Protein AF-M2UUF5-F1 (afdb_monomer_lite)

Organism: Cochliobolus heterostrophus (strain C5 / ATCC 48332 / race O) (NCBI:txid701091)

Radius of gyration: 75.07 Å; chains: 1; bounding box: 177×89×232 Å

Secondary structure (DSSP, 8-state):
--HHHHHHHHHHHHHHHHHHHHHHHHHHTTT-SSS------HHHHHHHHHHHHHHHHHHHHHHHHHHHHHHHTS--TTHHHHHHHHHHHHHHHHHHHHHHHHHHHHHHHHHHHHHHHHHHHHHHHHHHHHHHHHHHHHHHHHHHHHHHT-----------HHHHHHHHHHHHHHHHHHHHHHHHHHHHHHHHHHHHHHHHHHHHHHHHHHHHHHHHHHHHHHHHHHHHHHHHHHHHHHHHHHHHHHHHHHHHHHHHHHHHHHHHHHHHHHHHHHHHHHHHHHHHHHHHHHHHHHHHHHHHHHHHHHHHHHHHHHHHHHHHHHHHHHHHHHHHHHHHHHHHHHHHHHTTTSSSS-SS-SSSSHHHHHHHHHHHHHHHHHHHHHHHHHHHHHHHHHHHHHHHHHHHHHHHHHHHHHHHHHHHHHHHHHHHHHHHHHHHHHHHHHHHHHHHHHHHHHHHHHHHHHHHHHHHHHHHHHHHHHHHHHHHHHHHHHHHHHHHHHHHHHHHHHHHHHHHHHHHHHHHHHHHTT--HHHHHHHH-TTGGGTS-S--------------------------------------PPP-PEEEETTTS-HHHHHHTT--EEE-SSTTEEEESS---HHHHHHHHHHHHHHHHHHS---TTSS----TT----------------------------------S--

pLDDT: mean 72.66, std 17.33, range [30.77, 96.94]

Sequence (694 aa):
MPGAFELEEEITALRADLRKEQRSRSRHEYQERRRTPEQTDYTDKIKLTIAEQRLKDLELERERERLERYHERRPSPEHDYTDKIKLTMAEQRLKDLENERERERYETERERDRLERERDRDQMERERERERDQLERERERRQFERYNQHHHRHHSPDHSAEDKVKLALSEQRLREAEEKLERERQEDEMKNREELMRRRMELEYITDRREREREEENLRRFEQNMRREWDLKREREERERERQEVEEEKKRKAIIAENRAKMSREQREAAEQRDKILADLEREKREQEEERKHILAETRLKQAREQREAEEQRDKILADMERRKKQEDEERRHILAESRLKQAQEEREAEEQREKILADLEKKKKKEEAERQRIIAENTAKMEKEARERELQEKAKEEERKRIIAENEAKLAKQAREAEEAQRRAVEDYERKKAKAEAEAQAERDRIIFEYERKKILDAEKEKKAREEMILKLKMEEEEKKRKDKEEYDAFMRKEKERQEEEKKKKEEQEKELEEAMRKRLSQFGFQDNQIQVLVNPEKQRELQQGMLPNNPIPQIALSPHHHHQHQHQQQQQQQYHQHHAIAPTPTYAKVHVSHLDVETLHYYDIPYEYDVNPEYIIVLREMSQRETDILFEHTRRLRSSHGSKLFIEAEGRDSRGKKEYAFVRRKSRSRSRSAVGVSSGRTNVTLGDMIWR

Structure (mmCIF, N/CA/C/O backbone):
data_AF-M2UUF5-F1
#
_entry.id   AF-M2UUF5-F1
#
loop_
_atom_site.group_PDB
_atom_site.id
_atom_site.type_symbol
_atom_site.label_atom_id
_atom_site.label_alt_id
_atom_site.label_comp_id
_atom_site.label_asym_id
_atom_site.label_entity_id
_atom_site.label_seq_id
_atom_site.pdbx_PDB_ins_code
_atom_site.Cartn_x
_atom_site.Cartn_y
_atom_site.Cartn_z
_atom_site.occupancy
_atom_site.B_iso_or_equiv
_atom_site.auth_seq_id
_atom_site.auth_comp_id
_atom_site.auth_asym_id
_atom_site.auth_atom_id
_atom_site.pdbx_PDB_model_num
ATOM 1 N N . MET A 1 1 ? -49.376 13.120 7.421 1.00 48.84 1 MET A N 1
ATOM 2 C CA . MET A 1 1 ? -50.152 13.053 8.677 1.00 48.84 1 MET A CA 1
ATOM 3 C C . MET A 1 1 ? -50.257 14.466 9.240 1.00 48.84 1 MET A C 1
ATOM 5 O O . MET A 1 1 ? -49.209 15.028 9.537 1.00 48.84 1 MET A O 1
ATOM 9 N N . PRO A 1 2 ? -51.458 15.067 9.289 1.00 47.88 2 PRO A N 1
ATOM 10 C CA . PRO A 1 2 ? -51.649 16.475 9.662 1.00 47.88 2 PRO A CA 1
ATOM 11 C C . PRO A 1 2 ? -51.608 16.797 11.176 1.00 47.88 2 PRO A C 1
ATOM 13 O O . PRO A 1 2 ? -51.437 17.959 11.512 1.00 47.88 2 PRO A O 1
ATOM 16 N N . GLY A 1 3 ? -51.652 15.820 12.093 1.00 53.28 3 GLY A N 1
ATOM 17 C CA . GLY A 1 3 ? -51.811 16.100 13.539 1.00 53.28 3 GLY A CA 1
ATOM 18 C C . GLY A 1 3 ? -50.579 16.612 14.312 1.00 53.28 3 GLY A C 1
ATOM 19 O O . GLY A 1 3 ? -50.715 17.154 15.400 1.00 53.28 3 GLY A O 1
ATOM 20 N N . ALA A 1 4 ? -49.361 16.486 13.777 1.00 58.19 4 ALA A N 1
ATOM 21 C CA . ALA A 1 4 ? -48.146 16.850 14.526 1.00 58.19 4 ALA A CA 1
ATOM 22 C C . ALA A 1 4 ? -47.895 18.363 14.625 1.00 58.19 4 ALA A C 1
ATOM 24 O O . ALA A 1 4 ? -47.202 18.825 15.529 1.00 58.19 4 ALA A O 1
ATOM 25 N N . PHE A 1 5 ? -48.428 19.124 13.668 1.00 64.25 5 PHE A N 1
ATOM 26 C CA . PHE A 1 5 ? -48.334 20.581 13.676 1.00 64.25 5 PHE A CA 1
ATOM 27 C C . PHE A 1 5 ? -49.343 21.204 14.650 1.00 64.25 5 PHE A C 1
ATOM 29 O O . PHE A 1 5 ? -49.043 22.230 15.253 1.00 64.25 5 PHE A O 1
ATOM 36 N N . GLU A 1 6 ? -50.478 20.542 14.888 1.00 73.38 6 GLU A N 1
ATOM 37 C CA . GLU A 1 6 ? -51.535 21.024 15.786 1.00 73.38 6 GLU A CA 1
ATOM 38 C C . GLU A 1 6 ? -51.068 21.047 17.255 1.00 73.38 6 GLU A C 1
ATOM 40 O O . GLU A 1 6 ? -51.275 22.037 17.956 1.00 73.38 6 GLU A O 1
ATOM 45 N N . LEU A 1 7 ? -50.319 20.028 17.701 1.00 73.25 7 LEU A N 1
ATOM 46 C CA . LEU A 1 7 ? -49.741 19.987 19.056 1.00 73.25 7 LEU A CA 1
ATOM 47 C C . LEU A 1 7 ? -48.669 21.067 19.286 1.00 73.25 7 LEU A C 1
ATOM 49 O O . LEU A 1 7 ? -48.521 21.586 20.395 1.00 73.25 7 LEU A O 1
ATOM 53 N N . GLU A 1 8 ? -47.902 21.432 18.253 1.00 76.38 8 GLU A N 1
ATOM 54 C CA . GLU A 1 8 ? -46.929 22.524 18.362 1.00 76.38 8 GLU A CA 1
ATOM 55 C C . GLU A 1 8 ? -47.615 23.891 18.473 1.00 76.38 8 GLU A C 1
ATOM 57 O O . GLU A 1 8 ? -47.170 24.737 19.258 1.00 76.38 8 GLU A O 1
ATOM 62 N N . GLU A 1 9 ? -48.715 24.102 17.751 1.00 83.38 9 GLU A N 1
ATOM 63 C CA . GLU A 1 9 ? -49.532 25.313 17.866 1.00 83.38 9 GLU A CA 1
ATOM 64 C C . GLU A 1 9 ? -50.194 25.428 19.249 1.00 83.38 9 GLU A C 1
ATOM 66 O O . GLU A 1 9 ? -50.170 26.497 19.860 1.00 83.38 9 GLU A O 1
ATOM 71 N N . GLU A 1 10 ? -50.680 24.324 19.817 1.00 81.81 10 GLU A N 1
ATOM 72 C CA . GLU A 1 10 ? -51.317 24.330 21.139 1.00 81.81 10 GLU A CA 1
ATOM 73 C C . GLU A 1 10 ? -50.307 24.575 22.282 1.00 81.81 10 GLU A C 1
ATOM 75 O O . GLU A 1 10 ? -50.539 25.413 23.161 1.00 81.81 10 GLU A O 1
ATOM 80 N N . ILE A 1 11 ? -49.119 23.950 22.230 1.00 82.56 11 ILE A N 1
ATOM 81 C CA . ILE A 1 11 ? -48.029 24.212 23.192 1.00 82.56 11 ILE A CA 1
ATOM 82 C C . ILE A 1 11 ? -47.549 25.666 23.088 1.00 82.56 11 ILE A C 1
ATOM 84 O O . ILE A 1 11 ? -47.249 26.310 24.101 1.00 82.56 11 ILE A O 1
ATOM 88 N N . THR A 1 12 ? -47.443 26.208 21.873 1.00 85.56 12 THR A N 1
ATOM 89 C CA . THR A 1 12 ? -46.996 27.594 21.682 1.00 85.56 12 THR A CA 1
ATOM 90 C C . THR A 1 12 ? -48.040 28.607 22.150 1.00 85.56 12 THR A C 1
ATOM 92 O O . THR A 1 12 ? -47.655 29.586 22.799 1.00 85.56 12 THR A O 1
ATOM 95 N N . ALA A 1 13 ? -49.333 28.348 21.935 1.00 86.50 13 ALA A N 1
ATOM 96 C CA . ALA A 1 13 ? -50.426 29.155 22.475 1.00 86.50 13 ALA A CA 1
ATOM 97 C C . ALA A 1 13 ? -50.428 29.159 24.016 1.00 86.50 13 ALA A C 1
ATOM 99 O O . ALA A 1 13 ? -50.409 30.231 24.628 1.00 86.50 13 ALA A O 1
ATOM 100 N N . LEU A 1 14 ? -50.314 27.988 24.655 1.00 81.38 14 LEU A N 1
ATOM 101 C CA . LEU A 1 14 ? -50.262 27.872 26.120 1.00 81.38 14 LEU A CA 1
ATOM 102 C C . LEU A 1 14 ? -49.052 28.593 26.728 1.00 81.38 14 LEU A C 1
ATOM 104 O O . LEU A 1 14 ? -49.180 29.296 27.733 1.00 81.38 14 LEU A O 1
ATOM 108 N N . ARG A 1 15 ? -47.870 28.497 26.102 1.00 85.00 15 ARG A N 1
ATOM 109 C CA . ARG A 1 15 ? -46.676 29.250 26.537 1.00 85.00 15 ARG A CA 1
ATOM 110 C C . ARG A 1 15 ? -46.856 30.758 26.386 1.00 85.00 15 ARG A C 1
ATOM 112 O O . ARG A 1 15 ? -46.313 31.520 27.192 1.00 85.00 15 ARG A O 1
ATOM 119 N N . ALA A 1 16 ? -47.568 31.205 25.354 1.00 83.75 16 ALA A N 1
ATOM 120 C CA . ALA A 1 16 ? -47.854 32.619 25.151 1.00 83.75 16 ALA A CA 1
ATOM 121 C C . ALA A 1 16 ? -48.802 33.161 26.231 1.00 83.75 16 ALA A C 1
ATOM 123 O O . ALA A 1 16 ? -48.557 34.253 26.750 1.00 83.75 16 ALA A O 1
ATOM 124 N N . ASP A 1 17 ? -49.816 32.392 26.621 1.00 80.81 17 ASP A N 1
ATOM 125 C CA . ASP A 1 17 ? -50.765 32.794 27.660 1.00 80.81 17 ASP A CA 1
ATOM 126 C C . ASP A 1 17 ? -50.144 32.766 29.064 1.00 80.81 17 ASP A C 1
ATOM 128 O O . ASP A 1 17 ? -50.263 33.755 29.790 1.00 80.81 17 ASP A O 1
ATOM 132 N N . LEU A 1 18 ? -49.330 31.754 29.392 1.00 78.94 18 LEU A N 1
ATOM 133 C CA . LEU A 1 18 ? -48.513 31.732 30.620 1.00 78.94 18 LEU A CA 1
ATOM 134 C C . LEU A 1 18 ? -47.591 32.958 30.721 1.00 78.94 18 LEU A C 1
ATOM 136 O O . LEU A 1 18 ? -47.476 33.591 31.773 1.00 78.94 18 LEU A O 1
ATOM 140 N N . ARG A 1 19 ? -46.957 33.354 29.608 1.00 81.19 19 ARG A N 1
ATOM 141 C CA . ARG A 1 19 ? -46.121 34.566 29.562 1.00 81.19 19 ARG A CA 1
ATOM 142 C C . ARG A 1 19 ? -46.932 35.848 29.723 1.00 81.19 19 ARG A C 1
ATOM 144 O O . ARG A 1 19 ? -46.424 36.792 30.331 1.00 81.19 19 ARG A O 1
ATOM 151 N N . LYS A 1 20 ? -48.151 35.925 29.179 1.00 80.25 20 LYS A N 1
ATOM 152 C CA . LYS A 1 20 ? -49.040 37.078 29.394 1.00 80.25 20 LYS A CA 1
ATOM 153 C C . LYS A 1 20 ? -49.426 37.178 30.862 1.00 80.25 20 LYS A C 1
ATOM 155 O O . LYS A 1 20 ? -49.288 38.255 31.423 1.00 80.25 20 LYS A O 1
ATOM 160 N N . GLU A 1 21 ? -49.809 36.077 31.499 1.00 73.75 21 GLU A N 1
ATOM 161 C CA . GLU A 1 21 ? -50.224 36.061 32.904 1.00 73.75 21 GLU A CA 1
ATOM 162 C C . GLU A 1 21 ? -49.074 36.448 33.854 1.00 73.75 21 GLU A C 1
ATOM 164 O O . GLU A 1 21 ? -49.243 37.283 34.748 1.00 73.75 21 GLU A O 1
ATOM 169 N N . GLN A 1 22 ? -47.858 35.954 33.590 1.00 73.19 22 GLN A N 1
ATOM 170 C CA . GLN A 1 22 ? -46.653 36.362 34.323 1.00 73.19 22 GLN A CA 1
ATOM 171 C C . GLN A 1 22 ? -46.301 37.845 34.102 1.00 73.19 22 GLN A C 1
ATOM 173 O O . GLN A 1 22 ? -45.921 38.541 35.049 1.00 73.19 22 GLN A O 1
ATOM 178 N N . ARG A 1 23 ? -46.468 38.370 32.878 1.00 71.69 23 ARG A N 1
ATOM 179 C CA . ARG A 1 23 ? -46.272 39.803 32.582 1.00 71.69 23 ARG A CA 1
ATOM 180 C C . ARG A 1 23 ? -47.337 40.686 33.233 1.00 71.69 23 ARG A C 1
ATOM 182 O O . ARG A 1 23 ? -46.993 41.770 33.697 1.00 71.69 23 ARG A O 1
ATOM 189 N N . SER A 1 24 ? -48.589 40.236 33.310 1.00 65.75 24 SER A N 1
ATOM 190 C CA . SER A 1 24 ? -49.675 40.939 34.006 1.00 65.75 24 SER A CA 1
ATOM 191 C C . SER A 1 24 ? -49.366 41.093 35.495 1.00 65.75 24 SER A C 1
ATOM 193 O O . SER A 1 24 ? -49.514 42.187 36.031 1.00 65.75 24 SER A O 1
ATOM 195 N N . ARG A 1 25 ? -48.830 40.046 36.143 1.00 61.81 25 ARG A N 1
ATOM 196 C CA . ARG A 1 25 ? -48.375 40.118 37.543 1.00 61.81 25 ARG A CA 1
ATOM 197 C C . ARG A 1 25 ? -47.197 41.074 37.727 1.00 61.81 25 ARG A C 1
ATOM 199 O O . ARG A 1 25 ? -47.250 41.941 38.592 1.00 61.81 25 ARG A O 1
ATOM 206 N N . SER A 1 26 ? -46.186 40.994 36.859 1.00 56.72 26 SER A N 1
ATOM 207 C CA . SER A 1 26 ? -45.004 41.867 36.940 1.00 56.72 26 SER A CA 1
ATOM 208 C C . SER A 1 26 ? -45.328 43.351 36.702 1.00 56.72 26 SER A C 1
ATOM 210 O O . SER A 1 26 ? -44.665 44.224 37.261 1.00 56.72 26 SER A O 1
ATOM 212 N N . ARG A 1 27 ? -46.371 43.663 35.916 1.00 53.22 27 ARG A N 1
ATOM 213 C CA . ARG A 1 27 ? -46.791 45.048 35.644 1.00 53.22 27 ARG A CA 1
ATOM 214 C C . ARG A 1 27 ? -47.712 45.632 36.722 1.00 53.22 27 ARG A C 1
ATOM 216 O O . ARG A 1 27 ? -47.766 46.853 36.847 1.00 53.22 27 ARG A O 1
ATOM 223 N N . HIS A 1 28 ? -48.398 44.799 37.508 1.00 47.94 28 HIS A N 1
ATOM 224 C CA . HIS A 1 28 ? -49.263 45.257 38.604 1.00 47.94 28 HIS A CA 1
ATOM 225 C C . HIS A 1 28 ? -48.511 45.467 39.929 1.00 47.94 28 HIS A C 1
ATOM 227 O O . HIS A 1 28 ? -48.919 46.283 40.752 1.00 47.94 28 HIS A O 1
ATOM 233 N N . GLU A 1 29 ? -47.351 44.832 40.104 1.00 48.72 29 GLU A N 1
ATOM 234 C CA . GLU A 1 29 ? -46.583 44.874 41.358 1.00 48.72 29 GLU A CA 1
ATOM 235 C C . GLU A 1 29 ? -45.892 46.228 41.645 1.00 48.72 29 GLU A C 1
ATOM 237 O O . GLU A 1 29 ? -45.428 46.472 42.758 1.00 48.72 29 GLU A O 1
ATOM 242 N N . TYR A 1 30 ? -45.871 47.158 40.679 1.00 48.59 30 TYR A N 1
ATOM 243 C CA . TYR A 1 30 ? -45.274 48.491 40.855 1.00 48.59 30 TYR A CA 1
ATOM 244 C C . TYR A 1 30 ? -46.269 49.634 41.125 1.00 48.59 30 TYR A C 1
ATOM 246 O O . TYR A 1 30 ? -45.819 50.734 41.447 1.00 48.59 30 TYR A O 1
ATOM 254 N N . GLN A 1 31 ? -47.591 49.417 41.042 1.00 50.44 31 GLN A N 1
ATOM 255 C CA . GLN A 1 31 ? -48.580 50.496 41.240 1.00 50.44 31 GLN A CA 1
ATOM 256 C C . GLN A 1 31 ? -49.486 50.368 42.474 1.00 50.44 31 GLN A C 1
ATOM 258 O O . GLN A 1 31 ? -50.057 51.374 42.888 1.00 50.44 31 GLN A O 1
ATOM 263 N N . GLU A 1 32 ? -49.532 49.226 43.160 1.00 44.88 32 GLU A N 1
ATOM 264 C CA . GLU A 1 32 ? -50.354 49.062 44.370 1.00 44.88 32 GLU A CA 1
ATOM 265 C C . GLU A 1 32 ? -49.515 48.780 45.622 1.00 44.88 32 GLU A C 1
ATOM 267 O O . GLU A 1 32 ? -49.557 47.715 46.225 1.00 44.88 32 GLU A O 1
ATOM 272 N N . ARG A 1 33 ? -48.763 49.790 46.077 1.00 45.06 33 ARG A N 1
ATOM 273 C CA . ARG A 1 33 ? -48.234 49.832 47.459 1.00 45.06 33 ARG A CA 1
ATOM 274 C C . ARG A 1 33 ? -49.082 50.666 48.419 1.00 45.06 33 ARG A C 1
ATOM 276 O O . ARG A 1 33 ? -48.623 50.995 49.511 1.00 45.06 33 ARG A O 1
ATOM 283 N N . ARG A 1 34 ? -50.319 51.017 48.050 1.00 49.09 34 ARG A N 1
ATOM 284 C CA . ARG A 1 34 ? -51.261 51.707 48.946 1.00 49.09 34 ARG A CA 1
ATOM 285 C C . ARG A 1 34 ? -52.717 51.344 48.651 1.00 49.09 34 ARG A C 1
ATOM 287 O O . ARG A 1 34 ? -53.436 52.178 48.113 1.00 49.09 34 ARG A O 1
ATOM 294 N N . ARG A 1 35 ? -53.153 50.147 49.053 1.00 46.12 35 ARG A N 1
ATOM 295 C CA . ARG A 1 35 ? -54.480 49.859 49.642 1.00 46.12 35 ARG A CA 1
ATOM 296 C C . ARG A 1 35 ? -54.572 48.363 49.982 1.00 46.12 35 ARG A C 1
ATOM 298 O O . ARG A 1 35 ? -54.107 47.539 49.218 1.00 46.12 35 ARG A O 1
ATOM 305 N N . THR A 1 36 ? -55.054 48.111 51.199 1.00 47.78 36 THR A N 1
ATOM 306 C CA . THR A 1 36 ? -55.656 46.899 51.799 1.00 47.78 36 THR A CA 1
ATOM 307 C C . THR A 1 36 ? -55.355 45.492 51.234 1.00 47.78 36 THR A C 1
ATOM 309 O O . THR A 1 36 ? -55.509 45.257 50.042 1.00 47.78 36 THR A O 1
ATOM 312 N N . PRO A 1 37 ? -55.039 44.503 52.100 1.00 51.88 37 PRO A N 1
ATOM 313 C CA . PRO A 1 37 ? -54.831 43.114 51.701 1.00 51.88 37 PRO A CA 1
ATOM 314 C C . PRO A 1 37 ? -56.185 42.419 51.499 1.00 51.88 37 PRO A C 1
ATOM 316 O O . PRO A 1 37 ? -56.724 41.819 52.426 1.00 51.88 37 PRO A O 1
ATOM 319 N N . GLU A 1 38 ? -56.744 42.513 50.298 1.00 50.47 38 GLU A N 1
ATOM 320 C CA . GLU A 1 38 ? -57.880 41.687 49.886 1.00 50.47 38 GLU A CA 1
ATOM 321 C C . GLU A 1 38 ? -57.397 40.496 49.053 1.00 50.47 38 GLU A C 1
ATOM 323 O O . GLU A 1 38 ? -56.505 40.605 48.214 1.00 50.47 38 GLU A O 1
ATOM 328 N N . GLN A 1 39 ? -57.953 39.338 49.404 1.00 55.75 39 GLN A N 1
ATOM 329 C CA . GLN A 1 39 ? -57.790 38.004 48.831 1.00 55.75 39 GLN A CA 1
ATOM 330 C C . GLN A 1 39 ? -57.177 37.969 47.424 1.00 55.75 39 GLN A C 1
ATOM 332 O O . GLN A 1 39 ? -57.832 38.254 46.428 1.00 55.75 39 GLN A O 1
ATOM 337 N N . THR A 1 40 ? -55.930 37.496 47.335 1.00 55.03 40 THR A N 1
ATOM 338 C CA . THR A 1 40 ? -55.458 36.928 46.069 1.00 55.03 40 THR A CA 1
ATOM 339 C C . THR A 1 40 ? -56.271 35.667 45.809 1.00 55.03 40 THR A C 1
ATOM 341 O O . THR A 1 40 ? -56.180 34.694 46.560 1.00 55.03 40 THR A O 1
ATOM 344 N N . ASP A 1 41 ? -57.106 35.733 44.778 1.00 60.59 41 ASP A N 1
ATOM 345 C CA . ASP A 1 41 ? -58.062 34.704 44.400 1.00 60.59 41 ASP A CA 1
ATOM 346 C C . ASP A 1 41 ? -57.327 33.372 44.175 1.00 60.59 41 ASP A C 1
ATOM 348 O O . ASP A 1 41 ? -56.552 33.192 43.228 1.00 60.59 41 ASP A O 1
ATOM 352 N N . TYR A 1 42 ? -57.519 32.424 45.099 1.00 59.72 42 TYR A N 1
ATOM 353 C CA . TYR A 1 42 ? -56.913 31.086 45.048 1.00 59.72 42 TYR A CA 1
ATOM 354 C C . TYR A 1 42 ? -57.213 30.379 43.717 1.00 59.72 42 TYR A C 1
ATOM 356 O O . TYR A 1 42 ? -56.423 29.554 43.256 1.00 59.72 42 TYR A O 1
ATOM 364 N N . THR A 1 43 ? -58.317 30.753 43.072 1.00 66.56 43 THR A N 1
ATOM 365 C CA . THR A 1 43 ? -58.748 30.274 41.761 1.00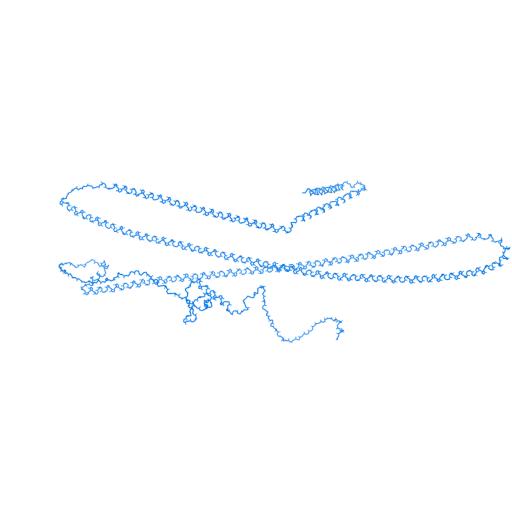 66.56 43 THR A CA 1
ATOM 366 C C . THR A 1 43 ? -57.706 30.491 40.670 1.00 66.56 43 THR A C 1
ATOM 368 O O . THR A 1 43 ? -57.524 29.605 39.841 1.00 66.56 43 THR A O 1
ATOM 371 N N . ASP A 1 44 ? -56.970 31.602 40.673 1.00 68.06 44 ASP A N 1
ATOM 372 C CA . ASP A 1 44 ? -56.006 31.890 39.603 1.00 68.06 44 ASP A CA 1
ATOM 373 C C . ASP A 1 44 ? -54.673 31.170 39.821 1.00 68.06 44 ASP A C 1
ATOM 375 O O . ASP A 1 44 ? -54.021 30.745 38.870 1.00 68.06 44 ASP A O 1
ATOM 379 N N . LYS A 1 45 ? -54.293 30.913 41.080 1.00 71.94 45 LYS A N 1
ATOM 380 C CA . LYS A 1 45 ? -53.168 30.010 41.377 1.00 71.94 45 LYS A CA 1
ATOM 381 C C . LYS A 1 45 ? -53.486 28.567 40.981 1.00 71.94 45 LYS A C 1
ATOM 383 O O . LYS A 1 45 ? -52.602 27.887 40.465 1.00 71.94 45 LYS A O 1
ATOM 388 N N . ILE A 1 46 ? -54.732 28.126 41.179 1.00 77.50 46 ILE A N 1
ATOM 389 C CA . ILE A 1 46 ? -55.205 26.796 40.764 1.00 77.50 46 ILE A CA 1
ATOM 390 C C . ILE A 1 46 ? -55.231 26.683 39.232 1.00 77.50 46 ILE A C 1
ATOM 392 O O . ILE A 1 46 ? -54.743 25.699 38.684 1.00 77.50 46 ILE A O 1
ATOM 396 N N . LYS A 1 47 ? -55.722 27.701 38.514 1.00 77.00 47 LYS A N 1
ATOM 397 C CA . LYS A 1 47 ? -55.698 27.713 37.039 1.00 77.00 47 LYS A CA 1
ATOM 398 C C . LYS A 1 47 ? -54.275 27.658 36.485 1.00 77.00 47 LYS A C 1
ATOM 400 O O . LYS A 1 47 ? -54.026 26.881 35.568 1.00 77.00 47 LYS A O 1
ATOM 405 N N . LEU A 1 48 ? -53.343 28.411 37.075 1.00 78.00 48 LEU A N 1
ATOM 406 C CA . LEU A 1 48 ? -51.937 28.401 36.669 1.00 78.00 48 LEU A CA 1
ATOM 407 C C . LEU A 1 48 ? -51.302 27.016 36.869 1.00 78.00 48 LEU A C 1
ATOM 409 O O . LEU A 1 48 ? -50.638 26.509 35.971 1.00 78.00 48 LEU A O 1
ATOM 413 N N . THR A 1 49 ? -51.554 26.367 38.010 1.00 81.69 49 THR A N 1
ATOM 414 C CA . THR A 1 49 ? -51.015 25.021 38.281 1.00 81.69 49 THR A CA 1
ATOM 415 C C . THR A 1 49 ? -51.605 23.959 37.354 1.00 81.69 49 THR A C 1
ATOM 417 O O . THR A 1 49 ? -50.869 23.099 36.872 1.00 81.69 49 THR A O 1
ATOM 420 N N . ILE A 1 50 ? -52.899 24.049 37.028 1.00 84.56 50 ILE A N 1
ATOM 421 C CA . ILE A 1 50 ? -53.542 23.157 36.050 1.00 84.56 50 ILE A CA 1
ATOM 422 C C . ILE A 1 50 ? -52.976 23.387 34.638 1.00 84.56 50 ILE A C 1
ATOM 424 O O . ILE A 1 50 ? -52.730 22.424 33.910 1.00 84.56 50 ILE A O 1
ATOM 428 N N . ALA A 1 51 ? -52.736 24.641 34.245 1.00 77.25 51 ALA A N 1
ATOM 429 C CA . ALA A 1 51 ? -52.127 24.968 32.956 1.00 77.25 51 ALA A CA 1
ATOM 430 C C . ALA A 1 51 ? -50.674 24.467 32.862 1.00 77.25 51 ALA A C 1
ATOM 432 O O . ALA A 1 51 ? -50.279 23.913 31.837 1.00 77.25 51 ALA A O 1
ATOM 433 N N . GLU A 1 52 ? -49.895 24.588 33.940 1.00 81.44 52 GLU A N 1
ATOM 434 C CA . GLU A 1 52 ? -48.529 24.056 34.022 1.00 81.44 52 GLU A CA 1
ATOM 435 C C . GLU A 1 52 ? -48.487 22.521 33.962 1.00 81.44 52 GLU A C 1
ATOM 437 O O . GLU A 1 52 ? -47.585 21.961 33.337 1.00 81.44 52 GLU A O 1
ATOM 442 N N . GLN A 1 53 ? -49.455 21.827 34.571 1.00 86.06 53 GLN A N 1
ATOM 443 C CA . GLN A 1 53 ? -49.573 20.368 34.462 1.00 86.06 53 GLN A CA 1
ATOM 444 C C . GLN A 1 53 ? -49.932 19.927 33.041 1.00 86.06 53 GLN A C 1
ATOM 446 O O . GLN A 1 53 ? -49.237 19.081 32.487 1.00 86.06 53 GLN A O 1
ATOM 451 N N . ARG A 1 54 ? -50.921 20.567 32.402 1.00 86.62 54 ARG A N 1
ATOM 452 C CA . ARG A 1 54 ? -51.276 20.274 31.001 1.00 86.62 54 ARG A CA 1
ATOM 453 C C . ARG A 1 54 ? -50.112 20.494 30.039 1.00 86.62 54 ARG A C 1
ATOM 455 O O . ARG A 1 54 ? -49.935 19.716 29.109 1.00 86.62 54 ARG A O 1
ATOM 462 N N . LEU A 1 55 ? -49.299 21.525 30.273 1.00 84.38 55 LEU A N 1
ATOM 463 C CA . LEU A 1 55 ? -48.110 21.775 29.462 1.00 84.38 55 LEU A CA 1
ATOM 464 C C . LEU A 1 55 ? -47.093 20.628 29.574 1.00 84.38 55 LEU A C 1
ATOM 466 O O . LEU A 1 55 ? -46.537 20.208 28.563 1.00 84.38 55 LEU A O 1
ATOM 470 N N . LYS A 1 56 ? -46.875 20.102 30.785 1.00 88.50 56 LYS A N 1
ATOM 471 C CA . LYS A 1 56 ? -45.969 18.965 31.009 1.00 88.50 56 LYS A CA 1
ATOM 472 C C . LYS A 1 56 ? -46.476 17.683 30.354 1.00 88.50 56 LYS A C 1
ATOM 474 O O . LYS A 1 56 ? -45.675 16.958 29.773 1.00 88.50 56 LYS A O 1
ATOM 479 N N . ASP A 1 57 ? -47.779 17.425 30.417 1.00 87.69 57 ASP A N 1
ATOM 480 C CA . ASP A 1 57 ? -48.373 16.229 29.814 1.00 87.69 57 ASP A CA 1
ATOM 481 C C . ASP A 1 57 ? -48.259 16.261 28.279 1.00 87.69 57 ASP A C 1
ATOM 483 O O . ASP A 1 57 ? -47.819 15.282 27.676 1.00 87.69 57 ASP A O 1
ATOM 487 N N . LEU A 1 58 ? -48.528 17.414 27.650 1.00 86.75 58 LEU A N 1
ATOM 488 C CA . LEU A 1 58 ? -48.369 17.603 26.200 1.00 86.75 58 LEU A CA 1
ATOM 489 C C . LEU A 1 58 ? -46.903 17.516 25.743 1.00 86.75 58 LEU A C 1
ATOM 491 O O . LEU A 1 58 ? -46.604 16.983 24.673 1.00 86.75 58 LEU A O 1
ATOM 495 N N . GLU A 1 59 ? -45.961 18.021 26.545 1.00 84.25 59 GLU A N 1
ATOM 496 C CA . GLU A 1 59 ? -44.528 17.865 26.264 1.00 84.25 59 GLU A CA 1
ATOM 497 C C . GLU A 1 59 ? -44.097 16.391 26.312 1.00 84.25 59 GLU A C 1
ATOM 499 O O . GLU A 1 59 ? -43.318 15.955 25.461 1.00 84.25 59 GLU A O 1
ATOM 504 N N . LEU A 1 60 ? -44.649 15.614 27.247 1.00 90.88 60 LEU A N 1
ATOM 505 C CA . LEU A 1 60 ? -44.362 14.190 27.401 1.00 90.88 60 LEU A CA 1
ATOM 506 C C . LEU A 1 60 ? -44.995 13.342 26.285 1.00 90.88 60 LEU A C 1
ATOM 508 O O . LEU A 1 60 ? -44.360 12.408 25.792 1.00 90.88 60 LEU A O 1
ATOM 512 N N . GLU A 1 61 ? -46.205 13.678 25.832 1.00 86.44 61 GLU A N 1
ATOM 513 C CA . GLU A 1 61 ? -46.819 13.061 24.647 1.00 86.44 61 GLU A CA 1
ATOM 514 C C . GLU A 1 61 ? -46.009 13.336 23.380 1.00 86.44 61 GLU A C 1
ATOM 516 O O . GLU A 1 61 ? -45.716 12.412 22.621 1.00 86.44 61 GLU A O 1
ATOM 521 N N . ARG A 1 62 ? -45.541 14.573 23.189 1.00 83.31 62 ARG A N 1
ATOM 522 C CA . ARG A 1 62 ? -44.659 14.917 22.066 1.00 83.31 62 ARG A CA 1
ATOM 523 C C . ARG A 1 62 ? -43.335 14.154 22.115 1.00 83.31 62 ARG A C 1
ATOM 525 O O . ARG A 1 62 ? -42.778 13.799 21.073 1.00 83.31 62 ARG A O 1
ATOM 532 N N . GLU A 1 63 ? -42.800 13.911 23.307 1.00 81.88 63 GLU A N 1
ATOM 533 C CA . GLU A 1 63 ? -41.585 13.117 23.479 1.00 81.88 63 GLU A CA 1
ATOM 534 C C . GLU A 1 63 ? -41.821 11.633 23.161 1.00 81.88 63 GLU A C 1
ATOM 536 O O . GLU A 1 63 ? -40.997 11.019 22.476 1.00 81.88 63 GLU A O 1
ATOM 541 N N . ARG A 1 64 ? -42.979 11.078 23.543 1.00 83.94 64 ARG A N 1
ATOM 542 C CA . ARG A 1 64 ? -43.407 9.733 23.126 1.00 83.94 64 ARG A CA 1
ATOM 543 C C . ARG A 1 64 ? -43.587 9.628 21.618 1.00 83.94 64 ARG A C 1
ATOM 545 O O . ARG A 1 64 ? -43.049 8.701 21.027 1.00 83.94 64 ARG A O 1
ATOM 552 N N . GLU A 1 65 ? -44.238 10.599 20.984 1.00 81.06 65 GLU A N 1
ATOM 553 C CA . GLU A 1 65 ? -44.427 10.605 19.529 1.00 81.06 65 GLU A CA 1
ATOM 554 C C . GLU A 1 65 ? -43.078 10.705 18.791 1.00 81.06 65 GLU A C 1
ATOM 556 O O . GLU A 1 65 ? -42.848 10.061 17.765 1.00 81.06 65 GLU A O 1
ATOM 561 N N . ARG A 1 66 ? -42.120 11.467 19.339 1.00 75.06 66 ARG A N 1
ATOM 562 C CA . ARG A 1 66 ? -40.738 11.484 18.835 1.00 75.06 66 ARG A CA 1
ATOM 563 C C . ARG A 1 66 ? -40.068 10.119 18.964 1.00 75.06 66 ARG A C 1
ATOM 565 O O . ARG A 1 66 ? -39.418 9.688 18.013 1.00 75.06 66 ARG A O 1
ATOM 572 N N . LEU A 1 67 ? -40.211 9.452 20.106 1.00 76.94 67 LEU A N 1
ATOM 573 C CA . LEU A 1 67 ? -39.662 8.115 20.349 1.00 76.94 67 LEU A CA 1
ATOM 574 C C . LEU A 1 67 ? -40.297 7.053 19.442 1.00 76.94 67 LEU A C 1
ATOM 576 O O . LEU A 1 67 ? -39.571 6.241 18.870 1.00 76.94 67 LEU A O 1
ATOM 580 N N . GLU A 1 68 ? -41.610 7.098 19.231 1.00 74.62 68 GLU A N 1
ATOM 581 C CA . GLU A 1 68 ? -42.310 6.222 18.287 1.00 74.62 68 GLU A CA 1
ATOM 582 C C . GLU A 1 68 ? -41.823 6.447 16.856 1.00 74.62 68 GLU A C 1
ATOM 584 O O . GLU A 1 68 ? -41.468 5.484 16.181 1.00 74.62 68 GLU A O 1
ATOM 589 N N . ARG A 1 69 ? -41.635 7.700 16.417 1.00 70.06 69 ARG A N 1
ATOM 590 C CA . ARG A 1 69 ? -41.016 7.978 15.107 1.00 70.06 69 ARG A CA 1
ATOM 591 C C . ARG A 1 69 ? -39.581 7.476 14.998 1.00 70.06 69 ARG A C 1
ATOM 593 O O . ARG A 1 69 ? -39.161 7.083 13.910 1.00 70.06 69 ARG A O 1
ATOM 600 N N . TYR A 1 70 ? -38.809 7.500 16.084 1.00 65.12 70 TYR A N 1
ATOM 601 C CA . TYR A 1 70 ? -37.466 6.912 16.109 1.00 65.12 70 TYR A CA 1
ATOM 602 C C . TYR A 1 70 ? -37.505 5.386 15.971 1.00 65.12 70 TYR A C 1
ATOM 604 O O . TYR A 1 70 ? -36.611 4.809 15.349 1.00 65.12 70 TYR A O 1
ATOM 612 N N . HIS A 1 71 ? -38.542 4.741 16.506 1.00 62.22 71 HIS A N 1
ATOM 613 C CA . HIS A 1 71 ? -38.762 3.308 16.353 1.00 62.22 71 HIS A CA 1
ATOM 614 C C . HIS A 1 71 ? -39.306 2.934 14.966 1.00 62.22 71 HIS A C 1
ATOM 616 O O . HIS A 1 71 ? -38.810 1.975 14.380 1.00 62.22 71 HIS A O 1
ATOM 622 N N . GLU A 1 72 ? -40.218 3.718 14.389 1.00 57.53 72 GLU A N 1
ATOM 623 C CA . GLU A 1 72 ? -40.752 3.501 13.035 1.00 57.53 72 GLU A CA 1
ATOM 624 C C . GLU A 1 72 ? -39.737 3.817 11.924 1.00 57.53 72 GLU A C 1
ATOM 626 O O . GLU A 1 72 ? -39.793 3.232 10.845 1.00 57.53 72 GLU A O 1
ATOM 631 N N . ARG A 1 73 ? -38.769 4.714 12.174 1.00 53.75 73 ARG A N 1
ATOM 632 C CA . ARG A 1 73 ? -37.679 5.020 11.229 1.00 53.75 73 ARG A CA 1
ATOM 633 C C . ARG A 1 73 ? -36.453 4.132 11.360 1.00 53.75 73 ARG A C 1
ATOM 635 O O . ARG A 1 73 ? -35.505 4.356 10.610 1.00 53.75 73 ARG A O 1
ATOM 642 N N . ARG A 1 74 ? -36.422 3.140 12.257 1.00 46.94 74 ARG A N 1
ATOM 643 C CA . ARG A 1 74 ? -35.389 2.101 12.167 1.00 46.94 74 ARG A CA 1
ATOM 644 C C . ARG A 1 74 ? -35.726 1.216 10.967 1.00 46.94 74 ARG A C 1
ATOM 646 O O . ARG A 1 74 ? -36.695 0.463 11.047 1.00 46.94 74 ARG A O 1
ATOM 653 N N . PRO A 1 75 ? -34.946 1.257 9.870 1.00 51.31 75 PRO A N 1
ATOM 654 C CA . PRO A 1 75 ? -35.092 0.257 8.829 1.00 51.31 75 PRO A CA 1
ATOM 655 C C . PRO A 1 75 ? -34.806 -1.090 9.489 1.00 51.31 75 PRO A C 1
ATOM 657 O O . PRO A 1 75 ? -33.828 -1.216 10.234 1.00 51.31 75 PRO A O 1
ATOM 660 N N . SER A 1 76 ? -35.673 -2.075 9.265 1.00 50.59 76 SER A N 1
ATOM 661 C CA . SER A 1 76 ? -35.414 -3.443 9.707 1.00 50.59 76 SER A CA 1
ATOM 662 C C . SER A 1 76 ? -33.988 -3.840 9.279 1.00 50.59 76 SER A C 1
ATOM 664 O O . SER A 1 76 ? -33.664 -3.673 8.097 1.00 50.59 76 SER A O 1
ATOM 666 N N . PRO A 1 77 ? -33.122 -4.338 10.187 1.00 56.75 77 PRO A N 1
ATOM 667 C CA . PRO A 1 77 ? -31.725 -4.662 9.879 1.00 56.75 77 PRO A CA 1
ATOM 668 C C . PRO A 1 77 ? -31.532 -5.650 8.718 1.00 56.75 77 PRO A C 1
ATOM 670 O O . PRO A 1 77 ? -30.429 -5.765 8.192 1.00 56.75 77 PRO A O 1
ATOM 673 N N . GLU A 1 78 ? -32.588 -6.348 8.295 1.00 50.12 78 GLU A N 1
ATOM 674 C CA . GLU A 1 78 ? -32.542 -7.299 7.182 1.00 50.12 78 GLU A CA 1
ATOM 675 C C . GLU A 1 78 ? -32.679 -6.655 5.789 1.00 50.12 78 GLU A C 1
ATOM 677 O O . GLU A 1 78 ? -32.226 -7.241 4.808 1.00 50.12 78 GLU A O 1
ATOM 682 N N . HIS A 1 79 ? -33.235 -5.441 5.662 1.00 50.03 79 HIS A N 1
ATOM 683 C CA . HIS A 1 79 ? -33.348 -4.766 4.354 1.00 50.03 79 HIS A CA 1
ATOM 684 C C . HIS A 1 79 ? -32.046 -4.085 3.899 1.00 50.03 79 HIS A C 1
ATOM 686 O O . HIS A 1 79 ? -31.787 -3.979 2.701 1.00 50.03 79 HIS A O 1
ATOM 692 N N . ASP A 1 80 ? -31.179 -3.704 4.839 1.00 56.75 80 ASP A N 1
ATOM 693 C CA . ASP A 1 80 ? -29.954 -2.938 4.571 1.00 56.75 80 ASP A CA 1
ATOM 694 C C . ASP A 1 80 ? -28.897 -3.753 3.795 1.00 56.75 80 ASP A C 1
ATOM 696 O O . ASP A 1 80 ? -28.110 -3.209 3.024 1.00 56.75 80 ASP A O 1
ATOM 700 N N . TYR A 1 81 ? -28.898 -5.085 3.919 1.00 60.12 81 TYR A N 1
ATOM 701 C CA . TYR A 1 81 ? -27.922 -5.917 3.207 1.00 60.12 81 TYR A CA 1
ATOM 702 C C . TYR A 1 81 ? -28.258 -6.073 1.719 1.00 60.12 81 TYR A C 1
ATOM 704 O O . TYR A 1 81 ? -27.375 -6.000 0.864 1.00 60.12 81 TYR A O 1
ATOM 712 N N . THR A 1 82 ? -29.540 -6.246 1.389 1.00 68.56 82 THR A N 1
ATOM 713 C CA . THR A 1 82 ? -29.965 -6.442 -0.006 1.00 68.56 82 THR A CA 1
ATOM 714 C C . THR A 1 82 ? -29.834 -5.169 -0.833 1.00 68.56 82 THR A C 1
ATOM 716 O O . THR A 1 82 ? -29.424 -5.235 -1.991 1.00 68.56 82 THR A O 1
ATOM 719 N N . ASP A 1 83 ? -30.098 -4.008 -0.238 1.00 70.94 83 ASP A N 1
ATOM 720 C CA . ASP A 1 83 ? -29.971 -2.733 -0.936 1.00 70.94 83 ASP A CA 1
ATOM 721 C C . ASP A 1 83 ? -28.512 -2.286 -1.049 1.00 70.94 83 ASP A C 1
ATOM 723 O O . ASP A 1 83 ? -28.135 -1.744 -2.084 1.00 70.94 83 ASP A O 1
ATOM 727 N N . LYS A 1 84 ? -27.646 -2.635 -0.086 1.00 74.31 84 LYS A N 1
ATOM 728 C CA . LYS A 1 84 ? -26.190 -2.495 -0.251 1.00 74.31 84 LYS A CA 1
ATOM 729 C C . LYS A 1 84 ? -25.651 -3.357 -1.387 1.00 74.31 84 LYS A C 1
ATOM 731 O O . LYS A 1 84 ? -24.832 -2.870 -2.155 1.00 74.31 84 LYS A O 1
ATOM 736 N N . ILE A 1 85 ? -26.131 -4.594 -1.541 1.00 79.69 85 ILE A N 1
ATOM 737 C CA . ILE A 1 85 ? -25.745 -5.462 -2.669 1.00 79.69 85 ILE A CA 1
ATOM 738 C C . ILE A 1 85 ? -26.240 -4.889 -4.004 1.00 79.69 85 ILE A C 1
ATOM 740 O O . ILE A 1 85 ? -25.510 -4.894 -4.992 1.00 79.69 85 ILE A O 1
ATOM 744 N N . LYS A 1 86 ? -27.469 -4.366 -4.062 1.00 82.25 86 LYS A N 1
ATOM 745 C CA . LYS A 1 86 ? -27.978 -3.719 -5.281 1.00 82.25 86 LYS A CA 1
ATOM 746 C C . LYS A 1 86 ? -27.208 -2.442 -5.610 1.00 82.25 86 LYS A C 1
ATOM 748 O O . LYS A 1 86 ? -26.953 -2.195 -6.785 1.00 82.25 86 LYS A O 1
ATOM 753 N N . LEU A 1 87 ? -26.835 -1.657 -4.599 1.00 83.38 87 LEU A N 1
ATOM 754 C CA . LEU A 1 87 ? -26.057 -0.433 -4.767 1.00 83.38 87 LEU A CA 1
ATOM 755 C C . LEU A 1 87 ? -24.651 -0.746 -5.280 1.00 83.38 87 LEU A C 1
ATOM 757 O O . LEU A 1 87 ? -24.242 -0.164 -6.276 1.00 83.38 87 LEU A O 1
ATOM 761 N N . THR A 1 88 ? -23.958 -1.729 -4.699 1.00 84.88 88 THR A N 1
ATOM 762 C CA . THR A 1 88 ? -22.635 -2.146 -5.189 1.00 84.88 88 THR A CA 1
ATOM 763 C C . THR A 1 88 ? -22.708 -2.736 -6.595 1.00 84.88 88 THR A C 1
ATOM 765 O O . THR A 1 88 ? -21.865 -2.431 -7.434 1.00 84.88 88 THR A O 1
ATOM 768 N N . MET A 1 89 ? -23.750 -3.512 -6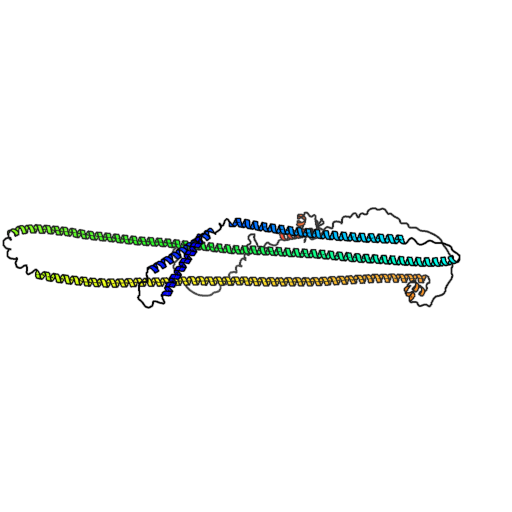.913 1.00 84.88 89 MET A N 1
ATOM 769 C CA . MET A 1 89 ? -23.985 -3.978 -8.283 1.00 84.88 89 MET A CA 1
ATOM 770 C C . MET A 1 89 ? -24.276 -2.831 -9.262 1.00 84.88 89 MET A C 1
ATOM 772 O O . MET A 1 89 ? -23.867 -2.900 -10.420 1.00 84.88 89 MET A O 1
ATOM 776 N N . ALA A 1 90 ? -24.993 -1.791 -8.835 1.00 85.94 90 ALA A N 1
ATOM 777 C CA . ALA A 1 90 ? -25.274 -0.620 -9.661 1.00 85.94 90 ALA A CA 1
ATOM 778 C C . ALA A 1 90 ? -24.015 0.230 -9.887 1.00 85.94 90 ALA A C 1
ATOM 780 O O . ALA A 1 90 ? -23.753 0.634 -11.017 1.00 85.94 90 ALA A O 1
ATOM 781 N N . GLU A 1 91 ? -23.202 0.434 -8.850 1.00 87.31 91 GLU A N 1
ATOM 782 C CA . GLU A 1 91 ? -21.896 1.096 -8.943 1.00 87.31 91 GLU A CA 1
ATOM 783 C C . GLU A 1 91 ? -20.954 0.341 -9.885 1.00 87.31 91 GLU A C 1
ATOM 785 O O . GLU A 1 91 ? -20.281 0.949 -10.714 1.00 87.31 91 GLU A O 1
ATOM 790 N N . GLN A 1 92 ? -20.955 -0.992 -9.821 1.00 88.62 92 GLN A N 1
ATOM 791 C CA . GLN A 1 92 ? -20.135 -1.815 -10.702 1.00 88.62 92 GLN A CA 1
ATOM 792 C C . GLN A 1 92 ? -20.591 -1.717 -12.165 1.00 88.62 92 GLN A C 1
ATOM 794 O O . GLN A 1 92 ? -19.758 -1.533 -13.045 1.00 88.62 92 GLN A O 1
ATOM 799 N N . ARG A 1 93 ? -21.906 -1.704 -12.425 1.00 91.12 93 ARG A N 1
ATOM 800 C CA . ARG A 1 93 ? -22.456 -1.469 -13.774 1.00 91.12 93 ARG A CA 1
ATOM 801 C C . ARG A 1 93 ? -22.131 -0.081 -14.319 1.00 91.12 93 ARG A C 1
ATOM 803 O O . ARG A 1 93 ? -21.854 0.047 -15.505 1.00 91.12 93 ARG A O 1
ATOM 810 N N . LEU A 1 94 ? -22.168 0.955 -13.479 1.00 90.44 94 LEU A N 1
ATOM 811 C CA . LEU A 1 94 ? -21.775 2.306 -13.889 1.00 90.44 94 LEU A CA 1
ATOM 812 C C . LEU A 1 94 ? -20.294 2.359 -14.258 1.00 90.44 94 LEU A C 1
ATOM 814 O O . LEU A 1 94 ? -19.946 2.931 -15.285 1.00 90.44 94 LEU A O 1
ATOM 818 N N . LYS A 1 95 ? -19.443 1.695 -13.474 1.00 91.19 95 LYS A N 1
ATOM 819 C CA . LYS A 1 95 ? -18.013 1.595 -13.761 1.00 91.19 95 LYS A CA 1
ATOM 820 C C . LYS A 1 95 ? -17.730 0.825 -15.053 1.00 91.19 95 LYS A C 1
ATOM 822 O O . LYS A 1 95 ? -16.859 1.221 -15.821 1.00 91.19 95 LYS A O 1
ATOM 827 N N . ASP A 1 96 ? -18.471 -0.247 -15.315 1.00 88.88 96 ASP A N 1
ATOM 828 C CA . ASP A 1 96 ? -18.352 -1.005 -16.562 1.00 88.88 96 ASP A CA 1
ATOM 829 C C . ASP A 1 96 ? -18.787 -0.162 -17.774 1.00 88.88 96 ASP A C 1
ATOM 831 O O . ASP A 1 96 ? -18.075 -0.130 -18.775 1.00 88.88 96 ASP A O 1
ATOM 835 N N . LEU A 1 97 ? -19.873 0.610 -17.654 1.00 92.12 97 LEU A N 1
ATOM 836 C CA . LEU A 1 97 ? -20.317 1.552 -18.691 1.00 92.12 97 LEU A CA 1
ATOM 837 C C . LEU A 1 97 ? -19.320 2.697 -18.923 1.00 92.12 97 LEU A C 1
ATOM 839 O O . LEU A 1 97 ? -19.122 3.123 -20.059 1.00 92.12 97 LEU A O 1
ATOM 843 N N . GLU A 1 98 ? -18.686 3.216 -17.872 1.00 89.50 98 GLU A N 1
ATOM 844 C CA . GLU A 1 98 ? -17.623 4.218 -18.009 1.00 89.50 98 GLU A CA 1
ATOM 845 C C . GLU A 1 98 ? -16.415 3.647 -18.757 1.00 89.50 98 GLU A C 1
ATOM 847 O O . GLU A 1 98 ? -15.928 4.278 -19.696 1.00 89.50 98 GLU A O 1
ATOM 852 N N . ASN A 1 99 ? -16.000 2.424 -18.417 1.00 89.88 99 ASN A N 1
ATOM 853 C CA . ASN A 1 99 ? -14.924 1.725 -19.117 1.00 89.88 99 ASN A CA 1
ATOM 854 C C . ASN A 1 99 ? -15.279 1.448 -20.588 1.00 89.88 99 ASN A C 1
ATOM 856 O O . ASN A 1 99 ? -14.415 1.555 -21.457 1.00 89.88 99 ASN A O 1
ATOM 860 N N . GLU A 1 100 ? -16.529 1.090 -20.895 1.00 91.88 100 GLU A N 1
ATOM 861 C CA . GLU A 1 100 ? -16.996 0.914 -22.276 1.00 91.88 100 GLU A CA 1
ATOM 862 C C . GLU A 1 100 ? -16.933 2.227 -23.061 1.00 91.88 100 GLU A C 1
ATOM 864 O O . GLU A 1 100 ? -16.353 2.260 -24.145 1.00 91.88 100 GLU A O 1
ATOM 869 N N . ARG A 1 101 ? -17.410 3.338 -22.487 1.00 90.25 101 ARG A N 1
ATOM 870 C CA . ARG A 1 101 ? -17.309 4.661 -23.130 1.00 90.25 101 ARG A CA 1
ATOM 871 C C . ARG A 1 101 ? -15.863 5.106 -23.330 1.00 90.25 101 ARG A C 1
ATOM 873 O O . ARG A 1 101 ? -15.569 5.823 -24.285 1.00 90.25 101 ARG A O 1
ATOM 880 N N . GLU A 1 102 ? -14.959 4.732 -22.432 1.00 90.50 102 GLU A N 1
ATOM 881 C CA . GLU A 1 102 ? -13.532 5.016 -22.582 1.00 90.50 102 GLU A CA 1
ATOM 882 C C . GLU A 1 102 ? -12.904 4.185 -23.710 1.00 90.50 102 GLU A C 1
ATOM 884 O O . GLU A 1 102 ? -12.149 4.724 -24.521 1.00 90.50 102 GLU A O 1
ATOM 889 N N . ARG A 1 103 ? -13.286 2.908 -23.841 1.00 88.38 103 ARG A N 1
ATOM 890 C CA . ARG A 1 103 ? -12.883 2.063 -24.977 1.00 88.38 103 ARG A CA 1
ATOM 891 C C . ARG A 1 103 ? -13.392 2.614 -26.304 1.00 88.38 103 ARG A C 1
ATOM 893 O O . ARG A 1 103 ? -12.608 2.710 -27.240 1.00 88.38 103 ARG A O 1
ATOM 900 N N . GLU A 1 104 ? -14.648 3.048 -26.371 1.00 91.94 104 GLU A N 1
ATOM 901 C CA . GLU A 1 104 ? -15.209 3.684 -27.571 1.00 91.94 104 GLU A CA 1
ATOM 902 C C . GLU A 1 104 ? -14.445 4.963 -27.948 1.00 91.94 104 GLU A C 1
ATOM 904 O O . GLU A 1 104 ? -14.120 5.183 -29.115 1.00 91.94 104 GLU A O 1
ATOM 909 N N . ARG A 1 105 ? -14.084 5.803 -26.968 1.00 88.38 105 ARG A N 1
ATOM 910 C CA . ARG A 1 105 ? -13.241 6.987 -27.218 1.00 88.38 105 ARG A CA 1
ATOM 911 C C . ARG A 1 105 ? -11.886 6.598 -27.797 1.00 88.38 105 ARG A C 1
ATOM 913 O O . ARG A 1 105 ? -11.457 7.193 -28.779 1.00 88.38 105 ARG A O 1
ATOM 920 N N . TYR A 1 106 ? -11.246 5.580 -27.234 1.00 88.00 106 TYR A N 1
ATOM 921 C CA . TYR A 1 106 ? -9.962 5.099 -27.729 1.00 88.00 106 TYR A CA 1
ATOM 922 C C . TYR A 1 106 ? -10.061 4.518 -29.148 1.00 88.00 106 TYR A C 1
ATOM 924 O O . TYR A 1 106 ? -9.192 4.758 -29.985 1.00 88.00 106 TYR A O 1
ATOM 932 N N . GLU A 1 107 ? -11.131 3.784 -29.455 1.00 88.69 107 GLU A N 1
ATOM 933 C CA . GLU A 1 107 ? -11.374 3.250 -30.797 1.00 88.69 107 GLU A CA 1
ATOM 934 C C . GLU A 1 107 ? -11.640 4.360 -31.816 1.00 88.69 107 GLU A C 1
ATOM 936 O O . GLU A 1 107 ? -11.026 4.357 -32.883 1.00 88.69 107 GLU A O 1
ATOM 941 N N . THR A 1 108 ? -12.463 5.355 -31.475 1.00 89.25 108 THR A N 1
ATOM 942 C CA . THR A 1 108 ? -12.712 6.513 -32.354 1.00 89.25 108 THR A CA 1
ATOM 943 C C . THR A 1 108 ? -11.456 7.353 -32.596 1.00 89.25 108 THR A C 1
ATOM 945 O O . THR A 1 108 ? -11.227 7.808 -33.717 1.00 89.25 108 THR A O 1
ATOM 948 N N . GLU A 1 109 ? -10.600 7.531 -31.587 1.00 89.56 109 GLU A N 1
ATOM 949 C CA . GLU A 1 109 ? -9.307 8.208 -31.737 1.00 89.56 109 GLU A CA 1
ATOM 950 C C . GLU A 1 109 ? -8.361 7.403 -32.638 1.00 89.56 109 GLU A C 1
ATOM 952 O O . GLU A 1 109 ? -7.769 7.941 -33.573 1.00 89.56 109 GLU A O 1
ATOM 957 N N . ARG A 1 110 ? -8.310 6.081 -32.450 1.00 89.12 110 ARG A N 1
ATOM 958 C CA . ARG A 1 110 ? -7.531 5.179 -33.303 1.00 89.12 110 ARG A CA 1
ATOM 959 C C . ARG A 1 110 ? -8.017 5.171 -34.756 1.00 89.12 110 ARG A C 1
ATOM 961 O O . ARG A 1 110 ? -7.196 5.078 -35.671 1.00 89.12 110 ARG A O 1
ATOM 968 N N . GLU A 1 111 ? -9.325 5.244 -34.994 1.00 91.62 111 GLU A N 1
ATOM 969 C CA . GLU A 1 111 ? -9.885 5.378 -36.344 1.00 91.62 111 GLU A CA 1
ATOM 970 C C . GLU A 1 111 ? -9.549 6.729 -36.971 1.00 91.62 111 GLU A C 1
ATOM 972 O O . GLU A 1 111 ? -9.186 6.784 -38.148 1.00 91.62 111 GLU A O 1
ATOM 977 N N . ARG A 1 112 ? -9.597 7.810 -36.188 1.00 90.19 112 ARG A N 1
ATOM 978 C CA . ARG A 1 112 ? -9.198 9.142 -36.648 1.00 90.19 112 ARG A CA 1
ATOM 979 C C . ARG A 1 112 ? -7.735 9.166 -37.091 1.00 90.19 112 ARG A C 1
ATOM 981 O O . ARG A 1 112 ? -7.464 9.622 -38.200 1.00 90.19 112 ARG A O 1
ATOM 988 N N . ASP A 1 113 ? -6.830 8.602 -36.295 1.00 87.56 113 ASP A N 1
ATOM 989 C CA . ASP A 1 113 ? -5.410 8.464 -36.643 1.00 87.56 113 ASP A CA 1
ATOM 990 C C . ASP A 1 113 ? -5.206 7.633 -37.917 1.00 87.56 113 ASP A C 1
ATOM 992 O O . ASP A 1 113 ? -4.334 7.917 -38.742 1.00 87.56 113 ASP A O 1
ATOM 996 N N . ARG A 1 114 ? -6.007 6.574 -38.094 1.00 88.38 114 ARG A N 1
ATOM 997 C CA . ARG A 1 114 ? -5.954 5.735 -39.296 1.00 88.38 114 ARG A CA 1
ATOM 998 C C . ARG A 1 114 ? -6.353 6.527 -40.540 1.00 88.38 114 ARG A C 1
ATOM 1000 O O . ARG A 1 114 ? -5.644 6.447 -41.541 1.00 88.38 114 ARG A O 1
ATOM 1007 N N . LEU A 1 115 ? -7.442 7.291 -40.459 1.00 92.25 115 LEU A N 1
ATOM 1008 C CA . LEU A 1 115 ? -7.933 8.139 -41.548 1.00 92.25 115 LEU A CA 1
ATOM 1009 C C . LEU A 1 115 ? -6.978 9.296 -41.857 1.00 92.25 115 LEU A C 1
ATOM 1011 O O . LEU A 1 115 ? -6.830 9.671 -43.016 1.00 92.25 115 LEU A O 1
ATOM 1015 N N . GLU A 1 116 ? -6.316 9.862 -40.850 1.00 92.00 116 GLU A N 1
ATOM 1016 C CA . GLU A 1 116 ? -5.310 10.908 -41.050 1.00 92.00 116 GLU A CA 1
ATOM 1017 C C . GLU A 1 116 ? -4.098 10.372 -41.821 1.00 92.00 116 GLU A C 1
ATOM 1019 O O . GLU A 1 116 ? -3.730 10.930 -42.852 1.00 92.00 116 GLU A O 1
ATOM 1024 N N . ARG A 1 117 ? -3.573 9.202 -41.435 1.00 88.62 117 ARG A N 1
ATOM 1025 C CA . ARG A 1 117 ? -2.487 8.536 -42.179 1.00 88.62 117 ARG A CA 1
ATOM 1026 C C . ARG A 1 117 ? -2.876 8.162 -43.609 1.00 88.62 117 ARG A C 1
ATOM 1028 O O . ARG A 1 117 ? -2.014 8.117 -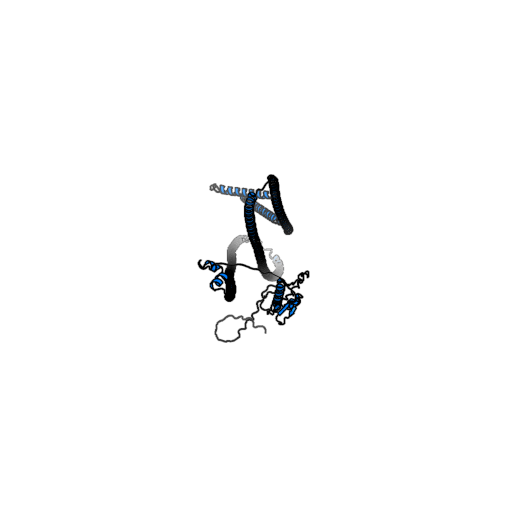44.485 1.00 88.62 117 ARG A O 1
ATOM 1035 N N . GLU A 1 118 ? -4.143 7.834 -43.840 1.00 91.44 118 GLU A N 1
ATOM 1036 C CA . GLU A 1 118 ? -4.666 7.553 -45.179 1.00 91.44 118 GLU A CA 1
ATOM 1037 C C . GLU A 1 118 ? -4.736 8.832 -46.022 1.00 91.44 118 GLU A C 1
ATOM 1039 O O . GLU A 1 118 ? -4.239 8.844 -47.144 1.00 91.44 118 GLU A O 1
ATOM 1044 N N . ARG A 1 119 ? -5.209 9.947 -45.450 1.00 90.00 119 ARG A N 1
ATOM 1045 C CA . ARG A 1 119 ? -5.180 11.261 -46.115 1.00 90.00 119 ARG A CA 1
ATOM 1046 C C . ARG A 1 119 ? -3.765 11.711 -46.463 1.00 90.00 119 ARG A C 1
ATOM 1048 O O . ARG A 1 119 ? -3.561 12.226 -47.559 1.00 90.00 119 ARG A O 1
ATOM 1055 N N . ASP A 1 120 ? -2.804 11.512 -45.567 1.00 89.62 120 ASP A N 1
ATOM 1056 C CA . ASP A 1 120 ? -1.401 11.852 -45.824 1.00 89.62 120 ASP A CA 1
ATOM 1057 C C . ASP A 1 120 ? -0.821 10.994 -46.953 1.00 89.62 120 ASP A C 1
ATOM 1059 O O . ASP A 1 120 ? -0.106 11.491 -47.825 1.00 89.62 120 ASP A O 1
ATOM 1063 N N . ARG A 1 121 ? -1.170 9.701 -46.984 1.00 88.88 121 ARG A N 1
ATOM 1064 C CA . ARG A 1 121 ? -0.780 8.798 -48.073 1.00 88.88 121 ARG A CA 1
ATOM 1065 C C . ARG A 1 121 ? -1.357 9.259 -49.412 1.00 88.88 121 ARG A C 1
ATOM 1067 O O . ARG A 1 121 ? -0.603 9.348 -50.378 1.00 88.88 121 ARG A O 1
ATOM 1074 N N . ASP A 1 122 ? -2.641 9.603 -49.449 1.00 90.69 122 ASP A N 1
ATOM 1075 C CA . ASP A 1 122 ? -3.311 10.102 -50.653 1.00 90.69 122 ASP A CA 1
ATOM 1076 C C . ASP A 1 122 ? -2.711 11.432 -51.131 1.00 90.69 122 ASP A C 1
ATOM 1078 O O . ASP A 1 122 ? -2.583 11.670 -52.333 1.00 90.69 122 ASP A O 1
ATOM 1082 N N . GLN A 1 123 ? -2.323 12.319 -50.207 1.00 91.06 123 GLN A N 1
ATOM 1083 C CA . GLN A 1 123 ? -1.638 13.567 -50.553 1.00 91.06 123 GLN A CA 1
ATOM 1084 C C . GLN A 1 123 ? -0.278 13.300 -51.197 1.00 91.06 123 GLN A C 1
ATOM 1086 O O . GLN A 1 123 ? -0.010 13.822 -52.280 1.00 91.06 123 GLN A O 1
ATOM 1091 N N . MET A 1 124 ? 0.538 12.439 -50.587 1.00 87.19 124 MET A N 1
ATOM 1092 C CA . MET A 1 124 ? 1.840 12.047 -51.133 1.00 87.19 124 MET A CA 1
ATOM 1093 C C . MET A 1 124 ? 1.712 11.383 -52.510 1.00 87.19 124 MET A C 1
ATOM 1095 O O . MET A 1 124 ? 2.564 11.570 -53.377 1.00 87.19 124 MET A O 1
ATOM 1099 N N . GLU A 1 125 ? 0.656 10.600 -52.735 1.00 91.69 125 GLU A N 1
ATOM 1100 C CA . GLU A 1 125 ? 0.400 9.969 -54.030 1.00 91.69 125 GLU A CA 1
ATOM 1101 C C . GLU A 1 125 ? 0.019 10.996 -55.105 1.00 91.69 125 GLU A C 1
ATOM 1103 O O . GLU A 1 125 ? 0.606 10.985 -56.188 1.00 91.69 125 GLU A O 1
ATOM 1108 N N . ARG A 1 126 ? -0.853 11.959 -54.780 1.00 92.19 126 ARG A N 1
ATOM 1109 C CA . ARG A 1 126 ? -1.181 13.080 -55.682 1.00 92.19 126 ARG A CA 1
ATOM 1110 C C . ARG A 1 126 ? 0.034 13.948 -56.006 1.00 92.19 126 ARG A C 1
ATOM 1112 O O . ARG A 1 126 ? 0.138 14.462 -57.117 1.00 92.19 126 ARG A O 1
ATOM 1119 N N . GLU A 1 127 ? 0.947 14.148 -55.059 1.00 91.19 127 GLU A N 1
ATOM 1120 C CA . GLU A 1 127 ? 2.195 14.879 -55.310 1.00 91.19 127 GLU A CA 1
ATOM 1121 C C . GLU A 1 127 ? 3.118 14.117 -56.263 1.00 91.19 127 GLU A C 1
ATOM 1123 O O . GLU A 1 127 ? 3.593 14.694 -57.242 1.00 91.19 127 GLU A O 1
ATOM 1128 N N . ARG A 1 128 ? 3.290 12.806 -56.056 1.00 91.38 128 ARG A N 1
ATOM 1129 C CA . ARG A 1 128 ? 4.055 11.944 -56.973 1.00 91.38 128 ARG A CA 1
ATOM 1130 C C . ARG A 1 128 ? 3.472 11.924 -58.382 1.00 91.38 128 ARG A C 1
ATOM 1132 O O . ARG A 1 128 ? 4.224 11.865 -59.352 1.00 91.38 128 ARG A O 1
ATOM 1139 N N . GLU A 1 129 ? 2.151 11.947 -58.507 1.00 92.94 129 GLU A N 1
ATOM 1140 C CA . GLU A 1 129 ? 1.474 12.012 -59.803 1.00 92.94 129 GLU A CA 1
ATOM 1141 C C . GLU A 1 129 ? 1.757 13.346 -60.510 1.00 92.94 129 GLU A C 1
ATOM 1143 O O . GLU A 1 129 ? 2.181 13.356 -61.664 1.00 92.94 129 GLU A O 1
ATOM 1148 N N . ARG A 1 130 ? 1.680 14.473 -59.788 1.00 90.94 130 ARG A N 1
ATOM 1149 C CA . ARG A 1 130 ? 2.058 15.791 -60.330 1.00 90.94 130 ARG A CA 1
ATOM 1150 C C . ARG A 1 130 ? 3.517 15.847 -60.786 1.00 90.94 130 ARG A C 1
ATOM 1152 O O . ARG A 1 130 ? 3.804 16.476 -61.802 1.00 90.94 130 ARG A O 1
ATOM 1159 N N . GLU A 1 131 ? 4.437 15.222 -60.054 1.00 90.50 131 GLU A N 1
ATOM 1160 C CA . GLU A 1 131 ? 5.848 15.138 -60.456 1.00 90.50 131 GLU A CA 1
ATOM 1161 C C . GLU A 1 131 ? 6.039 14.301 -61.728 1.00 90.50 131 GLU A C 1
ATOM 1163 O O . GLU A 1 131 ? 6.810 14.685 -62.611 1.00 90.50 131 GLU A O 1
ATOM 1168 N N . ARG A 1 132 ? 5.315 13.181 -61.857 1.00 88.81 132 ARG A N 1
ATOM 1169 C CA . ARG A 1 132 ? 5.335 12.357 -63.077 1.00 88.81 132 ARG A CA 1
ATOM 1170 C C . ARG A 1 132 ? 4.857 13.149 -64.288 1.00 88.81 132 ARG A C 1
ATOM 1172 O O . ARG A 1 132 ? 5.563 13.167 -65.295 1.00 88.81 132 ARG A O 1
ATOM 1179 N N . ASP A 1 133 ? 3.747 13.868 -64.155 1.00 90.56 133 ASP A N 1
ATOM 1180 C CA . ASP A 1 133 ? 3.214 14.721 -65.219 1.00 90.56 133 ASP A CA 1
ATOM 1181 C C . ASP A 1 133 ? 4.202 15.825 -65.626 1.00 90.56 133 ASP A C 1
ATOM 1183 O O . ASP A 1 133 ? 4.314 16.172 -66.803 1.00 90.56 133 ASP A O 1
ATOM 1187 N N . GLN A 1 134 ? 4.935 16.404 -64.667 1.00 89.25 134 GLN A N 1
ATOM 1188 C CA . GLN A 1 134 ? 5.957 17.413 -64.965 1.00 89.25 134 GLN A CA 1
ATOM 1189 C C . GLN A 1 134 ? 7.124 16.823 -65.762 1.00 89.25 134 GLN A C 1
ATOM 1191 O O . GLN A 1 134 ? 7.532 17.407 -66.769 1.00 89.25 134 GLN A O 1
ATOM 1196 N N . LEU A 1 135 ? 7.630 15.659 -65.347 1.00 89.88 135 LEU A N 1
ATOM 1197 C CA . LEU A 1 135 ? 8.712 14.962 -66.043 1.00 89.88 135 LEU A CA 1
ATOM 1198 C C . LEU A 1 135 ? 8.304 14.531 -67.455 1.00 89.88 135 LEU A C 1
ATOM 1200 O O . LEU A 1 135 ? 9.120 14.586 -68.376 1.00 89.88 135 LEU A O 1
ATOM 1204 N N . GLU A 1 136 ? 7.055 14.110 -67.641 1.00 90.81 136 GLU A N 1
ATOM 1205 C CA . GLU A 1 136 ? 6.525 13.740 -68.952 1.00 90.81 136 GLU A CA 1
ATOM 1206 C C . GLU A 1 136 ? 6.462 14.950 -69.892 1.00 90.81 136 GLU A C 1
ATOM 1208 O O . GLU A 1 136 ? 7.044 14.907 -70.979 1.00 90.81 136 GLU A O 1
ATOM 1213 N N . ARG A 1 137 ? 5.910 16.082 -69.435 1.00 88.25 137 ARG A N 1
ATOM 1214 C CA . ARG A 1 137 ? 5.911 17.337 -70.212 1.00 88.25 137 ARG A CA 1
ATOM 1215 C C . ARG A 1 137 ? 7.321 17.813 -70.561 1.00 88.25 137 ARG A C 1
ATOM 1217 O O . ARG A 1 137 ? 7.545 18.374 -71.634 1.00 88.25 137 ARG A O 1
ATOM 1224 N N . GLU A 1 138 ? 8.288 17.626 -69.665 1.00 87.81 138 GLU A N 1
ATOM 1225 C CA . GLU A 1 138 ? 9.680 17.996 -69.928 1.00 87.81 138 GLU A CA 1
ATOM 1226 C C . GLU A 1 138 ? 10.323 17.085 -70.986 1.00 87.81 138 GLU A C 1
ATOM 1228 O O . GLU A 1 138 ? 11.041 17.561 -71.871 1.00 87.81 138 GLU A O 1
ATOM 1233 N N . ARG A 1 139 ? 10.032 15.777 -70.950 1.00 85.56 139 ARG A N 1
ATOM 1234 C CA . ARG A 1 139 ? 10.466 14.830 -71.989 1.00 85.56 139 ARG A CA 1
ATOM 1235 C C . ARG A 1 139 ? 9.893 15.193 -73.355 1.00 85.56 139 ARG A C 1
ATOM 1237 O O . ARG A 1 139 ? 10.649 15.189 -74.326 1.00 85.56 139 ARG A O 1
ATOM 1244 N N . GLU A 1 140 ? 8.615 15.553 -73.428 1.00 85.38 140 GLU A N 1
ATOM 1245 C CA . GLU A 1 140 ? 7.971 15.993 -74.672 1.00 85.38 140 GLU A CA 1
ATOM 1246 C C . GLU A 1 140 ? 8.623 17.260 -75.240 1.00 85.38 140 GLU A C 1
ATOM 1248 O O . GLU A 1 140 ? 8.944 17.309 -76.430 1.00 85.38 140 GLU A O 1
ATOM 1253 N N . ARG A 1 141 ? 8.927 18.255 -74.391 1.00 79.12 141 ARG A N 1
ATOM 1254 C CA . ARG A 1 141 ? 9.668 19.461 -74.811 1.00 79.12 141 ARG A CA 1
ATOM 1255 C C . ARG A 1 141 ? 11.031 19.119 -75.407 1.00 79.12 141 ARG A C 1
ATOM 1257 O O . ARG A 1 141 ? 11.358 19.590 -76.494 1.00 79.12 141 ARG A O 1
ATOM 1264 N N . ARG A 1 142 ? 11.803 18.255 -74.741 1.00 81.44 142 ARG A N 1
ATOM 1265 C CA . ARG A 1 142 ? 13.128 17.836 -75.231 1.00 81.44 142 ARG A CA 1
ATOM 1266 C C . ARG A 1 142 ? 13.043 17.056 -76.544 1.00 81.44 142 ARG A C 1
ATOM 1268 O O . ARG A 1 142 ? 13.939 17.172 -77.379 1.00 81.44 142 ARG A O 1
ATOM 1275 N N . GLN A 1 143 ? 11.999 16.249 -76.742 1.00 76.50 143 GLN A N 1
ATOM 1276 C CA . GLN A 1 143 ? 11.783 15.555 -78.015 1.00 76.50 143 GLN A CA 1
ATOM 1277 C C . GLN A 1 143 ? 11.451 16.536 -79.145 1.00 76.50 143 GLN A C 1
ATOM 1279 O O . GLN A 1 143 ? 12.010 16.413 -80.236 1.00 76.50 143 GLN A O 1
ATOM 1284 N N . PHE A 1 144 ? 10.623 17.544 -78.871 1.00 72.50 144 PHE A N 1
ATOM 1285 C CA . PHE A 1 144 ? 10.294 18.593 -79.834 1.00 72.50 144 PHE A CA 1
ATOM 1286 C C . PHE A 1 144 ? 11.527 19.423 -80.239 1.00 72.50 144 PHE A C 1
ATOM 1288 O O . PHE A 1 144 ? 11.746 19.684 -81.421 1.00 72.50 144 PHE A O 1
ATOM 1295 N N . GLU A 1 145 ? 12.390 19.768 -79.281 1.00 69.19 145 GLU A N 1
ATOM 1296 C CA . GLU A 1 145 ? 13.637 20.502 -79.539 1.00 69.19 145 GLU A CA 1
ATOM 1297 C C . GLU A 1 145 ? 14.635 19.708 -80.396 1.00 69.19 145 GLU A C 1
ATOM 1299 O O . GLU A 1 145 ? 15.241 20.271 -81.311 1.00 69.19 145 GLU A O 1
ATOM 1304 N N . ARG A 1 146 ? 14.773 18.392 -80.167 1.00 69.44 146 ARG A N 1
ATOM 1305 C CA . ARG A 1 146 ? 15.630 17.527 -81.004 1.00 69.44 146 ARG A CA 1
ATOM 1306 C C . ARG A 1 146 ? 15.123 17.415 -82.436 1.00 69.44 146 ARG A C 1
ATOM 1308 O O . ARG A 1 146 ? 15.930 17.393 -83.361 1.00 69.44 146 ARG A O 1
ATOM 1315 N N . TYR A 1 147 ? 13.806 17.368 -82.630 1.00 60.06 147 TYR A N 1
ATOM 1316 C CA . TYR A 1 147 ? 13.218 17.310 -83.968 1.00 60.06 147 TYR A CA 1
ATOM 1317 C C . TYR A 1 147 ? 13.523 18.582 -84.780 1.00 60.06 147 TYR A C 1
ATOM 1319 O O . TYR A 1 147 ? 13.742 18.513 -85.987 1.00 60.06 147 TYR A O 1
ATOM 1327 N N . ASN A 1 148 ? 13.638 19.735 -84.114 1.00 57.16 148 ASN A N 1
ATOM 1328 C CA . ASN A 1 148 ? 13.856 21.025 -84.769 1.00 57.16 148 ASN A CA 1
ATOM 1329 C C . ASN A 1 148 ? 15.331 21.309 -85.147 1.00 57.16 148 ASN A C 1
ATOM 1331 O O . ASN A 1 148 ? 15.602 22.220 -85.926 1.00 57.16 148 ASN A O 1
ATOM 1335 N N . GLN A 1 149 ? 16.301 20.540 -84.633 1.00 53.38 149 GLN A N 1
ATOM 1336 C CA . GLN A 1 149 ? 17.738 20.771 -84.878 1.00 53.38 149 GLN A CA 1
ATOM 1337 C C . GLN A 1 149 ? 18.312 20.083 -86.133 1.00 53.38 149 GLN A C 1
ATOM 1339 O O . GLN A 1 149 ? 19.459 20.344 -86.494 1.00 53.38 149 GLN A O 1
ATOM 1344 N N . HIS A 1 150 ? 17.551 19.246 -86.845 1.00 45.62 150 HIS A N 1
ATOM 1345 C CA . HIS A 1 150 ? 18.099 18.387 -87.909 1.00 45.62 150 HIS A CA 1
ATOM 1346 C C . HIS A 1 150 ? 18.039 18.933 -89.354 1.00 45.62 150 HIS A C 1
ATOM 1348 O O . HIS A 1 150 ? 18.358 18.193 -90.283 1.00 45.62 150 HIS A O 1
ATOM 1354 N N . HIS A 1 151 ? 17.709 20.211 -89.590 1.00 42.69 151 HIS A N 1
ATOM 1355 C CA . HIS A 1 151 ? 17.433 20.706 -90.955 1.00 42.69 151 HIS A CA 1
ATOM 1356 C C . HIS A 1 151 ? 18.496 21.556 -91.676 1.00 42.69 151 HIS A C 1
ATOM 1358 O O . HIS A 1 151 ? 18.218 22.033 -92.776 1.00 42.69 151 HIS A O 1
ATOM 1364 N N . HIS A 1 152 ? 19.733 21.694 -91.186 1.00 39.75 152 HIS A N 1
ATOM 1365 C CA . HIS A 1 152 ? 20.750 22.464 -91.924 1.00 39.75 152 HIS A CA 1
ATOM 1366 C C . HIS A 1 152 ? 22.118 21.781 -92.001 1.00 39.75 152 HIS A C 1
ATOM 1368 O O . HIS A 1 152 ? 22.946 21.966 -91.114 1.00 39.75 152 HIS A O 1
ATOM 1374 N N . ARG A 1 153 ? 22.379 21.058 -93.107 1.00 34.81 153 ARG A N 1
ATOM 1375 C CA . ARG A 1 153 ? 23.684 21.022 -93.809 1.00 34.81 153 ARG A CA 1
ATOM 1376 C C . ARG A 1 153 ? 23.612 20.208 -95.112 1.00 34.81 153 ARG A C 1
ATOM 1378 O O . ARG A 1 153 ? 23.698 18.987 -95.104 1.00 34.81 153 ARG A O 1
ATOM 1385 N N . HIS A 1 154 ? 23.541 20.912 -96.239 1.00 37.47 154 HIS A N 1
ATOM 1386 C CA . HIS A 1 154 ? 23.938 20.417 -97.558 1.00 37.47 154 HIS A CA 1
ATOM 1387 C C . HIS A 1 154 ? 24.873 21.458 -98.188 1.00 37.47 154 HIS A C 1
ATOM 1389 O O . HIS A 1 154 ? 24.489 22.620 -98.257 1.00 37.47 154 HIS A O 1
ATOM 1395 N N . HIS A 1 155 ? 26.080 21.048 -98.602 1.00 31.45 155 HIS A N 1
ATOM 1396 C CA . HIS A 1 155 ? 26.691 21.311 -99.920 1.00 31.45 155 HIS A CA 1
ATOM 1397 C C . HIS A 1 155 ? 28.197 20.953 -99.953 1.00 31.45 155 HIS A C 1
ATOM 1399 O O . HIS A 1 155 ? 28.966 21.293 -99.062 1.00 31.45 155 HIS A O 1
ATOM 1405 N N . SER A 1 156 ? 28.551 20.224 -101.014 1.00 39.00 156 SER A N 1
ATOM 1406 C CA . SER A 1 156 ? 29.878 19.910 -101.598 1.00 39.00 156 SER A CA 1
ATOM 1407 C C . SER A 1 156 ? 30.116 20.890 -102.786 1.00 39.00 156 SER A C 1
ATOM 1409 O O . SER A 1 156 ? 29.188 21.681 -102.996 1.00 39.00 156 SER A O 1
ATOM 1411 N N . PRO A 1 157 ? 31.161 20.871 -103.664 1.00 46.44 157 PRO A N 1
ATOM 1412 C CA . PRO A 1 157 ? 32.516 20.253 -103.750 1.00 46.44 157 PRO A CA 1
ATOM 1413 C C . PRO A 1 157 ? 33.618 21.353 -103.959 1.00 46.44 157 PRO A C 1
ATOM 1415 O O . PRO A 1 157 ? 33.285 22.530 -103.998 1.00 46.44 157 PRO A O 1
ATOM 1418 N N . ASP A 1 158 ? 34.944 21.157 -104.007 1.00 40.81 158 ASP A N 1
ATOM 1419 C CA . ASP A 1 158 ? 35.802 20.497 -105.020 1.00 40.81 158 ASP A CA 1
ATOM 1420 C C . ASP A 1 158 ? 37.277 20.838 -104.634 1.00 40.81 158 ASP A C 1
ATOM 1422 O O . ASP A 1 158 ? 37.496 21.953 -104.151 1.00 40.81 158 ASP A O 1
ATOM 1426 N N . HIS A 1 159 ? 38.278 19.943 -104.765 1.00 44.44 159 HIS A N 1
ATOM 1427 C CA . HIS A 1 159 ? 39.613 20.150 -104.143 1.00 44.44 159 HIS A CA 1
ATOM 1428 C C . HIS A 1 159 ? 40.837 20.168 -105.082 1.00 44.44 159 HIS A C 1
ATOM 1430 O O . HIS A 1 159 ? 41.247 19.154 -105.652 1.00 44.44 159 HIS A O 1
ATOM 1436 N N . SER A 1 160 ? 41.458 21.355 -105.152 1.00 51.06 160 SER A N 1
ATOM 1437 C CA . SER A 1 160 ? 42.714 21.714 -105.835 1.00 51.06 160 SER A CA 1
ATOM 1438 C C . SER A 1 160 ? 43.940 21.367 -104.968 1.00 51.06 160 SER A C 1
ATOM 1440 O O . SER A 1 160 ? 43.817 21.078 -103.784 1.00 51.06 160 SER A O 1
ATOM 1442 N N . ALA A 1 161 ? 45.162 21.385 -105.504 1.00 53.25 161 ALA A N 1
ATOM 1443 C CA . ALA A 1 161 ? 46.376 21.007 -104.763 1.00 53.25 161 ALA A CA 1
ATOM 1444 C C . ALA A 1 161 ? 46.669 21.882 -103.516 1.00 53.25 161 ALA A C 1
ATOM 1446 O O . ALA A 1 161 ? 47.320 21.408 -102.585 1.00 53.25 161 ALA A O 1
ATOM 1447 N N . GLU A 1 162 ? 46.131 23.106 -103.439 1.00 52.03 162 GLU A N 1
ATOM 1448 C CA . GLU A 1 162 ? 46.114 23.912 -102.204 1.00 52.03 162 GLU A CA 1
ATOM 1449 C C . GLU A 1 162 ? 45.198 23.332 -101.121 1.00 52.03 162 GLU A C 1
ATOM 1451 O O . GLU A 1 162 ? 45.481 23.464 -99.928 1.00 52.03 162 GLU A O 1
ATOM 1456 N N . ASP A 1 163 ? 44.131 22.644 -101.515 1.00 53.47 163 ASP A N 1
ATOM 1457 C CA . ASP A 1 163 ? 43.233 21.988 -100.580 1.00 53.47 163 ASP A CA 1
ATOM 1458 C C . ASP A 1 163 ? 43.855 20.754 -99.967 1.00 53.47 163 ASP A C 1
ATOM 1460 O O . ASP A 1 163 ? 43.452 20.400 -98.883 1.00 53.47 163 ASP A O 1
ATOM 1464 N N . LYS A 1 164 ? 44.889 20.134 -100.543 1.00 56.50 164 LYS A N 1
ATOM 1465 C CA . LYS A 1 164 ? 45.612 19.055 -99.844 1.00 56.50 164 LYS A CA 1
ATOM 1466 C C . LYS A 1 164 ? 46.437 19.582 -98.673 1.00 56.50 164 LYS A C 1
ATOM 1468 O O . LYS A 1 164 ? 46.547 18.908 -97.655 1.00 56.50 164 LYS A O 1
ATOM 1473 N N . VAL A 1 165 ? 46.978 20.796 -98.788 1.00 62.56 165 VAL A N 1
ATOM 1474 C CA . VAL A 1 165 ? 47.695 21.459 -97.687 1.00 62.56 165 VAL A CA 1
ATOM 1475 C C . VAL A 1 165 ? 46.705 22.008 -96.661 1.00 62.56 165 VAL A C 1
ATOM 1477 O O . VAL A 1 165 ? 46.915 21.829 -95.465 1.00 62.56 165 VAL A O 1
ATOM 1480 N N . LYS A 1 166 ? 45.587 22.605 -97.100 1.00 64.75 166 LYS A N 1
ATOM 1481 C CA . LYS A 1 166 ? 44.500 23.010 -96.192 1.00 64.75 166 LYS A CA 1
ATOM 1482 C C . LYS A 1 166 ? 43.818 21.804 -95.546 1.00 64.75 166 LYS A C 1
ATOM 1484 O O . LYS A 1 166 ? 43.479 21.896 -94.374 1.00 64.75 166 LYS A O 1
ATOM 1489 N N . LEU A 1 167 ? 43.688 20.683 -96.257 1.00 67.75 167 LEU A N 1
ATOM 1490 C CA . LEU A 1 167 ? 43.167 19.410 -95.763 1.00 67.75 167 LEU A CA 1
ATOM 1491 C C . LEU A 1 167 ? 44.125 18.844 -94.728 1.00 67.75 167 LEU A C 1
ATOM 1493 O O . LEU A 1 167 ? 43.672 18.593 -93.630 1.00 67.75 167 LEU A O 1
ATOM 1497 N N . ALA A 1 168 ? 45.432 18.773 -94.992 1.00 71.88 168 ALA A N 1
ATOM 1498 C CA . ALA A 1 168 ? 46.417 18.335 -94.000 1.00 71.88 168 ALA A CA 1
ATOM 1499 C C . ALA A 1 168 ? 46.434 19.236 -92.750 1.00 71.88 168 ALA A C 1
ATOM 1501 O O . ALA A 1 168 ? 46.478 18.737 -91.628 1.00 71.88 168 ALA A O 1
ATOM 1502 N N . LEU A 1 169 ? 46.325 20.562 -92.914 1.00 76.56 169 LEU A N 1
ATOM 1503 C CA . LEU A 1 169 ? 46.205 21.490 -91.785 1.00 76.56 169 LEU A CA 1
ATOM 1504 C C . LEU A 1 169 ? 44.857 21.332 -91.055 1.00 76.56 169 LEU A C 1
ATOM 1506 O O . LEU A 1 169 ? 44.785 21.492 -89.840 1.00 76.56 169 LEU A O 1
ATOM 1510 N N . SER A 1 170 ? 43.781 21.019 -91.781 1.00 75.88 170 SER A N 1
ATOM 1511 C CA . SER A 1 170 ? 42.456 20.748 -91.216 1.00 75.88 170 SER A CA 1
ATOM 1512 C C . SER A 1 170 ? 42.379 19.381 -90.544 1.00 75.88 170 SER A C 1
ATOM 1514 O O . SER A 1 170 ? 41.706 19.265 -89.535 1.00 75.88 170 SER A O 1
ATOM 1516 N N . GLU A 1 171 ? 43.110 18.385 -91.041 1.00 80.81 171 GLU A N 1
ATOM 1517 C CA . GLU A 1 171 ? 43.267 17.048 -90.477 1.00 80.81 171 GLU A CA 1
ATOM 1518 C C . GLU A 1 171 ? 44.121 17.121 -89.218 1.00 80.81 171 GLU A C 1
ATOM 1520 O O . GLU A 1 171 ? 43.799 16.476 -88.231 1.00 80.81 171 GLU A O 1
ATOM 1525 N N . GLN A 1 172 ? 45.162 17.958 -89.202 1.00 81.50 172 GLN A N 1
ATOM 1526 C CA . GLN A 1 172 ? 45.912 18.248 -87.985 1.00 81.50 172 GLN A CA 1
ATOM 1527 C C . GLN A 1 172 ? 45.034 18.967 -86.954 1.00 81.50 172 GLN A C 1
ATOM 1529 O O . GLN A 1 172 ? 45.008 18.561 -85.799 1.00 81.50 172 GLN A O 1
ATOM 1534 N N . ARG A 1 173 ? 44.248 19.972 -87.363 1.00 84.06 173 ARG A N 1
ATOM 1535 C CA . ARG A 1 173 ? 43.275 20.631 -86.474 1.00 84.06 173 ARG A CA 1
ATOM 1536 C C . ARG A 1 173 ? 42.155 19.694 -86.023 1.00 84.06 173 ARG A C 1
ATOM 1538 O O . ARG A 1 173 ? 41.684 19.843 -84.905 1.00 84.06 173 ARG A O 1
ATOM 1545 N N . LEU A 1 174 ? 41.731 18.749 -86.863 1.00 81.00 174 LEU A N 1
ATOM 1546 C CA . LEU A 1 174 ? 40.762 17.710 -86.517 1.00 81.00 174 LEU A CA 1
ATOM 1547 C C . LEU A 1 174 ? 41.366 16.734 -85.519 1.00 81.00 174 LEU A C 1
ATOM 1549 O O . LEU A 1 174 ? 40.713 16.459 -84.531 1.00 81.00 174 LEU A O 1
ATOM 1553 N N . ARG A 1 175 ? 42.616 16.298 -85.701 1.00 83.25 175 ARG A N 1
ATOM 1554 C CA . ARG A 1 175 ? 43.326 15.456 -84.728 1.00 83.25 175 ARG A CA 1
ATOM 1555 C C . ARG A 1 175 ? 43.549 16.174 -83.404 1.00 83.25 175 ARG A C 1
ATOM 1557 O O . ARG A 1 175 ? 43.304 15.587 -82.366 1.00 83.25 175 ARG A O 1
ATOM 1564 N N . GLU A 1 176 ? 43.952 17.442 -83.421 1.00 85.19 176 GLU A N 1
ATOM 1565 C CA . GLU A 1 176 ? 44.084 18.252 -82.201 1.00 85.19 176 GLU A CA 1
ATOM 1566 C C . GLU A 1 176 ? 42.721 18.492 -81.533 1.00 85.19 176 GLU A C 1
ATOM 1568 O O . GLU A 1 176 ? 42.624 18.500 -80.307 1.00 85.19 176 GLU A O 1
ATOM 1573 N N . ALA A 1 177 ? 41.651 18.661 -82.317 1.00 85.75 177 ALA A N 1
ATOM 1574 C CA . ALA A 1 177 ? 40.292 18.774 -81.799 1.00 85.75 177 ALA A CA 1
ATOM 1575 C C . ALA A 1 177 ? 39.780 17.442 -81.239 1.00 85.75 177 ALA A C 1
ATOM 1577 O O . ALA A 1 177 ? 39.180 17.452 -80.174 1.00 85.75 177 ALA A O 1
ATOM 1578 N N . GLU A 1 178 ? 40.038 16.319 -81.908 1.00 83.88 178 GLU A N 1
ATOM 1579 C CA . GLU A 1 178 ? 39.698 14.963 -81.471 1.00 83.88 178 GLU A CA 1
ATOM 1580 C C . GLU A 1 178 ? 40.468 14.591 -80.207 1.00 83.88 178 GLU A C 1
ATOM 1582 O O . GLU A 1 178 ? 39.855 14.134 -79.251 1.00 83.88 178 GLU A O 1
ATOM 1587 N N . GLU A 1 179 ? 41.768 14.878 -80.147 1.00 87.75 179 GLU A N 1
ATOM 1588 C CA . GLU A 1 179 ? 42.597 14.664 -78.961 1.00 87.75 179 GLU A CA 1
ATOM 1589 C C . GLU A 1 179 ? 42.140 15.559 -77.801 1.00 87.75 179 GLU A C 1
ATOM 1591 O O . GLU A 1 179 ? 42.086 15.121 -76.653 1.00 87.75 179 GLU A O 1
ATOM 1596 N N . LYS A 1 180 ? 41.740 16.807 -78.074 1.00 92.56 180 LYS A N 1
ATOM 1597 C CA . LYS A 1 180 ? 41.140 17.678 -77.056 1.00 92.56 180 LYS A CA 1
ATOM 1598 C C . LYS A 1 180 ? 39.799 17.131 -76.558 1.00 92.56 180 LYS A C 1
ATOM 1600 O O . LYS A 1 180 ? 39.552 17.174 -75.359 1.00 92.56 180 LYS A O 1
ATOM 1605 N N . LEU A 1 181 ? 38.969 16.599 -77.452 1.00 88.06 181 LEU A N 1
ATOM 1606 C CA . LEU A 1 181 ? 37.679 15.989 -77.120 1.00 88.06 181 LEU A CA 1
ATOM 1607 C C . LEU A 1 181 ? 37.871 14.672 -76.354 1.00 88.06 181 LEU A C 1
ATOM 1609 O O . LEU A 1 181 ? 37.084 14.349 -75.472 1.00 88.06 181 LEU A O 1
ATOM 1613 N N . GLU A 1 182 ? 38.927 13.918 -76.652 1.00 87.81 182 GLU A N 1
ATOM 1614 C CA . GLU A 1 182 ? 39.297 12.704 -75.928 1.00 87.81 182 GLU A CA 1
ATOM 1615 C C . GLU A 1 182 ? 39.831 13.022 -74.528 1.00 87.81 182 GLU A C 1
ATOM 1617 O O . GLU A 1 182 ? 39.420 12.376 -73.567 1.00 87.81 182 GLU A O 1
ATOM 1622 N N . ARG A 1 183 ? 40.650 14.072 -74.376 1.00 88.88 183 ARG A N 1
ATOM 1623 C CA . ARG A 1 183 ? 41.047 14.584 -73.053 1.00 88.88 183 ARG A CA 1
ATOM 1624 C C . ARG A 1 183 ? 39.842 15.066 -72.251 1.00 88.88 183 ARG A C 1
ATOM 1626 O O . ARG A 1 183 ? 39.726 14.719 -71.085 1.00 88.88 183 ARG A O 1
ATOM 1633 N N . GLU A 1 184 ? 38.921 15.795 -72.876 1.00 87.69 184 GLU A N 1
ATOM 1634 C CA . GLU A 1 184 ? 37.681 16.246 -72.232 1.00 87.69 184 GLU A CA 1
ATOM 1635 C C . GLU A 1 184 ? 36.809 15.055 -71.797 1.00 87.69 184 GLU A C 1
ATOM 1637 O O . GLU A 1 184 ? 36.343 15.019 -70.661 1.00 87.69 184 GLU A O 1
ATOM 1642 N N . ARG A 1 185 ? 36.681 14.012 -72.632 1.00 89.69 185 ARG A N 1
ATOM 1643 C CA . ARG A 1 185 ? 35.995 12.761 -72.257 1.00 89.69 185 ARG A CA 1
ATOM 1644 C C . ARG A 1 185 ? 36.672 12.048 -71.091 1.00 89.69 185 ARG A C 1
ATOM 1646 O O . ARG A 1 185 ? 35.975 11.590 -70.194 1.00 89.69 185 ARG A O 1
ATOM 1653 N N . GLN A 1 186 ? 38.001 11.959 -71.083 1.00 87.94 186 GLN A N 1
ATOM 1654 C CA . GLN A 1 186 ? 38.744 11.347 -69.979 1.00 87.94 186 GLN A CA 1
ATOM 1655 C C . GLN A 1 186 ? 38.597 12.154 -68.682 1.00 87.94 186 GLN A C 1
ATOM 1657 O O . GLN A 1 186 ? 38.408 11.571 -67.615 1.00 87.94 186 GLN A O 1
ATOM 1662 N N . GLU A 1 187 ? 38.635 13.485 -68.757 1.00 87.19 187 GLU A N 1
ATOM 1663 C CA . GLU A 1 187 ? 38.378 14.360 -67.611 1.00 87.19 187 GLU A CA 1
ATOM 1664 C C . GLU A 1 187 ? 36.947 14.201 -67.087 1.00 87.19 187 GLU A C 1
ATOM 1666 O O . GLU A 1 187 ? 36.741 14.137 -65.876 1.00 87.19 187 GLU A O 1
ATOM 1671 N N . ASP A 1 188 ? 35.958 14.086 -67.969 1.00 89.31 188 ASP A N 1
ATOM 1672 C CA . ASP A 1 188 ? 34.563 13.883 -67.579 1.00 89.31 188 ASP A CA 1
ATOM 1673 C C . ASP A 1 188 ? 34.307 12.475 -67.023 1.00 89.31 188 ASP A C 1
ATOM 1675 O O . ASP A 1 188 ? 33.549 12.315 -66.066 1.00 89.31 188 ASP A O 1
ATOM 1679 N N . GLU A 1 189 ? 34.976 11.444 -67.542 1.00 87.94 189 GLU A N 1
ATOM 1680 C CA . GLU A 1 189 ? 34.970 10.101 -66.952 1.00 87.94 189 GLU A CA 1
ATOM 1681 C C . GLU A 1 189 ? 35.596 10.095 -65.551 1.00 87.94 189 GLU A C 1
ATOM 1683 O O . GLU A 1 189 ? 35.044 9.481 -64.631 1.00 87.94 189 GLU A O 1
ATOM 1688 N N . MET A 1 190 ? 36.699 10.822 -65.355 1.00 85.56 190 MET A N 1
ATOM 1689 C CA . MET A 1 190 ? 37.328 10.991 -64.043 1.00 85.56 190 MET A CA 1
ATOM 1690 C C . MET A 1 190 ? 36.411 11.738 -63.069 1.00 85.56 190 MET A C 1
ATOM 1692 O O . MET A 1 190 ? 36.183 11.244 -61.964 1.00 85.56 190 MET A O 1
ATOM 1696 N N . LYS A 1 191 ? 35.794 12.850 -63.490 1.00 91.56 191 LYS A N 1
ATOM 1697 C CA . LYS A 1 191 ? 34.802 13.582 -62.680 1.00 91.56 191 LYS A CA 1
ATOM 1698 C C . LYS A 1 191 ? 33.603 12.705 -62.323 1.00 91.56 191 LYS A C 1
ATOM 1700 O O . LYS A 1 191 ? 33.193 12.679 -61.167 1.00 91.56 191 LYS A O 1
ATOM 1705 N N . ASN A 1 192 ? 33.075 11.926 -63.268 1.00 90.88 192 ASN A N 1
ATOM 1706 C CA . ASN A 1 192 ? 31.971 10.998 -63.005 1.00 90.88 192 ASN A CA 1
ATOM 1707 C C . ASN A 1 192 ? 32.363 9.917 -61.989 1.00 90.88 192 ASN A C 1
ATOM 1709 O O . ASN A 1 192 ? 31.569 9.558 -61.116 1.00 90.88 192 ASN A O 1
ATOM 1713 N N . ARG A 1 193 ? 33.594 9.402 -62.063 1.00 88.19 193 ARG A N 1
ATOM 1714 C CA . ARG A 1 193 ? 34.113 8.433 -61.093 1.00 88.19 193 ARG A CA 1
ATOM 1715 C C . ARG A 1 193 ? 34.274 9.051 -59.702 1.00 88.19 193 ARG A C 1
ATOM 1717 O O . ARG A 1 193 ? 33.929 8.401 -58.713 1.00 88.19 193 ARG A O 1
ATOM 1724 N N . GLU A 1 194 ? 34.750 10.290 -59.618 1.00 89.38 194 GLU A N 1
ATOM 1725 C CA . GLU A 1 194 ? 34.844 11.050 -58.367 1.00 89.38 194 GLU A CA 1
ATOM 1726 C C . GLU A 1 194 ? 33.461 11.350 -57.773 1.00 89.38 194 GLU A C 1
ATOM 1728 O O . GLU A 1 194 ? 33.252 11.148 -56.576 1.00 89.38 194 GLU A O 1
ATOM 1733 N N . GLU A 1 195 ? 32.482 11.735 -58.594 1.00 91.62 195 GLU A N 1
ATOM 1734 C CA . GLU A 1 195 ? 31.100 11.939 -58.153 1.00 91.62 195 GLU A CA 1
ATOM 1735 C C . GLU A 1 195 ? 30.456 10.648 -57.643 1.00 91.62 195 GLU A C 1
ATOM 1737 O O . GLU A 1 195 ? 29.765 10.668 -56.624 1.00 91.62 195 GLU A O 1
ATOM 1742 N N . LEU A 1 196 ? 30.690 9.512 -58.305 1.00 91.38 196 LEU A N 1
ATOM 1743 C CA . LEU A 1 196 ? 30.198 8.214 -57.840 1.00 91.38 196 LEU A CA 1
ATOM 1744 C C . LEU A 1 196 ? 30.826 7.818 -56.502 1.00 91.38 196 LEU A C 1
ATOM 1746 O O . LEU A 1 196 ? 30.117 7.343 -55.615 1.00 91.38 196 LEU A O 1
ATOM 1750 N N . MET A 1 197 ? 32.130 8.050 -56.327 1.00 87.69 197 MET A N 1
ATOM 1751 C CA . MET A 1 197 ? 32.808 7.830 -55.047 1.00 87.69 197 MET A CA 1
ATOM 1752 C C . MET A 1 197 ? 32.245 8.744 -53.957 1.00 87.69 197 MET A C 1
ATOM 1754 O O . MET A 1 197 ? 31.939 8.273 -52.863 1.00 87.69 197 MET A O 1
ATOM 1758 N N . ARG A 1 198 ? 32.022 10.025 -54.264 1.00 93.38 198 ARG A N 1
ATOM 1759 C CA . ARG A 1 198 ? 31.423 10.982 -53.331 1.00 93.38 198 ARG A CA 1
ATOM 1760 C C . ARG A 1 198 ? 30.001 10.585 -52.938 1.00 93.38 198 ARG A C 1
ATOM 1762 O O . ARG A 1 198 ? 29.701 10.527 -51.751 1.00 93.38 198 ARG A O 1
ATOM 1769 N N . ARG A 1 199 ? 29.147 10.234 -53.904 1.00 91.88 199 ARG A N 1
ATOM 1770 C CA . ARG A 1 199 ? 27.779 9.752 -53.642 1.00 91.88 199 ARG A CA 1
ATOM 1771 C C . ARG A 1 199 ? 27.774 8.463 -52.833 1.00 91.88 199 ARG A C 1
ATOM 1773 O O . ARG A 1 199 ? 26.909 8.290 -51.984 1.00 91.88 199 ARG A O 1
ATOM 1780 N N . ARG A 1 200 ? 28.735 7.564 -53.064 1.00 89.81 200 ARG A N 1
ATOM 1781 C CA . ARG A 1 200 ? 28.882 6.339 -52.270 1.00 89.81 200 ARG A CA 1
ATOM 1782 C C . ARG A 1 200 ? 29.224 6.653 -50.813 1.00 89.81 200 ARG A C 1
ATOM 1784 O O . ARG A 1 200 ? 28.562 6.118 -49.934 1.00 89.81 200 ARG A O 1
ATOM 1791 N N . MET A 1 201 ? 30.176 7.555 -50.574 1.00 87.44 201 MET A N 1
ATOM 1792 C CA . MET A 1 201 ? 30.532 8.015 -49.224 1.00 87.44 201 MET A CA 1
ATOM 1793 C C . MET A 1 201 ? 29.366 8.740 -48.534 1.00 87.44 201 MET A C 1
ATOM 1795 O O . MET A 1 201 ? 29.119 8.535 -47.350 1.00 87.44 201 MET A O 1
ATOM 1799 N N . GLU A 1 202 ? 28.616 9.568 -49.266 1.00 90.19 202 GLU A N 1
ATOM 1800 C CA . GLU A 1 202 ? 27.429 10.252 -48.738 1.00 90.19 202 GLU A CA 1
ATOM 1801 C C . GLU A 1 202 ? 26.309 9.258 -48.387 1.00 90.19 202 GLU A C 1
ATOM 1803 O O . GLU A 1 202 ? 25.688 9.381 -47.332 1.00 90.19 202 GLU A O 1
ATOM 1808 N N . LEU A 1 203 ? 26.077 8.239 -49.223 1.00 89.38 203 LEU A N 1
ATOM 1809 C CA . LEU A 1 203 ? 25.126 7.166 -48.925 1.00 89.38 203 LEU A CA 1
ATOM 1810 C C . LEU A 1 203 ? 25.548 6.362 -47.696 1.00 89.38 203 LEU A C 1
ATOM 1812 O O . LEU A 1 203 ? 24.703 6.101 -46.846 1.00 89.38 203 LEU A O 1
ATOM 1816 N N . GLU A 1 204 ? 26.832 6.023 -47.585 1.00 89.81 204 GLU A N 1
ATOM 1817 C CA . GLU A 1 204 ? 27.394 5.315 -46.433 1.00 89.81 204 GLU A CA 1
ATOM 1818 C C . GLU A 1 204 ? 27.220 6.123 -45.137 1.00 89.81 204 GLU A C 1
ATOM 1820 O O . GLU A 1 204 ? 26.748 5.599 -44.128 1.00 89.81 204 GLU A O 1
ATOM 1825 N N . TYR A 1 205 ? 27.470 7.435 -45.187 1.00 91.31 205 TYR A N 1
ATOM 1826 C CA . TYR A 1 205 ? 27.234 8.338 -44.061 1.00 91.31 205 TYR A CA 1
ATOM 1827 C C . TYR A 1 205 ? 25.749 8.425 -43.669 1.00 91.31 205 TYR A C 1
ATOM 1829 O O . TYR A 1 205 ? 25.408 8.451 -42.486 1.00 91.31 205 TYR A O 1
ATOM 1837 N N . ILE A 1 206 ? 24.839 8.451 -44.648 1.00 89.00 206 ILE A N 1
ATOM 1838 C CA . ILE A 1 206 ? 23.392 8.462 -44.390 1.00 89.00 206 ILE A CA 1
ATOM 1839 C C . ILE A 1 206 ? 22.931 7.127 -43.795 1.00 89.00 206 ILE A C 1
ATOM 1841 O O . ILE A 1 206 ? 22.073 7.125 -42.908 1.00 89.00 206 ILE A O 1
ATOM 1845 N N . THR A 1 207 ? 23.465 5.994 -44.262 1.00 88.25 207 THR A N 1
ATOM 1846 C CA . THR A 1 207 ? 23.133 4.678 -43.701 1.00 88.25 207 THR A CA 1
ATOM 1847 C C . THR A 1 207 ? 23.638 4.533 -42.275 1.00 88.25 207 THR A C 1
ATOM 1849 O O . THR A 1 207 ? 22.843 4.163 -41.416 1.00 88.25 207 THR A O 1
ATOM 1852 N N . ASP A 1 208 ? 24.884 4.927 -42.006 1.00 91.38 208 ASP A N 1
ATOM 1853 C CA . ASP A 1 208 ? 25.480 4.900 -40.667 1.00 91.38 208 ASP A CA 1
ATOM 1854 C C . ASP A 1 208 ? 24.716 5.809 -39.690 1.00 91.38 208 ASP A C 1
ATOM 1856 O O . ASP A 1 208 ? 24.386 5.423 -38.570 1.00 91.38 208 ASP A O 1
ATOM 1860 N N . ARG A 1 209 ? 24.321 7.007 -40.139 1.00 91.31 209 ARG A N 1
ATOM 1861 C CA . ARG A 1 209 ? 23.481 7.905 -39.338 1.00 91.31 209 ARG A CA 1
ATOM 1862 C C . ARG A 1 209 ? 22.121 7.287 -39.002 1.00 91.31 209 ARG A C 1
ATOM 1864 O O . ARG A 1 209 ? 21.675 7.387 -37.864 1.00 91.31 209 ARG A O 1
ATOM 1871 N N . ARG A 1 210 ? 21.459 6.649 -39.972 1.00 89.62 210 ARG A N 1
ATOM 1872 C CA . ARG A 1 210 ? 20.169 5.975 -39.743 1.00 89.62 210 ARG A CA 1
ATOM 1873 C C . ARG A 1 210 ? 20.304 4.763 -38.829 1.00 89.62 210 ARG A C 1
ATOM 1875 O O . ARG A 1 210 ? 19.367 4.454 -38.102 1.00 89.62 210 ARG A O 1
ATOM 1882 N N . GLU A 1 211 ? 21.424 4.056 -38.897 1.00 90.56 211 GLU A N 1
ATOM 1883 C CA . GLU A 1 211 ? 21.710 2.926 -38.019 1.00 90.56 211 GLU A CA 1
ATOM 1884 C C . GLU A 1 211 ? 21.884 3.399 -36.576 1.00 90.56 211 GLU A C 1
ATOM 1886 O O . GLU A 1 211 ? 21.164 2.918 -35.703 1.00 90.56 211 GLU A O 1
ATOM 1891 N N . ARG A 1 212 ? 22.674 4.455 -36.352 1.00 92.62 212 ARG A N 1
ATOM 1892 C CA . ARG A 1 212 ? 22.793 5.106 -35.038 1.00 92.62 212 ARG A CA 1
ATOM 1893 C C . ARG A 1 212 ? 21.458 5.615 -34.500 1.00 92.62 212 ARG A C 1
ATOM 1895 O O . ARG A 1 212 ? 21.138 5.372 -33.343 1.00 92.62 212 ARG A O 1
ATOM 1902 N N . GLU A 1 213 ? 20.636 6.257 -35.330 1.00 90.38 213 GLU A N 1
ATOM 1903 C CA . GLU A 1 213 ? 19.298 6.712 -34.919 1.00 90.38 213 GLU A CA 1
ATOM 1904 C C . GLU A 1 213 ? 18.392 5.531 -34.499 1.00 90.38 213 GLU A C 1
ATOM 1906 O O . GLU A 1 213 ? 17.679 5.624 -33.499 1.00 90.38 213 GLU A O 1
ATOM 1911 N N . ARG A 1 214 ? 18.452 4.384 -35.194 1.00 89.62 214 ARG A N 1
ATOM 1912 C CA . ARG A 1 214 ? 17.712 3.168 -34.798 1.00 89.62 214 ARG A CA 1
ATOM 1913 C C . ARG A 1 214 ? 18.255 2.539 -33.521 1.00 89.62 214 ARG A C 1
ATOM 1915 O O . ARG A 1 214 ? 17.470 2.054 -32.708 1.00 89.62 214 ARG A O 1
ATOM 1922 N N . GLU A 1 215 ? 19.571 2.507 -33.350 1.00 89.06 215 GLU A N 1
ATOM 1923 C CA . GLU A 1 215 ? 20.203 2.015 -32.126 1.00 89.06 215 GLU A CA 1
ATOM 1924 C C . GLU A 1 215 ? 19.820 2.884 -30.928 1.00 89.06 215 GLU A C 1
ATOM 1926 O O . GLU A 1 215 ? 19.404 2.349 -29.901 1.00 89.06 215 GLU A O 1
ATOM 1931 N N . GLU A 1 216 ? 19.843 4.210 -31.077 1.00 87.88 216 GLU A N 1
ATOM 1932 C CA . GLU A 1 216 ? 19.369 5.150 -30.060 1.00 87.88 216 GLU A CA 1
ATOM 1933 C C . GLU A 1 216 ? 17.879 4.955 -29.744 1.00 87.88 216 GLU A C 1
ATOM 1935 O O . GLU A 1 216 ? 17.487 4.970 -28.575 1.00 87.88 216 GLU A O 1
ATOM 1940 N N . GLU A 1 217 ? 17.026 4.730 -30.747 1.00 90.88 217 GLU A N 1
ATOM 1941 C CA . GLU A 1 217 ? 15.611 4.412 -30.521 1.00 90.88 217 GLU A CA 1
ATOM 1942 C C . GLU A 1 217 ? 15.417 3.086 -29.780 1.00 90.88 217 GLU A C 1
ATOM 1944 O O . GLU A 1 217 ? 14.590 3.005 -28.865 1.00 90.88 217 GLU A O 1
ATOM 1949 N N . ASN A 1 218 ? 16.178 2.053 -30.138 1.00 90.00 218 ASN A N 1
ATOM 1950 C CA . ASN A 1 218 ? 16.155 0.769 -29.444 1.00 90.00 218 ASN A CA 1
ATOM 1951 C C . ASN A 1 218 ? 16.610 0.926 -27.989 1.00 90.00 218 ASN A C 1
ATOM 1953 O O . ASN A 1 218 ? 15.952 0.399 -27.089 1.00 90.00 218 ASN A O 1
ATOM 1957 N N . LEU A 1 219 ? 17.663 1.711 -27.747 1.00 88.56 219 LEU A N 1
ATOM 1958 C CA . LEU A 1 219 ? 18.151 2.024 -26.407 1.00 88.56 219 LEU A CA 1
ATOM 1959 C C . LEU A 1 219 ? 17.090 2.783 -25.599 1.00 88.56 219 LEU A C 1
ATOM 1961 O O . LEU A 1 219 ? 16.787 2.403 -24.472 1.00 88.56 219 LEU A O 1
ATOM 1965 N N . ARG A 1 220 ? 16.433 3.787 -26.195 1.00 91.06 220 ARG A N 1
ATOM 1966 C CA . ARG A 1 220 ? 15.331 4.527 -25.554 1.00 91.06 220 ARG A CA 1
ATOM 1967 C C . ARG A 1 220 ? 14.148 3.628 -25.211 1.00 91.06 220 ARG A C 1
ATOM 1969 O O . ARG A 1 220 ? 13.566 3.770 -24.137 1.00 91.06 220 ARG A O 1
ATOM 1976 N N . ARG A 1 221 ? 13.771 2.701 -26.096 1.00 88.88 221 ARG A N 1
ATOM 1977 C CA . ARG A 1 221 ? 12.707 1.718 -25.819 1.00 88.88 221 ARG A CA 1
ATOM 1978 C C . ARG A 1 221 ? 13.103 0.784 -24.683 1.00 88.88 221 ARG A C 1
ATOM 1980 O O . ARG A 1 221 ? 12.282 0.508 -23.812 1.00 88.88 221 ARG A O 1
ATOM 1987 N N . PHE A 1 222 ? 14.355 0.337 -24.669 1.00 86.44 222 PHE A N 1
ATOM 1988 C CA . PHE A 1 222 ? 14.896 -0.486 -23.596 1.00 86.44 222 PHE A CA 1
ATOM 1989 C C . PHE A 1 222 ? 14.887 0.260 -22.252 1.00 86.44 222 PHE A C 1
ATOM 1991 O O . PHE A 1 222 ? 14.360 -0.258 -21.270 1.00 86.44 222 PHE A O 1
ATOM 1998 N N . GLU A 1 223 ? 15.352 1.511 -22.214 1.00 86.19 223 GLU A N 1
ATOM 1999 C CA . GLU A 1 223 ? 15.297 2.366 -21.023 1.00 86.19 223 GLU A CA 1
ATOM 2000 C C . GLU A 1 223 ? 13.862 2.616 -20.541 1.00 86.19 223 GLU A C 1
ATOM 2002 O O . GLU A 1 223 ? 13.594 2.566 -19.339 1.00 86.19 223 GLU A O 1
ATOM 2007 N N . GLN A 1 224 ? 12.915 2.861 -21.454 1.00 87.38 224 GLN A N 1
ATOM 2008 C CA . GLN A 1 224 ? 11.501 3.015 -21.098 1.00 87.38 224 GLN A CA 1
ATOM 2009 C C . GLN A 1 224 ? 10.915 1.733 -20.508 1.00 87.38 224 GLN A C 1
ATOM 2011 O O . GLN A 1 224 ? 10.184 1.802 -19.519 1.00 87.38 224 GLN A O 1
ATOM 2016 N N . ASN A 1 225 ? 11.239 0.571 -21.077 1.00 89.31 225 ASN A N 1
ATOM 2017 C CA . ASN A 1 225 ? 10.801 -0.713 -20.539 1.00 89.31 225 ASN A CA 1
ATOM 2018 C C . ASN A 1 225 ? 11.391 -0.957 -19.146 1.00 89.31 225 ASN A C 1
ATOM 2020 O O . ASN A 1 225 ? 10.641 -1.286 -18.233 1.00 89.31 225 ASN A O 1
ATOM 2024 N N . MET A 1 226 ? 12.682 -0.685 -18.944 1.00 86.44 226 MET A N 1
ATOM 2025 C CA . MET A 1 226 ? 13.333 -0.788 -17.634 1.00 86.44 226 MET A CA 1
ATOM 2026 C C . MET A 1 226 ? 12.707 0.148 -16.595 1.00 86.44 226 MET A C 1
ATOM 2028 O O . MET A 1 226 ? 12.472 -0.261 -15.459 1.00 86.44 226 MET A O 1
ATOM 2032 N N . ARG A 1 227 ? 12.383 1.394 -16.971 1.00 89.25 227 ARG A N 1
ATOM 2033 C CA . ARG A 1 227 ? 11.666 2.326 -16.083 1.00 89.25 227 ARG A CA 1
ATOM 2034 C C . ARG A 1 227 ? 10.284 1.797 -15.713 1.00 89.25 227 ARG A C 1
ATOM 2036 O O . ARG A 1 227 ? 9.959 1.764 -14.533 1.00 89.25 227 ARG A O 1
ATOM 2043 N N . ARG A 1 228 ? 9.510 1.316 -16.691 1.00 87.81 228 ARG A N 1
ATOM 2044 C CA . ARG A 1 228 ? 8.184 0.719 -16.453 1.00 87.81 228 ARG A CA 1
ATOM 2045 C C . ARG A 1 228 ? 8.263 -0.507 -15.550 1.00 87.81 228 ARG A C 1
ATOM 2047 O O . ARG A 1 228 ? 7.464 -0.629 -14.631 1.00 87.81 228 ARG A O 1
ATOM 2054 N N . GLU A 1 229 ? 9.218 -1.402 -15.780 1.00 86.94 229 GLU A N 1
ATOM 2055 C CA . GLU A 1 229 ? 9.429 -2.570 -14.921 1.00 86.94 229 GLU A CA 1
ATOM 2056 C C . GLU A 1 229 ? 9.816 -2.167 -13.498 1.00 86.94 229 GLU A C 1
ATOM 2058 O O . GLU A 1 229 ? 9.328 -2.756 -12.531 1.00 86.94 229 GLU A O 1
ATOM 2063 N N . TRP A 1 230 ? 10.654 -1.142 -13.355 1.00 88.44 230 TRP A N 1
ATOM 2064 C CA . TRP A 1 230 ? 11.050 -0.632 -12.051 1.00 88.44 230 TRP A CA 1
ATOM 2065 C C . TRP A 1 230 ? 9.887 0.034 -11.304 1.00 88.44 230 TRP A C 1
ATOM 2067 O O . TRP A 1 230 ? 9.710 -0.211 -10.109 1.00 88.44 230 TRP A O 1
ATOM 2077 N N . ASP A 1 231 ? 9.050 0.798 -12.004 1.00 86.56 231 ASP A N 1
ATOM 2078 C CA . ASP A 1 231 ? 7.842 1.403 -11.442 1.00 86.56 231 ASP A CA 1
ATOM 2079 C C . ASP A 1 231 ? 6.813 0.332 -11.046 1.00 86.56 231 ASP A C 1
ATOM 2081 O O . ASP A 1 231 ? 6.309 0.359 -9.925 1.00 86.56 231 ASP A O 1
ATOM 2085 N N . LEU A 1 232 ? 6.587 -0.685 -11.888 1.00 90.19 232 LEU A N 1
ATOM 2086 C CA . LEU A 1 232 ? 5.729 -1.833 -11.562 1.00 90.19 232 LEU A CA 1
ATOM 2087 C C . LEU A 1 232 ? 6.252 -2.622 -10.357 1.00 90.19 232 LEU A C 1
ATOM 2089 O O . LEU A 1 232 ? 5.469 -3.106 -9.538 1.00 90.19 232 LEU A O 1
ATOM 2093 N N . LYS A 1 233 ? 7.574 -2.775 -10.232 1.00 90.06 233 LYS A N 1
ATOM 2094 C CA . LYS A 1 233 ? 8.192 -3.433 -9.077 1.00 90.06 233 LYS A CA 1
ATOM 2095 C C . LYS A 1 233 ? 7.967 -2.625 -7.803 1.00 90.06 233 LYS A C 1
ATOM 2097 O O . LYS A 1 233 ? 7.605 -3.211 -6.785 1.00 90.06 233 LYS A O 1
ATOM 2102 N N . ARG A 1 234 ? 8.124 -1.301 -7.868 1.00 88.56 234 ARG A N 1
ATOM 2103 C CA . ARG A 1 234 ? 7.854 -0.408 -6.737 1.00 88.56 234 ARG A CA 1
ATOM 2104 C C . ARG A 1 234 ? 6.380 -0.440 -6.341 1.00 88.56 234 ARG A C 1
ATOM 2106 O O . ARG A 1 234 ? 6.088 -0.579 -5.163 1.00 88.56 234 ARG A O 1
ATOM 2113 N N . GLU A 1 235 ? 5.468 -0.388 -7.308 1.00 87.75 235 GLU A N 1
ATOM 2114 C CA . GLU A 1 235 ? 4.023 -0.456 -7.066 1.00 87.75 235 GLU A CA 1
ATOM 2115 C C . GLU A 1 235 ? 3.616 -1.801 -6.438 1.00 87.75 235 GLU A C 1
ATOM 2117 O O . GLU A 1 235 ? 2.778 -1.851 -5.540 1.00 87.75 235 GLU A O 1
ATOM 2122 N N . ARG A 1 236 ? 4.228 -2.915 -6.867 1.00 86.69 236 ARG A N 1
ATOM 2123 C CA . ARG A 1 236 ? 4.027 -4.225 -6.226 1.00 86.69 236 ARG A CA 1
ATOM 2124 C C . ARG A 1 236 ? 4.533 -4.242 -4.789 1.00 86.69 236 ARG A C 1
ATOM 2126 O O . ARG A 1 236 ? 3.821 -4.737 -3.922 1.00 86.69 236 ARG A O 1
ATOM 2133 N N . GLU A 1 237 ? 5.728 -3.711 -4.545 1.00 88.31 237 GLU A N 1
ATOM 2134 C CA . GLU A 1 237 ? 6.311 -3.636 -3.205 1.00 88.31 237 GLU A CA 1
ATOM 2135 C C . GLU A 1 237 ? 5.483 -2.727 -2.282 1.00 88.31 237 GLU A C 1
ATOM 2137 O O . GLU A 1 237 ? 5.249 -3.065 -1.126 1.00 88.31 237 GLU A O 1
ATOM 2142 N N . GLU A 1 238 ? 4.972 -1.610 -2.798 1.00 87.25 238 GLU A N 1
ATOM 2143 C CA . GLU A 1 238 ? 4.082 -0.698 -2.077 1.00 87.25 238 GLU A CA 1
ATOM 2144 C C . GLU A 1 238 ? 2.749 -1.369 -1.736 1.00 87.25 238 GLU A C 1
ATOM 2146 O O . GLU A 1 238 ? 2.367 -1.400 -0.569 1.00 87.25 238 GLU A O 1
ATOM 2151 N N . ARG A 1 239 ? 2.106 -2.039 -2.701 1.00 87.12 239 ARG A N 1
ATOM 2152 C CA . ARG A 1 239 ? 0.902 -2.847 -2.440 1.00 87.12 239 ARG A CA 1
ATOM 2153 C C . ARG A 1 239 ? 1.150 -3.966 -1.434 1.00 87.12 239 ARG A C 1
ATOM 2155 O O . ARG A 1 239 ? 0.248 -4.329 -0.681 1.00 87.12 239 ARG A O 1
ATOM 2162 N N . GLU A 1 240 ? 2.332 -4.572 -1.438 1.00 90.12 240 GLU A N 1
ATOM 2163 C CA . GLU A 1 240 ? 2.684 -5.610 -0.471 1.00 90.12 240 GLU A CA 1
ATOM 2164 C C . GLU A 1 240 ? 2.868 -5.027 0.934 1.00 90.12 240 GLU A C 1
ATOM 2166 O O . GLU A 1 240 ? 2.349 -5.598 1.895 1.00 90.12 240 GLU A O 1
ATOM 2171 N N . ARG A 1 241 ? 3.507 -3.857 1.056 1.00 84.44 241 ARG A N 1
ATOM 2172 C CA . ARG A 1 241 ? 3.598 -3.108 2.318 1.00 84.44 241 ARG A CA 1
ATOM 2173 C C . ARG A 1 241 ? 2.217 -2.707 2.828 1.00 84.44 241 ARG A C 1
ATOM 2175 O O . ARG A 1 241 ? 1.916 -2.988 3.980 1.00 84.44 241 ARG A O 1
ATOM 2182 N N . GLU A 1 242 ? 1.346 -2.170 1.977 1.00 85.94 242 GLU A N 1
ATOM 2183 C CA . GLU A 1 242 ? -0.038 -1.843 2.348 1.00 85.94 242 GLU A CA 1
ATOM 2184 C C . GLU A 1 242 ? -0.804 -3.079 2.836 1.00 85.94 242 GLU A C 1
ATOM 2186 O O . GLU A 1 242 ? -1.491 -3.035 3.855 1.00 85.94 242 GLU A O 1
ATOM 2191 N N . ARG A 1 243 ? -0.663 -4.225 2.156 1.00 85.44 243 ARG A N 1
ATOM 2192 C CA . ARG A 1 243 ? -1.271 -5.488 2.608 1.00 85.44 243 ARG A CA 1
ATOM 2193 C C . ARG A 1 243 ? -0.741 -5.911 3.973 1.00 85.44 243 ARG A C 1
ATOM 2195 O O . ARG A 1 243 ? -1.525 -6.363 4.805 1.00 85.44 243 ARG A O 1
ATOM 2202 N N . GLN A 1 244 ? 0.563 -5.776 4.206 1.00 86.38 244 GLN A N 1
ATOM 2203 C CA . GLN A 1 244 ? 1.169 -6.077 5.501 1.00 86.38 244 GLN A CA 1
ATOM 2204 C C . GLN A 1 244 ? 0.659 -5.128 6.588 1.00 86.38 244 GLN A C 1
ATOM 2206 O O . GLN A 1 244 ? 0.273 -5.602 7.653 1.00 86.38 244 GLN A O 1
ATOM 2211 N N . GLU A 1 245 ? 0.569 -3.828 6.314 1.00 86.19 245 GLU A N 1
ATOM 2212 C CA . GLU A 1 245 ? 0.028 -2.831 7.241 1.00 86.19 245 GLU A CA 1
ATOM 2213 C C . GLU A 1 245 ? -1.441 -3.107 7.576 1.00 86.19 245 GLU A C 1
ATOM 2215 O O . GLU A 1 245 ? -1.812 -3.107 8.749 1.00 86.19 245 GLU A O 1
ATOM 2220 N N . VAL A 1 246 ? -2.268 -3.441 6.581 1.00 88.12 246 VAL A N 1
ATOM 2221 C CA . VAL A 1 246 ? -3.673 -3.823 6.784 1.00 88.12 246 VAL A CA 1
ATOM 2222 C C . VAL A 1 246 ? -3.784 -5.099 7.622 1.00 88.12 246 VAL A C 1
ATOM 2224 O O . VAL A 1 246 ? -4.621 -5.179 8.522 1.00 88.12 246 VAL A O 1
ATOM 2227 N N . GLU A 1 247 ? -2.952 -6.108 7.368 1.00 89.00 247 GLU A N 1
ATOM 2228 C CA . GLU A 1 247 ? -2.920 -7.334 8.174 1.00 89.00 247 GLU A CA 1
ATOM 2229 C C . GLU A 1 247 ? -2.423 -7.076 9.605 1.00 89.00 247 GLU A C 1
ATOM 2231 O O . GLU A 1 247 ? -2.957 -7.641 10.563 1.00 89.00 247 GLU A O 1
ATOM 2236 N N . GLU A 1 248 ? -1.442 -6.194 9.796 1.00 87.38 248 GLU A N 1
ATOM 2237 C CA . GLU A 1 248 ? -1.006 -5.759 11.123 1.00 87.38 248 GLU A CA 1
ATOM 2238 C C . GLU A 1 248 ? -2.087 -4.962 11.852 1.00 87.38 248 GLU A C 1
ATOM 2240 O O . GLU A 1 248 ? -2.313 -5.181 13.043 1.00 87.38 248 GLU A O 1
ATOM 2245 N N . GLU A 1 249 ? -2.804 -4.083 11.159 1.00 88.75 249 GLU A N 1
ATOM 2246 C CA . GLU A 1 249 ? -3.916 -3.330 11.725 1.00 88.75 249 GLU A CA 1
ATOM 2247 C C . GLU A 1 249 ? -5.069 -4.264 12.114 1.00 88.75 249 GLU A C 1
ATOM 2249 O O . GLU A 1 249 ? -5.618 -4.141 13.211 1.00 88.75 249 GLU A O 1
ATOM 2254 N N . LYS A 1 250 ? -5.389 -5.263 11.280 1.00 91.12 250 LYS A N 1
ATOM 2255 C CA . LYS A 1 250 ? -6.339 -6.332 11.626 1.00 91.12 250 LYS A CA 1
ATOM 2256 C C . LYS A 1 250 ? -5.887 -7.102 12.862 1.00 91.12 250 LYS A C 1
ATOM 2258 O O . LYS A 1 250 ? -6.706 -7.333 13.750 1.00 91.12 250 LYS A O 1
ATOM 2263 N N . LYS A 1 251 ? -4.600 -7.449 12.977 1.00 90.81 251 LYS A N 1
ATOM 2264 C CA . LYS A 1 251 ? -4.047 -8.104 14.177 1.00 90.81 251 LYS A CA 1
ATOM 2265 C C . LYS A 1 251 ? -4.160 -7.211 15.411 1.00 90.81 251 LYS A C 1
ATOM 2267 O O . LYS A 1 251 ? -4.587 -7.687 16.458 1.00 90.81 251 LYS A O 1
ATOM 2272 N N . ARG A 1 252 ? -3.852 -5.915 15.302 1.00 86.19 252 ARG A N 1
ATOM 2273 C CA . ARG A 1 252 ? -4.016 -4.948 16.404 1.00 86.19 252 ARG A CA 1
ATOM 2274 C C . ARG A 1 252 ? -5.480 -4.836 16.827 1.00 86.19 252 ARG A C 1
ATOM 2276 O O . ARG A 1 252 ? -5.772 -4.920 18.018 1.00 86.19 252 ARG A O 1
ATOM 2283 N N . LYS A 1 253 ? -6.406 -4.720 15.871 1.00 89.19 253 LYS A N 1
ATOM 2284 C CA . LYS A 1 253 ? -7.856 -4.702 16.130 1.00 89.19 253 LYS A CA 1
ATOM 2285 C C . LYS A 1 253 ? -8.326 -6.000 16.788 1.00 89.19 253 LYS A C 1
ATOM 2287 O O . LYS A 1 253 ? -9.087 -5.933 17.749 1.00 89.19 253 LYS A O 1
ATOM 2292 N N . ALA A 1 254 ? -7.835 -7.154 16.336 1.00 88.19 254 ALA A N 1
ATOM 2293 C CA . ALA A 1 254 ? -8.143 -8.451 16.932 1.00 88.19 254 ALA A CA 1
ATOM 2294 C C . ALA A 1 254 ? -7.644 -8.550 18.382 1.00 88.19 254 ALA A C 1
ATOM 2296 O O . ALA A 1 254 ? -8.419 -8.932 19.251 1.00 88.19 254 ALA A O 1
ATOM 2297 N N . ILE A 1 255 ? -6.412 -8.117 18.672 1.00 85.69 255 ILE A N 1
ATOM 2298 C CA . ILE A 1 255 ? -5.859 -8.092 20.039 1.00 85.69 255 ILE A CA 1
ATOM 2299 C C . ILE A 1 255 ? -6.676 -7.161 20.946 1.00 85.69 255 ILE A C 1
ATOM 2301 O O . ILE A 1 255 ? -6.978 -7.506 22.086 1.00 85.69 255 ILE A O 1
ATOM 2305 N N . ILE A 1 256 ? -7.065 -5.981 20.455 1.00 84.75 256 ILE A N 1
ATOM 2306 C CA . ILE A 1 256 ? -7.898 -5.043 21.221 1.00 84.75 256 ILE A CA 1
ATOM 2307 C C . ILE A 1 256 ? -9.284 -5.646 21.487 1.00 84.75 256 ILE A C 1
ATOM 2309 O O . ILE A 1 256 ? -9.787 -5.546 22.607 1.00 84.75 256 ILE A O 1
ATOM 2313 N N . ALA A 1 257 ? -9.895 -6.291 20.491 1.00 84.62 257 ALA A N 1
ATOM 2314 C CA . ALA A 1 257 ? -11.184 -6.960 20.639 1.00 84.62 257 ALA A CA 1
ATOM 2315 C C . ALA A 1 257 ? -11.108 -8.148 21.609 1.00 84.62 257 ALA A C 1
ATOM 2317 O O . ALA A 1 257 ? -11.983 -8.294 22.459 1.00 84.62 257 ALA A O 1
ATOM 2318 N N . GLU A 1 258 ? -10.045 -8.949 21.537 1.00 82.75 258 GLU A N 1
ATOM 2319 C CA . GLU A 1 258 ? -9.788 -10.068 22.444 1.00 82.75 258 GLU A CA 1
ATOM 2320 C C . GLU A 1 258 ? -9.580 -9.581 23.881 1.00 82.75 258 GLU A C 1
ATOM 2322 O O . GLU A 1 258 ? -10.228 -10.084 24.798 1.00 82.75 258 GLU A O 1
ATOM 2327 N N . ASN A 1 259 ? -8.768 -8.541 24.090 1.00 82.44 259 ASN A N 1
ATOM 2328 C CA . ASN A 1 259 ? -8.585 -7.931 25.408 1.00 82.44 259 ASN A CA 1
ATOM 2329 C C . ASN A 1 259 ? -9.891 -7.339 25.949 1.00 82.44 259 ASN A C 1
ATOM 2331 O O . ASN A 1 259 ? -10.205 -7.508 27.126 1.00 82.44 259 ASN A O 1
ATOM 2335 N N . ARG A 1 260 ? -10.698 -6.693 25.098 1.00 82.88 260 ARG A N 1
ATOM 2336 C CA . ARG A 1 260 ? -12.016 -6.170 25.484 1.00 82.88 260 ARG A CA 1
ATOM 2337 C C . ARG A 1 260 ? -12.990 -7.293 25.842 1.00 82.88 260 ARG A C 1
ATOM 2339 O O . ARG A 1 260 ? -13.728 -7.166 26.816 1.00 82.88 260 ARG A O 1
ATOM 2346 N N . ALA A 1 261 ? -12.973 -8.400 25.102 1.00 78.88 261 ALA A N 1
ATOM 2347 C CA . ALA A 1 261 ? -13.770 -9.584 25.405 1.00 78.88 261 ALA A CA 1
ATOM 2348 C C . ALA A 1 261 ? -13.312 -10.252 26.709 1.00 78.88 261 ALA A C 1
ATOM 2350 O O . ALA A 1 261 ? -14.152 -10.662 27.506 1.00 78.88 261 ALA A O 1
ATOM 2351 N N . LYS A 1 262 ? -12.000 -10.306 26.962 1.00 82.62 262 LYS A N 1
ATOM 2352 C CA . LYS A 1 262 ? -11.429 -10.827 28.206 1.00 82.62 262 LYS A CA 1
ATOM 2353 C C . LYS A 1 262 ? -11.837 -9.976 29.409 1.00 82.62 262 LYS A C 1
ATOM 2355 O O . LYS A 1 262 ? -12.375 -10.525 30.360 1.00 82.62 262 LYS A O 1
ATOM 2360 N N . MET A 1 263 ? -11.711 -8.651 29.315 1.00 70.06 263 MET A N 1
ATOM 2361 C CA . MET A 1 263 ? -12.205 -7.722 30.340 1.00 70.06 263 MET A CA 1
ATOM 2362 C C . MET A 1 263 ? -13.715 -7.859 30.559 1.00 70.06 263 MET A C 1
ATOM 2364 O O . MET A 1 263 ? -14.182 -7.805 31.689 1.00 70.06 263 MET A O 1
ATOM 2368 N N . SER A 1 264 ? -14.495 -8.072 29.494 1.00 80.38 264 SER A N 1
ATOM 2369 C CA . SER A 1 264 ? -15.939 -8.294 29.621 1.00 80.38 264 SER A CA 1
ATOM 2370 C C . SER A 1 264 ? -16.279 -9.630 30.286 1.00 80.38 264 SER A C 1
ATOM 2372 O O . SER A 1 264 ? -17.270 -9.685 31.009 1.00 80.38 264 SER A O 1
ATOM 2374 N N . ARG A 1 265 ? -15.500 -10.695 30.054 1.00 78.25 265 ARG A N 1
ATOM 2375 C CA . ARG A 1 265 ? -15.664 -11.982 30.751 1.00 78.25 265 ARG A CA 1
ATOM 2376 C C . ARG A 1 265 ? -15.310 -11.850 32.225 1.00 78.25 265 ARG A C 1
ATOM 2378 O O . ARG A 1 265 ? -16.116 -12.222 33.061 1.00 78.25 265 ARG A O 1
ATOM 2385 N N . GLU A 1 266 ? -14.186 -11.215 32.529 1.00 81.19 266 GLU A N 1
ATOM 2386 C CA . GLU A 1 266 ? -13.745 -10.972 33.904 1.00 81.19 266 GLU A CA 1
ATOM 2387 C C . GLU A 1 266 ? -14.735 -10.082 34.674 1.00 81.19 266 GLU A C 1
ATOM 2389 O O . GLU A 1 266 ? -15.042 -10.346 35.831 1.00 81.19 266 GLU A O 1
ATOM 2394 N N . GLN A 1 267 ? -15.331 -9.077 34.021 1.00 74.69 267 GLN A N 1
ATOM 2395 C CA . GLN A 1 267 ? -16.408 -8.278 34.615 1.00 74.69 267 GLN A CA 1
ATOM 2396 C C . GLN A 1 267 ? -17.682 -9.085 34.878 1.00 74.69 267 GLN A C 1
ATOM 2398 O O . GLN A 1 267 ? -18.337 -8.845 35.889 1.00 74.69 267 GLN A O 1
ATOM 2403 N N . ARG A 1 268 ? -18.043 -10.027 33.995 1.00 75.88 268 ARG A N 1
ATOM 2404 C CA . ARG A 1 268 ? -19.191 -10.923 34.212 1.00 75.88 268 ARG A CA 1
ATOM 2405 C C . ARG A 1 268 ? -18.927 -11.885 35.363 1.00 75.88 268 ARG A C 1
ATOM 2407 O O . ARG A 1 268 ? -19.760 -11.983 36.249 1.00 75.88 268 ARG A O 1
ATOM 2414 N N . GLU A 1 269 ? -17.751 -12.501 35.407 1.00 84.00 269 GLU A N 1
ATOM 2415 C CA . GLU A 1 269 ? -17.344 -13.384 36.505 1.00 84.00 269 GLU A CA 1
ATOM 2416 C C . GLU A 1 269 ? -17.291 -12.628 37.845 1.00 84.00 269 GLU A C 1
ATOM 2418 O O . GLU A 1 269 ? -17.769 -13.123 38.864 1.00 84.00 269 GLU A O 1
ATOM 2423 N N . ALA A 1 270 ? -16.785 -11.391 37.856 1.00 82.56 270 ALA A N 1
ATOM 2424 C CA . ALA A 1 270 ? -16.791 -10.543 39.046 1.00 82.56 270 ALA A CA 1
ATOM 2425 C C . ALA A 1 270 ? -18.210 -10.114 39.464 1.00 82.56 270 ALA A C 1
ATOM 2427 O O . ALA A 1 270 ? -18.483 -9.997 40.660 1.00 82.56 270 ALA A O 1
ATOM 2428 N N . ALA A 1 271 ? -19.115 -9.876 38.509 1.00 78.94 271 ALA A N 1
ATOM 2429 C CA . ALA A 1 271 ? -20.522 -9.604 38.794 1.00 78.94 271 ALA A CA 1
ATOM 2430 C C . ALA A 1 271 ? -21.215 -10.841 39.382 1.00 78.94 271 ALA A C 1
ATOM 2432 O O . ALA A 1 271 ? -21.844 -10.730 40.426 1.00 78.94 271 ALA A O 1
ATOM 2433 N N . GLU A 1 272 ? -20.997 -12.027 38.812 1.00 85.75 272 GLU A N 1
ATOM 2434 C CA . GLU A 1 272 ? -21.520 -13.292 39.342 1.00 85.75 272 GLU A CA 1
ATOM 2435 C C . GLU A 1 272 ? -21.008 -13.578 40.763 1.00 85.75 272 GLU A C 1
ATOM 2437 O O . GLU A 1 272 ? -21.768 -14.025 41.622 1.00 85.75 272 GLU A O 1
ATOM 2442 N N . GLN A 1 273 ? -19.739 -13.272 41.060 1.00 83.12 273 GLN A N 1
ATOM 2443 C CA . GLN A 1 273 ? -19.203 -13.374 42.422 1.00 83.12 273 GLN A CA 1
ATOM 2444 C C . GLN A 1 273 ? -19.876 -12.393 43.389 1.00 83.12 273 GLN A C 1
ATOM 2446 O O . GLN A 1 273 ? -20.175 -12.766 44.524 1.00 83.12 273 GLN A O 1
ATOM 2451 N N . ARG A 1 274 ? -20.139 -11.154 42.957 1.00 80.69 274 ARG A N 1
ATOM 2452 C CA . ARG A 1 274 ? -20.868 -10.161 43.763 1.00 80.69 274 ARG A CA 1
ATOM 2453 C C . ARG A 1 274 ? -22.308 -10.589 44.012 1.00 80.69 274 ARG A C 1
ATOM 2455 O O . ARG A 1 274 ? -22.757 -10.517 45.151 1.00 80.69 274 ARG A O 1
ATOM 2462 N N . ASP A 1 275 ? -22.992 -11.079 42.987 1.00 81.12 275 ASP A N 1
ATOM 2463 C CA . ASP A 1 275 ? -24.370 -11.556 43.087 1.00 81.12 275 ASP A CA 1
ATOM 2464 C C . ASP A 1 275 ? -24.462 -12.777 44.005 1.00 81.12 275 ASP A C 1
ATOM 2466 O O . ASP A 1 275 ? -25.381 -12.877 44.814 1.00 81.12 275 ASP A O 1
ATOM 2470 N N . LYS A 1 276 ? -23.461 -13.665 43.968 1.00 87.19 276 LYS A N 1
ATOM 2471 C CA . LYS A 1 276 ? -23.363 -14.794 44.897 1.00 87.19 276 LYS A CA 1
ATOM 2472 C C . LYS A 1 276 ? -23.189 -14.336 46.349 1.00 87.19 276 LYS A C 1
ATOM 2474 O O . LYS A 1 276 ? -23.903 -14.820 47.219 1.00 87.19 276 LYS A O 1
ATOM 2479 N N . ILE A 1 277 ? -22.305 -13.368 46.603 1.00 84.62 277 ILE A N 1
ATOM 2480 C CA . ILE A 1 277 ? -22.117 -12.783 47.943 1.00 84.62 277 ILE A CA 1
ATOM 2481 C C . ILE A 1 277 ? -23.404 -12.099 48.426 1.00 84.62 277 ILE A C 1
ATOM 2483 O O . ILE A 1 277 ? -23.777 -12.240 49.589 1.00 84.62 277 ILE A O 1
ATOM 2487 N N . LEU A 1 278 ? -24.106 -11.379 47.546 1.00 79.38 278 LEU A N 1
ATOM 2488 C CA . LEU A 1 278 ? -25.383 -10.744 47.874 1.00 79.38 278 LEU A CA 1
ATOM 2489 C C . LEU A 1 278 ? -26.473 -11.774 48.191 1.00 79.38 278 LEU A C 1
ATOM 2491 O O . LEU A 1 278 ? -27.198 -11.592 49.166 1.00 79.38 278 LEU A O 1
ATOM 2495 N N . ALA A 1 279 ? -26.561 -12.862 47.426 1.00 84.56 279 ALA A N 1
ATOM 2496 C CA . ALA A 1 279 ? -27.516 -13.941 47.671 1.00 84.56 279 ALA A CA 1
ATOM 2497 C C . ALA A 1 279 ? -27.241 -14.687 48.988 1.00 84.56 279 ALA A C 1
ATOM 2499 O O . ALA A 1 279 ? -28.178 -15.102 49.672 1.00 84.56 279 ALA A O 1
ATOM 2500 N N . ASP A 1 280 ? -25.970 -14.848 49.363 1.00 84.56 280 ASP A N 1
ATOM 2501 C CA . ASP A 1 280 ? -25.587 -15.458 50.639 1.00 84.56 280 ASP A CA 1
ATOM 2502 C C . ASP A 1 280 ? -25.896 -14.517 51.819 1.00 84.56 280 ASP A C 1
ATOM 2504 O O . ASP A 1 280 ? -26.498 -14.954 52.798 1.00 84.56 280 ASP A O 1
ATOM 2508 N N . LEU A 1 281 ? -25.628 -13.211 51.683 1.00 80.25 281 LEU A N 1
ATOM 2509 C CA . LEU A 1 281 ? -26.039 -12.195 52.665 1.00 80.25 281 LEU A CA 1
ATOM 2510 C C . LEU A 1 281 ? -27.564 -12.093 52.812 1.00 80.25 281 LEU A C 1
ATOM 2512 O O . LEU A 1 281 ? -28.070 -11.842 53.906 1.00 80.25 281 LEU A O 1
ATOM 2516 N N . GLU A 1 282 ? -28.319 -12.244 51.722 1.00 83.56 282 GLU A N 1
ATOM 2517 C CA . GLU A 1 282 ? -29.782 -12.228 51.771 1.00 83.56 282 GLU A CA 1
ATOM 2518 C C . GLU A 1 282 ? -30.336 -13.484 52.454 1.00 83.56 282 GLU A C 1
ATOM 2520 O O . GLU A 1 282 ? -31.276 -13.380 53.244 1.00 83.56 282 GLU A O 1
ATOM 2525 N N . ARG A 1 283 ? -29.732 -14.657 52.215 1.00 84.44 283 ARG A N 1
ATOM 2526 C CA . ARG A 1 283 ? -30.063 -15.887 52.949 1.00 84.44 283 ARG A CA 1
ATOM 2527 C C . ARG A 1 283 ? -29.791 -15.746 54.441 1.00 84.44 283 ARG A C 1
ATOM 2529 O O . ARG A 1 283 ? -30.695 -16.005 55.227 1.00 84.44 283 ARG A O 1
ATOM 2536 N N . GLU A 1 284 ? -28.623 -15.236 54.816 1.00 84.25 284 GLU A N 1
ATOM 2537 C CA . GLU A 1 284 ? -28.271 -15.011 56.220 1.00 84.25 284 GLU A CA 1
ATOM 2538 C C . GLU A 1 284 ? -29.236 -14.021 56.897 1.00 84.25 284 GLU A C 1
ATOM 2540 O O . GLU A 1 284 ? -29.674 -14.237 58.025 1.00 84.25 284 GLU A O 1
ATOM 2545 N N . LYS A 1 285 ? -29.660 -12.959 56.197 1.00 82.69 285 LYS A N 1
ATOM 2546 C CA . LYS A 1 285 ? -30.689 -12.039 56.712 1.00 82.69 285 LYS A CA 1
ATOM 2547 C C . LYS A 1 285 ? -32.041 -12.716 56.916 1.00 82.69 285 LYS A C 1
ATOM 2549 O O . LYS A 1 285 ? -32.701 -12.429 57.912 1.00 82.69 285 LYS A O 1
ATOM 2554 N N . ARG A 1 286 ? -32.465 -13.589 55.996 1.00 80.38 286 ARG A N 1
ATOM 2555 C CA . ARG A 1 286 ? -33.720 -14.346 56.142 1.00 80.38 286 ARG A CA 1
ATOM 2556 C C . ARG A 1 286 ? -33.651 -15.292 57.335 1.00 80.38 286 ARG A C 1
ATOM 2558 O O . ARG A 1 286 ? -34.588 -15.308 58.123 1.00 80.38 286 ARG A O 1
ATOM 2565 N N . GLU A 1 287 ? -32.534 -15.989 57.516 1.00 84.81 287 GLU A N 1
ATOM 2566 C CA . GLU A 1 287 ? -32.297 -16.853 58.678 1.00 84.81 287 GLU A CA 1
ATOM 2567 C C . GLU A 1 287 ? -32.323 -16.043 59.986 1.00 84.81 287 GLU A C 1
ATOM 2569 O O . GLU A 1 287 ? -33.064 -16.383 60.904 1.00 84.81 287 GLU A O 1
ATOM 2574 N N . GLN A 1 288 ? -31.640 -14.894 60.047 1.00 78.62 288 GLN A N 1
ATOM 2575 C CA . GLN A 1 288 ? -31.688 -13.997 61.212 1.00 78.62 288 GLN A CA 1
ATOM 2576 C C . GLN A 1 288 ? -33.096 -13.442 61.484 1.00 78.62 288 GLN A C 1
ATOM 2578 O O . GLN A 1 288 ? -33.487 -13.248 62.638 1.00 78.62 288 GLN A O 1
ATOM 2583 N N . GLU A 1 289 ? -33.881 -13.147 60.445 1.00 78.81 289 GLU A N 1
ATOM 2584 C CA . GLU A 1 289 ? -35.278 -12.733 60.599 1.00 78.81 289 GLU A CA 1
ATOM 2585 C C . GLU A 1 289 ? -36.173 -13.873 61.094 1.00 78.81 289 GLU A C 1
ATOM 2587 O O . GLU A 1 289 ? -37.064 -13.632 61.913 1.00 78.81 289 GLU A O 1
ATOM 2592 N N . GLU A 1 290 ? -35.948 -15.100 60.632 1.00 82.44 290 GLU A N 1
ATOM 2593 C CA . GLU A 1 290 ? -36.643 -16.296 61.108 1.00 82.44 290 GLU A CA 1
ATOM 2594 C C . GLU A 1 290 ? -36.290 -16.605 62.566 1.00 82.44 290 GLU A C 1
ATOM 2596 O O . GLU A 1 290 ? -37.196 -16.836 63.367 1.00 82.44 290 GLU A O 1
ATOM 2601 N N . GLU A 1 291 ? -35.023 -16.481 62.960 1.00 81.62 291 GLU A N 1
ATOM 2602 C CA . GLU A 1 291 ? -34.587 -16.588 64.355 1.00 81.62 291 GLU A CA 1
ATOM 2603 C C . GLU A 1 291 ? -35.216 -15.497 65.231 1.00 81.62 291 GLU A C 1
ATOM 2605 O O . GLU A 1 291 ? -35.748 -15.782 66.305 1.00 81.62 291 GLU A O 1
ATOM 2610 N N . ARG A 1 292 ? -35.253 -14.242 64.762 1.00 80.88 292 ARG A N 1
ATOM 2611 C CA . ARG A 1 292 ? -35.949 -13.152 65.471 1.00 80.88 292 ARG A CA 1
ATOM 2612 C C . ARG A 1 292 ? -37.441 -13.430 65.613 1.00 80.88 292 ARG A C 1
ATOM 2614 O O . ARG A 1 292 ? -38.005 -13.185 66.681 1.00 80.88 292 ARG A O 1
ATOM 2621 N N . LYS A 1 293 ? -38.092 -13.946 64.567 1.00 85.00 293 LYS A N 1
ATOM 2622 C CA . LYS A 1 293 ? -39.501 -14.365 64.620 1.00 85.00 293 LYS A CA 1
ATOM 2623 C C . LYS A 1 293 ? -39.698 -15.517 65.601 1.00 85.00 293 LYS A C 1
ATOM 2625 O O . LYS A 1 293 ? -40.673 -15.481 66.347 1.00 85.00 293 LYS A O 1
ATOM 2630 N N . HIS A 1 294 ? -38.780 -16.479 65.649 1.00 76.44 294 HIS A N 1
ATOM 2631 C CA . HIS A 1 294 ? -38.820 -17.597 66.587 1.00 76.44 294 HIS A CA 1
ATOM 2632 C C . HIS A 1 294 ? -38.691 -17.115 68.037 1.00 76.44 294 HIS A C 1
ATOM 2634 O O . HIS A 1 294 ? -39.536 -17.443 68.864 1.00 76.44 294 HIS A O 1
ATOM 2640 N N . ILE A 1 295 ? -37.720 -16.247 68.334 1.00 79.00 295 ILE A N 1
ATOM 2641 C CA . ILE A 1 295 ? -37.534 -15.656 69.669 1.00 79.00 295 ILE A CA 1
ATOM 2642 C C . ILE A 1 295 ? -38.770 -14.838 70.084 1.00 79.00 295 ILE A C 1
ATOM 2644 O O . ILE A 1 295 ? -39.244 -14.929 71.219 1.00 79.00 295 ILE A O 1
ATOM 2648 N N . LEU A 1 296 ? -39.348 -14.054 69.167 1.00 75.44 296 LEU A N 1
ATOM 2649 C CA . LEU A 1 296 ? -40.584 -13.304 69.426 1.00 75.44 296 LEU A CA 1
ATOM 2650 C C . LEU A 1 296 ? -41.801 -14.219 69.630 1.00 75.44 296 LEU A C 1
ATOM 2652 O O . LEU A 1 296 ? -42.676 -13.915 70.439 1.00 75.44 296 LEU A O 1
ATOM 2656 N N . ALA A 1 297 ? -41.881 -15.339 68.914 1.00 78.62 297 ALA A N 1
ATOM 2657 C CA . ALA A 1 297 ? -42.939 -16.325 69.100 1.00 78.62 297 ALA A CA 1
ATOM 2658 C C . ALA A 1 297 ? -42.795 -17.050 70.444 1.00 78.62 297 ALA A C 1
ATOM 2660 O O . ALA A 1 297 ? -43.773 -17.172 71.175 1.00 78.62 297 ALA A O 1
ATOM 2661 N N . GLU A 1 298 ? -41.582 -17.459 70.809 1.00 80.69 298 GLU A N 1
ATOM 2662 C CA . GLU A 1 298 ? -41.272 -18.135 72.069 1.00 80.69 298 GLU A CA 1
ATOM 2663 C C . GLU A 1 298 ? -41.538 -17.231 73.281 1.00 80.69 298 GLU A C 1
ATOM 2665 O O . GLU A 1 298 ? -42.172 -17.653 74.249 1.00 80.69 298 GLU A O 1
ATOM 2670 N N . THR A 1 299 ? -41.147 -15.955 73.206 1.00 78.50 299 THR A N 1
ATOM 2671 C CA . THR A 1 299 ? -41.449 -14.959 74.249 1.00 78.50 299 THR A CA 1
ATOM 2672 C C . THR A 1 299 ? -42.951 -14.716 74.397 1.00 78.50 299 THR A C 1
ATOM 2674 O O . THR A 1 299 ? -43.447 -14.693 75.524 1.00 78.50 299 THR A O 1
ATOM 2677 N N . ARG A 1 300 ? -43.704 -14.625 73.291 1.00 83.75 300 ARG A N 1
ATOM 2678 C CA . ARG A 1 300 ? -45.178 -14.557 73.327 1.00 83.75 300 ARG A CA 1
ATOM 2679 C C . ARG A 1 300 ? -45.801 -15.809 73.943 1.00 83.75 300 ARG A C 1
ATOM 2681 O O . ARG A 1 300 ? -46.753 -15.703 74.709 1.00 83.75 300 ARG A O 1
ATOM 2688 N N . LEU A 1 301 ? -45.261 -16.989 73.645 1.00 79.19 301 LEU A N 1
ATOM 2689 C CA . LEU A 1 301 ? -45.746 -18.261 74.184 1.00 79.19 301 LEU A CA 1
ATOM 2690 C C . LEU A 1 301 ? -45.468 -18.372 75.689 1.00 79.19 301 LEU A C 1
ATOM 2692 O O . LEU A 1 301 ? -46.318 -18.849 76.439 1.00 79.19 301 LEU A O 1
ATOM 2696 N N . LYS A 1 302 ? -44.315 -17.870 76.144 1.00 81.69 302 LYS A N 1
ATOM 2697 C CA . LYS A 1 302 ? -43.967 -17.770 77.564 1.00 81.69 302 LYS A CA 1
ATOM 2698 C C . LYS A 1 302 ? -44.890 -16.801 78.308 1.00 81.69 302 LYS A C 1
ATOM 2700 O O . LYS A 1 302 ? -45.431 -17.178 79.340 1.00 81.69 302 LYS A O 1
ATOM 2705 N N . GLN A 1 303 ? -45.147 -15.618 77.746 1.00 72.12 303 GLN A N 1
ATOM 2706 C CA . GLN A 1 303 ? -46.109 -14.658 78.304 1.00 72.12 303 GLN A CA 1
ATOM 2707 C C . GLN A 1 303 ? -47.530 -15.231 78.365 1.00 72.12 303 GLN A C 1
ATOM 2709 O O . GLN A 1 303 ? -48.225 -15.032 79.354 1.00 72.12 303 GLN A O 1
ATOM 2714 N N . ALA A 1 304 ? -47.960 -15.984 77.348 1.00 80.44 304 ALA A N 1
ATOM 2715 C CA . ALA A 1 304 ? -49.268 -16.637 77.353 1.00 80.44 304 ALA A CA 1
ATOM 2716 C C . ALA A 1 304 ? -49.373 -17.744 78.420 1.00 80.44 304 ALA A C 1
ATOM 2718 O O . ALA A 1 304 ? -50.429 -17.906 79.027 1.00 80.44 304 ALA A O 1
ATOM 2719 N N . ARG A 1 305 ? -48.295 -18.502 78.670 1.00 77.38 305 ARG A N 1
ATOM 2720 C CA . ARG A 1 305 ? -48.245 -19.483 79.772 1.00 77.38 305 ARG A CA 1
ATOM 2721 C C . ARG A 1 305 ? -48.317 -18.797 81.134 1.00 77.38 305 ARG A C 1
ATOM 2723 O O . ARG A 1 305 ? -49.126 -19.196 81.957 1.00 77.38 305 ARG A O 1
ATOM 2730 N N . GLU A 1 306 ? -47.554 -17.726 81.323 1.00 81.06 306 GLU A N 1
ATOM 2731 C CA . GLU A 1 306 ? -47.557 -16.933 82.557 1.00 81.06 306 GLU A CA 1
ATOM 2732 C C . GLU A 1 306 ? -48.922 -16.267 82.814 1.00 81.06 306 GLU A C 1
ATOM 2734 O O . GLU A 1 306 ? -49.402 -16.249 83.944 1.00 81.06 306 GLU A O 1
ATOM 2739 N N . GLN A 1 307 ? -49.602 -15.788 81.765 1.00 74.19 307 GLN A N 1
ATOM 2740 C CA . GLN A 1 307 ? -50.974 -15.280 81.866 1.00 74.19 307 GLN A CA 1
ATOM 2741 C C . GLN A 1 307 ? -51.967 -16.368 82.282 1.00 74.19 307 GLN A C 1
ATOM 2743 O O . GLN A 1 307 ? -52.782 -16.116 83.164 1.00 74.19 307 GLN A O 1
ATOM 2748 N N . ARG A 1 308 ? -51.873 -17.576 81.711 1.00 74.69 308 ARG A N 1
ATOM 2749 C CA . ARG A 1 308 ? -52.722 -18.712 82.112 1.00 74.69 308 ARG A CA 1
ATOM 2750 C C . ARG A 1 308 ? -52.478 -19.129 83.559 1.00 74.69 308 ARG A C 1
ATOM 2752 O O . ARG A 1 308 ? -53.433 -19.329 84.294 1.00 74.69 308 ARG A O 1
ATOM 2759 N N . GLU A 1 309 ? -51.224 -19.193 83.997 1.00 80.56 309 GLU A N 1
ATOM 2760 C CA . GLU A 1 309 ? -50.884 -19.492 85.395 1.00 80.56 309 GLU A CA 1
ATOM 2761 C C . GLU A 1 309 ? -51.406 -18.404 86.352 1.00 80.56 309 GLU A C 1
ATOM 2763 O O . GLU A 1 309 ? -51.923 -18.709 87.428 1.00 80.56 309 GLU A O 1
ATOM 2768 N N . ALA A 1 310 ? -51.333 -17.129 85.958 1.00 77.62 310 ALA A N 1
ATOM 2769 C CA . ALA A 1 310 ? -51.896 -16.023 86.730 1.00 77.62 310 ALA A CA 1
ATOM 2770 C C . ALA A 1 310 ? -53.437 -16.049 86.769 1.00 77.62 310 ALA A C 1
ATOM 2772 O O . ALA A 1 310 ? -54.028 -15.708 87.795 1.00 77.62 310 ALA A O 1
ATOM 2773 N N . GLU A 1 311 ? -54.095 -16.452 85.680 1.00 75.31 311 GLU A N 1
ATOM 2774 C CA . GLU A 1 311 ? -55.545 -16.676 85.623 1.00 75.31 311 GLU A CA 1
ATOM 2775 C C . GLU A 1 311 ? -55.961 -17.845 86.522 1.00 75.31 311 GLU A C 1
ATOM 2777 O O . GLU A 1 311 ? -56.841 -17.673 87.359 1.00 75.31 311 GLU A O 1
ATOM 2782 N N . GLU A 1 312 ? -55.257 -18.977 86.473 1.00 80.69 312 GLU A N 1
ATOM 2783 C CA . GLU A 1 312 ? -55.504 -20.120 87.362 1.00 80.69 312 GLU A CA 1
ATOM 2784 C C . GLU A 1 312 ? -55.339 -19.748 88.846 1.00 80.69 312 GLU A C 1
ATOM 2786 O O . GLU A 1 312 ? -56.120 -20.181 89.698 1.00 80.69 312 GLU A O 1
ATOM 2791 N N . GLN A 1 313 ? -54.359 -18.901 89.184 1.00 76.94 313 GLN A N 1
ATOM 2792 C CA . GLN A 1 313 ? -54.207 -18.373 90.543 1.00 76.94 313 GLN A CA 1
ATOM 2793 C C . GLN A 1 313 ? -55.366 -17.453 90.946 1.00 76.94 313 GLN A C 1
ATOM 2795 O O . GLN A 1 313 ? -55.842 -17.535 92.081 1.00 76.94 313 GLN A O 1
ATOM 2800 N N . ARG A 1 314 ? -55.848 -16.598 90.036 1.00 76.38 314 ARG A N 1
ATOM 2801 C CA . ARG A 1 314 ? -57.020 -15.738 90.277 1.00 76.38 314 ARG A CA 1
ATOM 2802 C C . ARG A 1 314 ? -58.288 -16.559 90.477 1.00 76.38 314 ARG A C 1
ATOM 2804 O O . ARG A 1 314 ? -59.032 -16.282 91.415 1.00 76.38 314 ARG A O 1
ATOM 2811 N N . ASP A 1 315 ? -58.491 -17.589 89.667 1.00 77.56 315 ASP A N 1
ATOM 2812 C CA . ASP A 1 315 ? -59.644 -18.483 89.763 1.00 77.56 315 ASP A CA 1
ATOM 2813 C C . ASP A 1 315 ? -59.614 -19.301 91.054 1.00 77.56 315 ASP A C 1
ATOM 2815 O O . ASP A 1 315 ? -60.643 -19.475 91.707 1.00 77.56 315 ASP A O 1
ATOM 2819 N N . LYS A 1 316 ? -58.427 -19.725 91.501 1.00 81.06 316 LYS A N 1
ATOM 2820 C CA . LYS A 1 316 ? -58.255 -20.390 92.798 1.00 81.06 316 LYS A CA 1
ATOM 2821 C C . LYS A 1 316 ? -58.603 -19.466 93.969 1.00 81.06 316 LYS A C 1
ATOM 2823 O O . LYS A 1 316 ? -59.312 -19.882 94.881 1.00 81.06 316 LYS A O 1
ATOM 2828 N N . ILE A 1 317 ? -58.170 -18.203 93.918 1.00 78.69 317 ILE A N 1
ATOM 2829 C CA . ILE A 1 317 ? -58.522 -17.187 94.924 1.00 78.69 317 ILE A CA 1
ATOM 2830 C C . ILE A 1 317 ? -60.031 -16.908 94.910 1.00 78.69 317 ILE A C 1
ATOM 2832 O O . ILE A 1 317 ? -60.645 -16.808 95.972 1.00 78.69 317 ILE A O 1
ATOM 2836 N N . LEU A 1 318 ? -60.648 -16.807 93.729 1.00 76.44 318 LEU A N 1
ATOM 2837 C CA . LEU A 1 318 ? -62.093 -16.617 93.586 1.00 76.44 318 LEU A CA 1
ATOM 2838 C C . LEU A 1 318 ? -62.882 -17.807 94.142 1.00 76.44 318 LEU A C 1
ATOM 2840 O O . LEU A 1 318 ? -63.840 -17.598 94.885 1.00 76.44 318 LEU A O 1
ATOM 2844 N N . ALA A 1 319 ? -62.452 -19.037 93.859 1.00 78.38 319 ALA A N 1
ATOM 2845 C CA . ALA A 1 319 ? -63.079 -20.248 94.380 1.00 78.38 319 ALA A CA 1
ATOM 2846 C C . ALA A 1 319 ? -62.967 -20.352 95.912 1.00 78.38 319 ALA A C 1
ATOM 2848 O O . ALA A 1 319 ? -63.939 -20.720 96.576 1.00 78.38 319 ALA A O 1
ATOM 2849 N N . ASP A 1 320 ? -61.821 -19.986 96.494 1.00 76.19 320 ASP A N 1
ATOM 2850 C CA . ASP A 1 320 ? -61.642 -19.955 97.951 1.00 76.19 320 ASP A CA 1
ATOM 2851 C C . ASP A 1 320 ? -62.486 -18.849 98.607 1.00 76.19 320 ASP A C 1
ATOM 2853 O O . ASP A 1 320 ? -63.112 -19.074 99.645 1.00 76.19 320 ASP A O 1
ATOM 2857 N N . MET A 1 321 ? -62.591 -17.679 97.970 1.00 72.62 321 MET A N 1
ATOM 2858 C CA . MET A 1 321 ? -63.491 -16.602 98.397 1.00 72.62 321 MET A CA 1
ATOM 2859 C C . MET A 1 321 ? -64.966 -17.020 98.332 1.00 72.62 321 MET A C 1
ATOM 2861 O O . MET A 1 321 ? -65.743 -16.676 99.222 1.00 72.62 321 MET A O 1
ATOM 2865 N N . GLU A 1 322 ? -65.371 -17.768 97.306 1.00 77.00 322 GLU A N 1
ATOM 2866 C CA . GLU A 1 322 ? -66.743 -18.261 97.163 1.00 77.00 322 GLU A CA 1
ATOM 2867 C C . GLU A 1 322 ? -67.073 -19.345 98.200 1.00 77.00 322 GLU A C 1
ATOM 2869 O O . GLU A 1 322 ? -68.155 -19.328 98.790 1.00 77.00 322 GLU A O 1
ATOM 2874 N N . ARG A 1 323 ? -66.129 -20.250 98.495 1.00 75.56 323 ARG A N 1
ATOM 2875 C CA . ARG A 1 323 ? -66.262 -21.233 99.585 1.00 75.56 323 ARG A CA 1
ATOM 2876 C C . ARG A 1 323 ? -66.399 -20.554 100.942 1.00 75.56 323 ARG A C 1
ATOM 2878 O O . ARG A 1 323 ? -67.270 -20.933 101.719 1.00 75.56 323 ARG A O 1
ATOM 2885 N N . ARG A 1 324 ? -65.594 -19.520 101.196 1.00 77.12 324 ARG A N 1
ATOM 2886 C CA . ARG A 1 324 ? -65.659 -18.730 102.430 1.00 77.12 324 ARG A CA 1
ATOM 2887 C C . ARG A 1 324 ? -66.990 -17.990 102.565 1.00 77.12 324 ARG A C 1
ATOM 2889 O O . ARG A 1 324 ? -67.592 -18.029 103.628 1.00 77.12 324 ARG A O 1
ATOM 2896 N N . LYS A 1 325 ? -67.509 -17.410 101.476 1.00 74.56 325 LYS A N 1
ATOM 2897 C CA . LYS A 1 325 ? -68.853 -16.806 101.458 1.00 74.56 325 LYS A CA 1
ATOM 2898 C C . LYS A 1 325 ? -69.962 -17.822 101.724 1.00 74.56 325 LYS A C 1
ATOM 2900 O O . LYS A 1 325 ? -70.872 -17.514 102.478 1.00 74.56 325 LYS A O 1
ATOM 2905 N N . LYS A 1 326 ? -69.886 -19.031 101.155 1.00 73.06 326 LYS A N 1
ATOM 2906 C CA . LYS A 1 326 ? -70.865 -20.097 101.441 1.00 73.06 326 LYS A CA 1
ATOM 2907 C C . LYS A 1 326 ? -70.848 -20.507 102.913 1.00 73.06 326 LYS A C 1
ATOM 2909 O O . LYS A 1 326 ? -71.916 -20.650 103.493 1.00 73.06 326 LYS A O 1
ATOM 2914 N N . GLN A 1 327 ? -69.667 -20.615 103.522 1.00 72.44 327 GLN A N 1
ATOM 2915 C CA . GLN A 1 327 ? -69.534 -20.881 104.959 1.00 72.44 327 GLN A CA 1
ATOM 2916 C C . GLN A 1 327 ? -70.110 -19.740 105.806 1.00 72.44 327 GLN A C 1
ATOM 2918 O O . GLN A 1 327 ? -70.910 -19.991 106.699 1.00 72.44 327 GLN A O 1
ATOM 2923 N N . GLU A 1 328 ? -69.789 -18.485 105.480 1.00 73.00 328 GLU A N 1
ATOM 2924 C CA . GLU A 1 328 ? -70.351 -17.313 106.164 1.00 73.00 328 GLU A CA 1
ATOM 2925 C C . GLU A 1 328 ? -71.880 -17.217 105.994 1.00 73.00 328 GLU A C 1
ATOM 2927 O O . GLU A 1 328 ? -72.583 -16.826 106.924 1.00 73.00 328 GLU A O 1
ATOM 2932 N N . ASP A 1 329 ? -72.425 -17.592 104.834 1.00 71.44 329 ASP A N 1
ATOM 2933 C CA . ASP A 1 329 ? -73.869 -17.613 104.582 1.00 71.44 329 ASP A CA 1
ATOM 2934 C C . ASP A 1 329 ? -74.574 -18.774 105.305 1.00 71.44 329 ASP A C 1
ATOM 2936 O O . ASP A 1 329 ? -75.702 -18.610 105.776 1.00 71.44 329 ASP A O 1
ATOM 2940 N N . GLU A 1 330 ? -73.927 -19.933 105.442 1.00 71.81 330 GLU A N 1
ATOM 2941 C CA . GLU A 1 330 ? -74.404 -21.055 106.261 1.00 71.81 330 GLU A CA 1
ATOM 2942 C C . GLU A 1 330 ? -74.378 -20.709 107.756 1.00 71.81 330 GLU A C 1
ATOM 2944 O O . GLU A 1 330 ? -75.369 -20.941 108.452 1.00 71.81 330 GLU A O 1
ATOM 2949 N N . GLU A 1 331 ? -73.318 -20.056 108.235 1.00 69.12 331 GLU A N 1
ATOM 2950 C CA . GLU A 1 331 ? -73.226 -19.522 109.598 1.00 69.12 331 GLU A CA 1
ATOM 2951 C C . GLU A 1 331 ? -74.283 -18.440 109.845 1.00 69.12 331 GLU A C 1
ATOM 2953 O O . GLU A 1 331 ? -74.972 -18.468 110.863 1.00 69.12 331 GLU A O 1
ATOM 2958 N N . ARG A 1 332 ? -74.508 -17.525 108.894 1.00 70.19 332 ARG A N 1
ATOM 2959 C CA . ARG A 1 332 ? -75.592 -16.531 108.977 1.00 70.19 332 ARG A CA 1
ATOM 2960 C C . ARG A 1 332 ? -76.966 -17.182 109.003 1.00 70.19 332 ARG A C 1
ATOM 2962 O O . ARG A 1 332 ? -77.828 -16.720 109.746 1.00 70.19 332 ARG A O 1
ATOM 2969 N N . ARG A 1 333 ? -77.190 -18.248 108.230 1.00 67.06 333 ARG A N 1
ATOM 2970 C CA . ARG A 1 333 ? -78.439 -19.028 108.273 1.00 67.06 333 ARG A CA 1
ATOM 2971 C C . ARG A 1 333 ? -78.610 -19.743 109.611 1.00 67.06 333 ARG A C 1
ATOM 2973 O O . ARG A 1 333 ? -79.725 -19.761 110.127 1.00 67.06 333 ARG A O 1
ATOM 2980 N N . HIS A 1 334 ? -77.531 -20.265 110.189 1.00 61.03 334 HIS A N 1
ATOM 2981 C CA . HIS A 1 334 ? -77.538 -20.884 111.513 1.00 61.03 334 HIS A CA 1
ATOM 2982 C C . HIS A 1 334 ? -77.844 -19.855 112.614 1.00 61.03 334 HIS A C 1
ATOM 2984 O O . HIS A 1 334 ? -78.729 -20.072 113.440 1.00 61.03 334 HIS A O 1
ATOM 2990 N N . ILE A 1 335 ? -77.203 -18.684 112.566 1.00 64.00 335 ILE A N 1
ATOM 2991 C CA . ILE A 1 335 ? -77.432 -17.571 113.499 1.00 64.00 335 ILE A CA 1
ATOM 2992 C C . ILE A 1 335 ? -78.857 -17.013 113.355 1.00 64.00 335 ILE A C 1
ATOM 2994 O O . ILE A 1 335 ? -79.503 -16.749 114.363 1.00 64.00 335 ILE A O 1
ATOM 2998 N N . LEU A 1 336 ? -79.387 -16.877 112.133 1.00 57.84 336 LEU A N 1
ATOM 2999 C CA . LEU A 1 336 ? -80.763 -16.415 111.887 1.00 57.84 336 LEU A CA 1
ATOM 3000 C C . LEU A 1 336 ? -81.828 -17.430 112.323 1.00 57.84 336 LEU A C 1
ATOM 3002 O O . LEU A 1 336 ? -82.931 -17.036 112.701 1.00 57.84 336 LEU A O 1
ATOM 3006 N N . ALA A 1 337 ? -81.530 -18.729 112.272 1.00 58.38 337 ALA A N 1
ATOM 3007 C CA . ALA A 1 337 ? -82.411 -19.764 112.805 1.00 58.38 337 ALA A CA 1
ATOM 3008 C C . ALA A 1 337 ? -82.436 -19.734 114.343 1.00 58.38 337 ALA A C 1
ATOM 3010 O O . ALA A 1 337 ? -83.507 -19.815 114.943 1.00 58.38 337 ALA A O 1
ATOM 3011 N N . GLU A 1 338 ? -81.277 -19.535 114.977 1.00 57.34 338 GLU A N 1
ATOM 3012 C CA . GLU A 1 338 ? -81.162 -19.406 116.432 1.00 57.34 338 GLU A CA 1
ATOM 3013 C C . GLU A 1 338 ? -81.774 -18.090 116.949 1.00 57.34 338 GLU A C 1
ATOM 3015 O O . GLU A 1 338 ? -82.459 -18.073 117.974 1.00 57.34 338 GLU A O 1
ATOM 3020 N N . SER A 1 339 ? -81.607 -16.986 116.210 1.00 59.47 339 SER A N 1
ATOM 3021 C CA . SER A 1 339 ? -82.207 -15.695 116.552 1.00 59.47 339 SER A CA 1
ATOM 3022 C C . SER A 1 339 ? -83.722 -15.695 116.357 1.00 59.47 339 SER A C 1
ATOM 3024 O O . SER A 1 339 ? -84.420 -15.104 117.170 1.00 59.47 339 SER A O 1
ATOM 3026 N N . ARG A 1 340 ? -84.257 -16.395 115.344 1.00 58.91 340 ARG A N 1
ATOM 3027 C CA . ARG A 1 340 ? -85.712 -16.576 115.169 1.00 58.91 340 ARG A CA 1
ATOM 3028 C C . ARG A 1 340 ? -86.340 -17.423 116.275 1.00 58.91 340 ARG A C 1
ATOM 3030 O O . ARG A 1 340 ? -87.484 -17.173 116.639 1.00 58.91 340 ARG A O 1
ATOM 3037 N N . LEU A 1 341 ? -85.601 -18.378 116.843 1.00 53.75 341 LEU A N 1
ATOM 3038 C CA . LEU A 1 341 ? -86.037 -19.140 118.019 1.00 53.75 341 LEU A CA 1
ATOM 3039 C C . LEU A 1 341 ? -86.044 -18.288 119.299 1.00 53.75 341 LEU A C 1
ATOM 3041 O O . LEU A 1 341 ? -86.962 -18.430 120.103 1.00 53.75 341 LEU A O 1
ATOM 3045 N N . LYS A 1 342 ? -85.080 -17.369 119.459 1.00 55.22 342 LYS A N 1
ATOM 3046 C CA . LYS A 1 342 ? -85.037 -16.409 120.580 1.00 55.22 342 LYS A CA 1
ATOM 3047 C C . LYS A 1 342 ? -86.074 -15.284 120.438 1.00 55.22 342 LYS A C 1
ATOM 3049 O O . LYS A 1 342 ? -86.790 -15.010 121.393 1.00 55.22 342 LYS A O 1
ATOM 3054 N N . GLN A 1 343 ? -86.255 -14.714 119.244 1.00 49.81 343 GLN A N 1
ATOM 3055 C CA . GLN A 1 343 ? -87.275 -13.688 118.973 1.00 49.81 343 GLN A CA 1
ATOM 3056 C C . GLN A 1 343 ? -88.705 -14.219 119.138 1.00 49.81 343 GLN A C 1
ATOM 3058 O O . GLN A 1 343 ? -89.542 -13.504 119.666 1.00 49.81 343 GLN A O 1
ATOM 3063 N N . ALA A 1 344 ? -88.985 -15.489 118.823 1.00 53.91 344 ALA A N 1
ATOM 3064 C CA . ALA A 1 344 ? -90.297 -16.091 119.089 1.00 53.91 344 ALA A CA 1
ATOM 3065 C C . ALA A 1 344 ? -90.612 -16.278 120.594 1.00 53.91 344 ALA A C 1
ATOM 3067 O O . ALA A 1 344 ? -91.778 -16.448 120.959 1.00 53.91 344 ALA A O 1
ATOM 3068 N N . GLN A 1 345 ? -89.592 -16.267 121.462 1.00 50.56 345 GLN A N 1
ATOM 3069 C CA . GLN A 1 345 ? -89.749 -16.278 122.922 1.00 50.56 345 GLN A CA 1
ATOM 3070 C C . GLN A 1 345 ? -89.826 -14.853 123.497 1.00 50.56 345 GLN A C 1
ATOM 3072 O O . GLN A 1 345 ? -90.605 -14.621 124.414 1.00 50.56 345 GLN A O 1
ATOM 3077 N N . GLU A 1 346 ? -89.100 -13.894 122.914 1.00 47.88 346 GLU A N 1
ATOM 3078 C CA . GLU A 1 346 ? -89.024 -12.492 123.365 1.00 47.88 346 GLU A CA 1
ATOM 3079 C C . GLU A 1 346 ? -90.186 -11.609 122.841 1.00 47.88 346 GLU A C 1
ATOM 3081 O O . GLU A 1 346 ? -90.633 -10.693 123.530 1.00 47.88 346 GLU A O 1
ATOM 3086 N N . GLU A 1 347 ? -90.765 -11.920 121.671 1.00 44.31 347 GLU A N 1
ATOM 3087 C CA . GLU A 1 347 ? -91.955 -11.243 121.108 1.00 44.31 347 GLU A CA 1
ATOM 3088 C C . GLU A 1 347 ? -93.256 -11.556 121.873 1.00 44.31 347 GLU A C 1
ATOM 3090 O O . GLU A 1 347 ? -94.271 -10.906 121.647 1.00 44.31 347 GLU A O 1
ATOM 3095 N N . ARG A 1 348 ? -93.238 -12.495 122.831 1.00 48.66 348 ARG A N 1
ATOM 3096 C CA . ARG A 1 348 ? -94.360 -12.726 123.762 1.00 48.66 348 ARG A CA 1
ATOM 3097 C C . ARG A 1 348 ? -94.284 -11.887 125.041 1.00 48.66 348 ARG A C 1
ATOM 3099 O O . ARG A 1 348 ? -95.258 -11.861 125.786 1.00 48.66 348 ARG A O 1
ATOM 3106 N N . GLU A 1 349 ? -93.172 -11.190 125.285 1.00 48.28 349 GLU A N 1
ATOM 3107 C CA . GLU A 1 349 ? -92.934 -10.433 126.526 1.00 48.28 349 GLU A CA 1
ATOM 3108 C C . GLU A 1 349 ? -92.665 -8.930 126.294 1.00 48.28 349 GLU A C 1
ATOM 3110 O O . GLU A 1 349 ? -92.651 -8.156 127.249 1.00 48.28 349 GLU A O 1
ATOM 3115 N N . ALA A 1 350 ? -92.503 -8.473 125.043 1.00 45.91 350 ALA A N 1
ATOM 3116 C CA . ALA A 1 350 ? -92.054 -7.108 124.728 1.00 45.91 350 ALA A CA 1
ATOM 3117 C C . ALA A 1 350 ? -93.059 -6.210 123.965 1.00 45.91 350 ALA A C 1
ATOM 3119 O O . ALA A 1 350 ? -92.673 -5.125 123.520 1.00 45.91 350 ALA A O 1
ATOM 3120 N N . GLU A 1 351 ? -94.336 -6.594 123.845 1.00 45.09 351 GLU A N 1
ATOM 3121 C CA . GLU A 1 351 ? -95.375 -5.757 123.204 1.00 45.09 351 GLU A CA 1
ATOM 3122 C C . GLU A 1 351 ? -95.996 -4.678 124.124 1.00 45.09 351 GLU A C 1
ATOM 3124 O O . GLU A 1 351 ? -96.741 -3.830 123.644 1.00 45.09 351 GLU A O 1
ATOM 3129 N N . GLU A 1 352 ? -95.649 -4.604 125.418 1.00 45.78 352 GLU A N 1
ATOM 3130 C CA . GLU A 1 352 ? -96.327 -3.680 126.353 1.00 45.78 352 GLU A CA 1
ATOM 3131 C C . GLU A 1 352 ? -95.646 -2.321 126.624 1.00 45.78 352 GLU A C 1
ATOM 3133 O O . GLU A 1 352 ? -96.259 -1.482 127.283 1.00 45.78 352 GLU A O 1
ATOM 3138 N N . GLN A 1 353 ? -94.421 -2.015 126.159 1.00 39.94 353 GLN A N 1
ATOM 3139 C CA . GLN A 1 353 ? -93.727 -0.795 126.648 1.00 39.94 353 GLN A CA 1
ATOM 3140 C C . GLN A 1 353 ? -92.802 -0.032 125.681 1.00 39.94 353 GLN A C 1
ATOM 3142 O O . GLN A 1 353 ? -91.725 0.405 126.094 1.00 39.94 353 GLN A O 1
ATOM 3147 N N . ARG A 1 354 ? -93.175 0.231 124.418 1.00 37.41 354 ARG A N 1
ATOM 3148 C CA . ARG A 1 354 ? -92.339 1.110 123.554 1.00 37.41 354 ARG A CA 1
ATOM 3149 C C . ARG A 1 354 ? -93.061 2.186 122.741 1.00 37.41 354 ARG A C 1
ATOM 3151 O O . ARG A 1 354 ? -92.539 2.634 121.728 1.00 37.41 354 ARG A O 1
ATOM 3158 N N . GLU A 1 355 ? -94.164 2.731 123.254 1.00 42.75 355 GLU A N 1
ATOM 3159 C CA . GLU A 1 355 ? -94.797 3.932 122.673 1.00 42.75 355 GLU A CA 1
ATOM 3160 C C . GLU A 1 355 ? -94.244 5.277 123.212 1.00 42.75 355 GLU A C 1
ATOM 3162 O O . GLU A 1 355 ? -94.823 6.335 122.991 1.00 42.75 355 GLU A O 1
ATOM 3167 N N . LYS A 1 356 ? -93.096 5.289 123.912 1.00 46.47 356 LYS A N 1
ATOM 3168 C CA . LYS A 1 356 ? -92.597 6.494 124.618 1.00 46.47 356 LYS A CA 1
ATOM 3169 C C . LYS A 1 356 ? -91.247 7.069 124.154 1.00 46.47 356 LYS A C 1
ATOM 3171 O O . LYS A 1 356 ? -90.758 7.999 124.788 1.00 46.47 356 LYS A O 1
ATOM 3176 N N . ILE A 1 357 ? -90.636 6.576 123.067 1.00 47.09 357 ILE A N 1
ATOM 3177 C CA . ILE A 1 357 ? -89.270 6.982 122.640 1.00 47.09 357 ILE A CA 1
ATOM 3178 C C . ILE A 1 357 ? -89.208 7.362 121.146 1.00 47.09 357 ILE A C 1
ATOM 3180 O O . ILE A 1 357 ? -88.373 6.869 120.394 1.00 47.09 357 ILE A O 1
ATOM 3184 N N . LEU A 1 358 ? -90.100 8.244 120.686 1.00 44.56 358 LEU A N 1
ATOM 3185 C CA . LEU A 1 358 ? -90.095 8.731 119.293 1.00 44.56 358 LEU A CA 1
ATOM 3186 C C . LEU A 1 358 ? -90.030 10.262 119.151 1.00 44.56 358 LEU A C 1
ATOM 3188 O O . LEU A 1 358 ? -90.217 10.781 118.058 1.00 44.56 358 LEU A O 1
ATOM 3192 N N . ALA A 1 359 ? -89.675 10.984 120.221 1.00 47.34 359 ALA A N 1
ATOM 3193 C CA . ALA A 1 359 ? -89.510 12.445 120.192 1.00 47.34 359 ALA A CA 1
ATOM 3194 C C . ALA A 1 359 ? -88.039 12.936 120.211 1.00 47.34 359 ALA A C 1
ATOM 3196 O O . ALA A 1 359 ? -87.785 14.097 119.900 1.00 47.34 359 ALA A O 1
ATOM 3197 N N . ASP A 1 360 ? -87.050 12.072 120.493 1.00 47.88 360 ASP A N 1
ATOM 3198 C CA . ASP A 1 360 ? -85.633 12.475 120.655 1.00 47.88 360 ASP A CA 1
ATOM 3199 C C . ASP A 1 360 ? -84.715 12.201 119.438 1.00 47.88 360 ASP A C 1
ATOM 3201 O O . ASP A 1 360 ? -83.532 12.553 119.450 1.00 47.88 360 ASP A O 1
ATOM 3205 N N . LEU A 1 361 ? -85.230 11.625 118.342 1.00 49.91 361 LEU A N 1
ATOM 3206 C CA . LEU A 1 361 ? -84.420 11.251 117.165 1.00 49.91 361 LEU A CA 1
ATOM 3207 C C . LEU A 1 361 ? -84.255 12.357 116.105 1.00 49.91 361 LEU A C 1
ATOM 3209 O O . LEU A 1 361 ? -83.327 12.296 115.296 1.00 49.91 361 LEU A O 1
ATOM 3213 N N . GLU A 1 362 ? -85.072 13.412 116.121 1.00 51.72 362 GLU A N 1
ATOM 3214 C CA . GLU A 1 362 ? -84.997 14.473 115.101 1.00 51.72 362 GLU A CA 1
ATOM 3215 C C . GLU A 1 362 ? -83.882 15.503 115.338 1.00 51.72 362 GLU A C 1
ATOM 3217 O O . GLU A 1 362 ? -83.398 16.125 114.391 1.00 51.72 362 GLU A O 1
ATOM 3222 N N . LYS A 1 363 ? -83.374 15.640 116.571 1.00 56.03 363 LYS A N 1
ATOM 3223 C CA . LYS A 1 363 ? -82.252 16.551 116.871 1.00 56.03 363 LYS A CA 1
ATOM 3224 C C . LYS A 1 363 ? -80.869 15.966 116.540 1.00 56.03 363 LYS A C 1
ATOM 3226 O O . LYS A 1 363 ? -79.912 16.732 116.434 1.00 56.03 363 LYS A O 1
ATOM 3231 N N . LYS A 1 364 ? -80.749 14.646 116.325 1.00 51.56 364 LYS A N 1
ATOM 3232 C CA . LYS A 1 364 ? -79.485 13.986 115.931 1.00 51.56 364 LYS A CA 1
ATOM 3233 C C . LYS A 1 364 ? -79.201 14.045 114.422 1.00 51.56 364 LYS A C 1
ATOM 3235 O O . LYS A 1 364 ? -78.046 14.217 114.045 1.00 51.56 364 LYS A O 1
ATOM 3240 N N . LYS A 1 365 ? -80.227 14.042 113.560 1.00 53.66 365 LYS A N 1
ATOM 3241 C CA . LYS A 1 365 ? -80.049 14.025 112.091 1.00 53.66 365 LYS A CA 1
ATOM 3242 C C . LYS A 1 365 ? -79.374 15.277 111.507 1.00 53.66 365 LYS A C 1
ATOM 3244 O O . LYS A 1 365 ? -78.613 15.167 110.556 1.00 53.66 365 LYS A O 1
ATOM 3249 N N . LYS A 1 366 ? -79.561 16.460 112.108 1.00 55.31 366 LYS A N 1
ATOM 3250 C CA . LYS A 1 366 ? -78.970 17.717 111.594 1.00 55.31 366 LYS A CA 1
ATOM 3251 C C . LYS A 1 366 ? -77.468 17.889 111.864 1.00 55.31 366 LYS A C 1
ATOM 3253 O O . LYS A 1 366 ? -76.850 18.751 111.249 1.00 55.31 366 LYS A O 1
ATOM 3258 N N . LYS A 1 367 ? -76.868 17.108 112.772 1.00 55.97 367 LYS A N 1
ATOM 3259 C CA . LYS A 1 367 ? -75.420 17.181 113.057 1.00 55.97 367 LYS A CA 1
ATOM 3260 C C . LYS A 1 367 ? -74.593 16.241 112.170 1.00 55.97 367 LYS A C 1
ATOM 3262 O O . LYS A 1 367 ? -73.474 16.593 111.822 1.00 55.97 367 LYS A O 1
ATOM 3267 N N . GLU A 1 368 ? -75.162 15.118 111.734 1.00 56.25 368 GLU A N 1
ATOM 3268 C CA . GLU A 1 368 ? -74.474 14.130 110.884 1.00 56.25 368 GLU A CA 1
ATOM 3269 C C . GLU A 1 368 ? -74.370 14.560 109.405 1.00 56.25 368 GLU A C 1
ATOM 3271 O O . GLU A 1 368 ? -73.401 14.221 108.725 1.00 56.25 368 GLU A O 1
ATOM 3276 N N . GLU A 1 369 ? -75.314 15.356 108.888 1.00 56.75 369 GLU A N 1
ATOM 3277 C CA . GLU A 1 369 ? -75.254 15.859 107.502 1.00 56.75 369 GLU A CA 1
ATOM 3278 C C . GLU A 1 369 ? -74.143 16.900 107.279 1.00 56.75 369 GLU A C 1
ATOM 3280 O O . GLU A 1 369 ? -73.518 16.917 106.216 1.00 56.75 369 GLU A O 1
ATOM 3285 N N . ALA A 1 370 ? -73.828 17.719 108.288 1.00 58.56 370 ALA A N 1
ATOM 3286 C CA . ALA A 1 370 ? -72.746 18.705 108.208 1.00 58.56 370 ALA A CA 1
ATOM 3287 C C . ALA A 1 370 ? -71.347 18.052 108.209 1.00 58.56 370 ALA A C 1
ATOM 3289 O O . ALA A 1 370 ? -70.406 18.575 107.610 1.00 58.56 370 ALA A O 1
ATOM 3290 N N . GLU A 1 371 ? -71.207 16.889 108.848 1.00 57.34 371 GLU A N 1
ATOM 3291 C CA . GLU A 1 371 ? -69.946 16.147 108.923 1.00 57.34 371 GLU A CA 1
ATOM 3292 C C . GLU A 1 371 ? -69.652 15.395 107.612 1.00 57.34 371 GLU A C 1
ATOM 3294 O O . GLU A 1 371 ? -68.518 15.392 107.127 1.00 57.34 371 GLU A O 1
ATOM 3299 N N . ARG A 1 372 ? -70.692 14.880 106.939 1.00 57.88 372 ARG A N 1
ATOM 3300 C CA . ARG A 1 372 ? -70.573 14.262 105.605 1.00 57.88 372 ARG A CA 1
ATOM 3301 C C . ARG A 1 372 ? -70.119 15.247 104.527 1.00 57.88 372 ARG A C 1
ATOM 3303 O O . ARG A 1 372 ? -69.324 14.878 103.666 1.00 57.88 372 ARG A O 1
ATOM 3310 N N . GLN A 1 373 ? -70.572 16.500 104.582 1.00 59.09 373 GLN A N 1
ATOM 3311 C CA . GLN A 1 373 ? -70.170 17.514 103.600 1.00 59.09 373 GLN A CA 1
ATOM 3312 C C . GLN A 1 373 ? -68.691 17.921 103.724 1.00 59.09 373 GLN A C 1
ATOM 3314 O O . GLN A 1 373 ? -68.053 18.188 102.706 1.00 59.09 373 GLN A O 1
ATOM 3319 N N . ARG A 1 374 ? -68.103 17.891 104.931 1.00 62.69 374 ARG A N 1
ATOM 3320 C CA . ARG A 1 374 ? -66.659 18.140 105.119 1.00 62.69 374 ARG A CA 1
ATOM 3321 C C . ARG A 1 374 ? -65.787 17.016 104.551 1.00 62.69 374 ARG A C 1
ATOM 3323 O O . ARG A 1 374 ? -64.799 17.303 103.883 1.00 62.69 374 ARG A O 1
ATOM 3330 N N . ILE A 1 375 ? -66.188 15.760 104.745 1.00 62.41 375 ILE A N 1
ATOM 3331 C CA . ILE A 1 375 ? -65.441 14.582 104.266 1.00 62.41 375 ILE A CA 1
ATOM 3332 C C . ILE A 1 375 ? -65.443 14.492 102.729 1.00 62.41 375 ILE A C 1
ATOM 3334 O O . ILE A 1 375 ? -64.459 14.067 102.122 1.00 62.41 375 ILE A O 1
ATOM 3338 N N . ILE A 1 376 ? -66.529 14.916 102.075 1.00 63.03 376 ILE A N 1
ATOM 3339 C CA . ILE A 1 376 ? -66.608 14.944 100.606 1.00 63.03 376 ILE A CA 1
ATOM 3340 C C . ILE A 1 376 ? -65.668 16.016 100.037 1.00 63.03 376 ILE A C 1
ATOM 3342 O O . ILE A 1 376 ? -64.913 15.719 99.114 1.00 63.03 376 ILE A O 1
ATOM 3346 N N . ALA A 1 377 ? -65.645 17.216 100.627 1.00 64.12 377 ALA A N 1
ATOM 3347 C CA . ALA A 1 377 ? -64.789 18.315 100.173 1.00 64.12 377 ALA A CA 1
ATOM 3348 C C . ALA A 1 377 ? -63.281 18.014 100.325 1.00 64.12 377 ALA A C 1
ATOM 3350 O O . ALA A 1 377 ? -62.478 18.356 99.452 1.00 64.12 377 ALA A O 1
ATOM 3351 N N . GLU A 1 378 ? -62.887 17.332 101.405 1.00 61.44 378 GLU A N 1
ATOM 3352 C CA . GLU A 1 378 ? -61.493 16.947 101.658 1.00 61.44 378 GLU A CA 1
ATOM 3353 C C . GLU A 1 378 ? -60.990 15.879 100.669 1.00 61.44 378 GLU A C 1
ATOM 3355 O O . GLU A 1 378 ? -59.890 15.993 100.123 1.00 61.44 378 GLU A O 1
ATOM 3360 N N . ASN A 1 379 ? -61.821 14.880 100.356 1.00 68.69 379 ASN A N 1
ATOM 3361 C CA . ASN A 1 379 ? -61.470 13.843 99.383 1.00 68.69 379 ASN A CA 1
ATOM 3362 C C . ASN A 1 379 ? -61.404 14.381 97.946 1.00 68.69 379 ASN A C 1
ATOM 3364 O O . ASN A 1 379 ? -60.521 13.982 97.184 1.00 68.69 379 ASN A O 1
ATOM 3368 N N . THR A 1 380 ? -62.272 15.330 97.579 1.00 69.25 380 THR A N 1
ATOM 3369 C CA . THR A 1 380 ? -62.209 15.975 96.259 1.00 69.25 380 THR A CA 1
ATOM 3370 C C . THR A 1 380 ? -60.943 16.814 96.084 1.00 69.25 380 THR A C 1
ATOM 3372 O O . THR A 1 380 ? -60.310 16.742 95.032 1.00 69.25 380 THR A O 1
ATOM 3375 N N . ALA A 1 381 ? -60.497 17.523 97.127 1.00 70.31 381 ALA A N 1
ATOM 3376 C CA . ALA A 1 381 ? -59.266 18.315 97.074 1.00 70.31 381 ALA A CA 1
ATOM 3377 C C . ALA A 1 381 ? -58.002 17.439 96.969 1.00 70.31 381 ALA A C 1
ATOM 3379 O O . ALA A 1 381 ? -57.027 17.809 96.309 1.00 70.31 381 ALA A O 1
ATOM 3380 N N . LYS A 1 382 ? -58.015 16.252 97.587 1.00 69.56 382 LYS A N 1
ATOM 3381 C CA . LYS A 1 382 ? -56.904 15.294 97.518 1.00 69.56 382 LYS A CA 1
ATOM 3382 C C . LYS A 1 382 ? -56.770 14.663 96.126 1.00 69.56 382 LYS A C 1
ATOM 3384 O O . LYS A 1 382 ? -55.659 14.597 95.605 1.00 69.56 382 LYS A O 1
ATOM 3389 N N . MET A 1 383 ? -57.890 14.296 95.500 1.00 63.09 383 MET A N 1
ATOM 3390 C CA . MET A 1 383 ? -57.921 13.780 94.123 1.00 63.09 383 MET A CA 1
ATOM 3391 C C . MET A 1 383 ? -57.487 14.832 93.096 1.00 63.09 383 MET A C 1
ATOM 3393 O O . MET A 1 383 ? -56.777 14.512 92.146 1.00 63.09 383 MET A O 1
ATOM 3397 N N . GLU A 1 384 ? -57.861 16.098 93.296 1.00 68.94 384 GLU A N 1
ATOM 3398 C CA . GLU A 1 384 ? -57.458 17.182 92.394 1.00 68.94 384 GLU A CA 1
ATOM 3399 C C . GLU A 1 384 ? -55.951 17.482 92.487 1.00 68.94 384 GLU A C 1
ATOM 3401 O O . GLU A 1 384 ? -55.293 17.720 91.471 1.00 68.94 384 GLU A O 1
ATOM 3406 N N . LYS A 1 385 ? -55.370 17.408 93.691 1.00 71.31 385 LYS A N 1
ATOM 3407 C CA . LYS A 1 385 ? -53.922 17.564 93.888 1.00 71.31 385 LYS A CA 1
ATOM 3408 C C . LYS A 1 385 ? -53.132 16.417 93.248 1.00 71.31 385 LYS A C 1
ATOM 3410 O O . LYS A 1 385 ? -52.127 16.672 92.590 1.00 71.31 385 LYS A O 1
ATOM 3415 N N . GLU A 1 386 ? -53.618 15.184 93.377 1.00 72.62 386 GLU A N 1
ATOM 3416 C CA . GLU A 1 386 ? -53.013 14.008 92.742 1.00 72.62 386 GLU A CA 1
ATOM 3417 C C . GLU A 1 386 ? -53.136 14.047 91.206 1.00 72.62 386 GLU A C 1
ATOM 3419 O O . GLU A 1 386 ? -52.198 13.682 90.498 1.00 72.62 386 GLU A O 1
ATOM 3424 N N . ALA A 1 387 ? -54.247 14.562 90.668 1.00 71.38 387 ALA A N 1
ATOM 3425 C CA . ALA A 1 387 ? -54.429 14.743 89.227 1.00 71.38 387 ALA A CA 1
ATOM 3426 C C . ALA A 1 387 ? -53.437 15.759 88.633 1.00 71.38 387 ALA A C 1
ATOM 3428 O O . ALA A 1 387 ? -52.815 15.481 87.608 1.00 71.38 387 ALA A O 1
ATOM 3429 N N . ARG A 1 388 ? -53.218 16.900 89.304 1.00 70.44 388 ARG A N 1
ATOM 3430 C CA . ARG A 1 388 ? -52.232 17.907 88.865 1.00 70.44 388 ARG A CA 1
ATOM 3431 C C . ARG A 1 388 ? -50.794 17.390 88.941 1.00 70.44 388 ARG A C 1
ATOM 3433 O O . ARG A 1 388 ? -49.971 17.737 88.098 1.00 70.44 388 ARG A O 1
ATOM 3440 N N . GLU A 1 389 ? -50.485 16.547 89.924 1.00 70.69 389 GLU A N 1
ATOM 3441 C CA . GLU A 1 389 ? -49.162 15.931 90.053 1.00 70.69 389 GLU A CA 1
ATOM 3442 C C . GLU A 1 389 ? -48.893 14.909 88.936 1.00 70.69 389 GLU A C 1
ATOM 3444 O O . GLU A 1 389 ? -47.805 14.900 88.358 1.00 70.69 389 GLU A O 1
ATOM 3449 N N . ARG A 1 390 ? -49.900 14.117 88.544 1.00 72.69 390 ARG A N 1
ATOM 3450 C CA . ARG A 1 390 ? -49.806 13.203 87.391 1.00 72.69 390 ARG A CA 1
ATOM 3451 C C . ARG A 1 390 ? -49.658 13.949 86.067 1.00 72.69 390 ARG A C 1
ATOM 3453 O O . ARG A 1 390 ? -48.828 13.558 85.253 1.00 72.69 390 ARG A O 1
ATOM 3460 N N . GLU A 1 391 ? -50.382 15.051 85.879 1.00 69.31 391 GLU A N 1
ATOM 3461 C CA . GLU A 1 391 ? -50.284 15.866 84.661 1.00 69.31 391 GLU A CA 1
ATOM 3462 C C . GLU A 1 391 ? -48.886 16.497 84.500 1.00 69.31 391 GLU A C 1
ATOM 3464 O O . GLU A 1 391 ? -48.327 16.525 83.402 1.00 69.31 391 GLU A O 1
ATOM 3469 N N . LEU A 1 392 ? -48.270 16.955 85.596 1.00 69.62 392 LEU A N 1
ATOM 3470 C CA . LEU A 1 392 ? -46.889 17.452 85.580 1.00 69.62 392 LEU A CA 1
ATOM 3471 C C . LEU A 1 392 ? -45.873 16.334 85.300 1.00 69.62 392 LEU A C 1
ATOM 3473 O O . LEU A 1 392 ? -44.917 16.550 84.555 1.00 69.62 392 LEU A O 1
ATOM 3477 N N . GLN A 1 393 ? -46.089 15.133 85.845 1.00 69.88 393 GLN A N 1
ATOM 3478 C CA . GLN A 1 393 ? -45.242 13.971 85.559 1.00 69.88 393 GLN A CA 1
ATOM 3479 C C . GLN A 1 393 ? -45.369 13.488 84.106 1.00 69.88 393 GLN A C 1
ATOM 3481 O O . GLN A 1 393 ? -44.375 13.052 83.524 1.00 69.88 393 GLN A O 1
ATOM 3486 N N . GLU A 1 394 ? -46.553 13.564 83.498 1.00 69.56 394 GLU A N 1
ATOM 3487 C CA . GLU A 1 394 ? -46.748 13.231 82.082 1.00 69.56 394 GLU A CA 1
ATOM 3488 C C . GLU A 1 394 ? -46.083 14.253 81.161 1.00 69.56 394 GLU A C 1
ATOM 3490 O O . GLU A 1 394 ? -45.339 13.856 80.263 1.00 69.56 394 GLU A O 1
ATOM 3495 N N . LYS A 1 395 ? -46.230 15.555 81.440 1.00 72.56 395 LYS A N 1
ATOM 3496 C CA . LYS A 1 395 ? -45.532 16.610 80.682 1.00 72.56 395 LYS A CA 1
ATOM 3497 C C . LYS A 1 395 ? -44.010 16.460 80.756 1.00 72.56 395 LYS A C 1
ATOM 3499 O O . LYS A 1 395 ? -43.340 16.564 79.731 1.00 72.56 395 LYS A O 1
ATOM 3504 N N . ALA A 1 396 ? -43.465 16.117 81.925 1.00 73.69 396 ALA A N 1
ATOM 3505 C CA . ALA A 1 396 ? -42.033 15.848 82.075 1.00 73.69 396 ALA A CA 1
ATOM 3506 C C . ALA A 1 396 ? -41.566 14.633 81.242 1.00 73.69 396 ALA A C 1
ATOM 3508 O O . ALA A 1 396 ? -40.533 14.700 80.574 1.00 73.69 396 ALA A O 1
ATOM 3509 N N . LYS A 1 397 ? -42.346 13.541 81.214 1.00 73.69 397 LYS A N 1
ATOM 3510 C CA . LYS A 1 397 ? -42.036 12.343 80.408 1.00 73.69 397 LYS A CA 1
ATOM 3511 C C . LYS A 1 397 ? -42.153 12.600 78.902 1.00 73.69 397 LYS A C 1
ATOM 3513 O O . LYS A 1 397 ? -41.392 12.026 78.122 1.00 73.69 397 LYS A O 1
ATOM 3518 N N . GLU A 1 398 ? -43.087 13.443 78.467 1.00 72.06 398 GLU A N 1
ATOM 3519 C CA . GLU A 1 398 ? -43.217 13.824 77.056 1.00 72.06 398 GLU A CA 1
ATOM 3520 C C . GLU A 1 398 ? -42.057 14.699 76.571 1.00 72.06 398 GLU A C 1
ATOM 3522 O O . GLU A 1 398 ? -41.567 14.507 75.455 1.00 72.06 398 GLU A O 1
ATOM 3527 N N . GLU A 1 399 ? -41.575 15.627 77.397 1.00 74.69 399 GLU A N 1
ATOM 3528 C CA . GLU A 1 399 ? -40.393 16.432 77.074 1.00 74.69 399 GLU A CA 1
ATOM 3529 C C . GLU A 1 399 ? -39.119 15.579 76.997 1.00 74.69 399 GLU A C 1
ATOM 3531 O O . GLU A 1 399 ? -38.297 15.775 76.098 1.00 74.69 399 GLU A O 1
ATOM 3536 N N . GLU A 1 400 ? -38.978 14.582 77.871 1.00 70.56 400 GLU A N 1
ATOM 3537 C CA . GLU A 1 400 ? -37.866 13.629 77.828 1.00 70.56 400 GLU A CA 1
ATOM 3538 C C . GLU A 1 400 ? -37.905 12.765 76.555 1.00 70.56 400 GLU A C 1
ATOM 3540 O O . GLU A 1 400 ? -36.895 12.630 75.861 1.00 70.56 400 GLU A O 1
ATOM 3545 N N . ARG A 1 401 ? -39.088 12.275 76.155 1.00 74.56 401 ARG A N 1
ATOM 3546 C CA . ARG A 1 401 ? -39.273 11.555 74.879 1.00 74.56 401 ARG A CA 1
ATOM 3547 C C . ARG A 1 401 ? -38.927 12.420 73.668 1.00 74.56 401 ARG A C 1
ATOM 3549 O O . ARG A 1 401 ? -38.268 11.936 72.749 1.00 74.56 401 ARG A O 1
ATOM 3556 N N . LYS A 1 402 ? -39.315 13.699 73.672 1.00 79.75 402 LYS A N 1
ATOM 3557 C CA . LYS A 1 402 ? -38.966 14.647 72.599 1.00 79.75 402 LYS A CA 1
ATOM 3558 C C . LYS A 1 402 ? -37.456 14.888 72.512 1.00 79.75 402 LYS A C 1
ATOM 3560 O O . LYS A 1 402 ? -36.929 14.954 71.404 1.00 79.75 402 LYS A O 1
ATOM 3565 N N . ARG A 1 403 ? -36.743 14.951 73.644 1.00 75.50 403 ARG A N 1
ATOM 3566 C CA . ARG A 1 403 ? -35.271 15.057 73.659 1.00 75.50 403 ARG A CA 1
ATOM 3567 C C . ARG A 1 403 ? -34.592 13.805 73.105 1.00 75.50 403 ARG A C 1
ATOM 3569 O O . ARG A 1 403 ? -33.677 13.938 72.302 1.00 75.50 403 ARG A O 1
ATOM 3576 N N . ILE A 1 404 ? -35.070 12.613 73.464 1.00 74.31 404 ILE A N 1
ATOM 3577 C CA . ILE A 1 404 ? -34.510 11.340 72.978 1.00 74.31 404 ILE A CA 1
ATOM 3578 C C . ILE A 1 404 ? -34.696 11.189 71.460 1.00 74.31 404 ILE A C 1
ATOM 3580 O O . ILE A 1 404 ? -33.777 10.755 70.765 1.00 74.31 404 ILE A O 1
ATOM 3584 N N . ILE A 1 405 ? -35.861 11.570 70.926 1.00 74.75 405 ILE A N 1
ATOM 3585 C CA . ILE A 1 405 ? -36.125 11.523 69.478 1.00 74.75 405 ILE A CA 1
ATOM 3586 C C . ILE A 1 405 ? -35.220 12.516 68.739 1.00 74.75 405 ILE A C 1
ATOM 3588 O O . ILE A 1 405 ? -34.539 12.120 67.796 1.00 74.75 405 ILE A O 1
ATOM 3592 N N . ALA A 1 406 ? -35.128 13.760 69.217 1.00 75.88 406 ALA A N 1
ATOM 3593 C CA . ALA A 1 406 ? -34.261 14.772 68.614 1.00 75.88 406 ALA A CA 1
ATOM 3594 C C . ALA A 1 406 ? -32.768 14.386 68.668 1.00 75.88 406 ALA A C 1
ATOM 3596 O O . ALA A 1 406 ? -32.026 14.623 67.714 1.00 75.88 406 ALA A O 1
ATOM 3597 N N . GLU A 1 407 ? -32.310 13.756 69.756 1.00 75.88 407 GLU A N 1
ATOM 3598 C CA . GLU A 1 407 ? -30.929 13.277 69.882 1.00 75.88 407 GLU A CA 1
ATOM 3599 C C . GLU A 1 407 ? -30.630 12.109 68.925 1.00 75.88 407 GLU A C 1
ATOM 3601 O O . GLU A 1 407 ? -29.559 12.063 68.312 1.00 75.88 407 GLU A O 1
ATOM 3606 N N . ASN A 1 408 ? -31.576 11.183 68.747 1.00 76.81 408 ASN A N 1
ATOM 3607 C CA . ASN A 1 408 ? -31.428 10.066 67.812 1.00 76.81 408 ASN A CA 1
ATOM 3608 C C . ASN A 1 408 ? -31.464 10.525 66.348 1.00 76.81 408 ASN A C 1
ATOM 3610 O O . ASN A 1 408 ? -30.650 10.063 65.546 1.00 76.81 408 ASN A O 1
ATOM 3614 N N . GLU A 1 409 ? -32.336 11.474 66.007 1.00 76.75 409 GLU A N 1
ATOM 3615 C CA . GLU A 1 409 ? -32.363 12.098 64.680 1.00 76.75 409 GLU A CA 1
ATOM 3616 C C . GLU A 1 409 ? -31.058 12.851 64.386 1.00 76.75 409 GLU A C 1
ATOM 3618 O O . GLU A 1 409 ? -30.499 12.715 63.297 1.00 76.75 409 GLU A O 1
ATOM 3623 N N . ALA A 1 410 ? -30.497 13.567 65.369 1.00 80.19 410 ALA A N 1
ATOM 3624 C CA . ALA A 1 410 ? -29.207 14.239 65.220 1.00 80.19 410 ALA A CA 1
ATOM 3625 C C . ALA A 1 410 ? -28.037 13.252 65.033 1.00 80.19 410 ALA A C 1
ATOM 3627 O O . ALA A 1 410 ? -27.137 13.508 64.228 1.00 80.19 410 ALA A O 1
ATOM 3628 N N . LYS A 1 411 ? -28.047 12.107 65.731 1.00 83.88 411 LYS A N 1
ATOM 3629 C CA . LYS A 1 411 ? -27.036 11.046 65.555 1.00 83.88 411 LYS A CA 1
ATOM 3630 C C . LYS A 1 411 ? -27.129 10.390 64.178 1.00 83.88 411 LYS A C 1
ATOM 3632 O O . LYS A 1 411 ? -26.096 10.230 63.529 1.00 83.88 411 LYS A O 1
ATOM 3637 N N . LEU A 1 412 ? -28.337 10.083 63.702 1.00 77.38 412 LEU A N 1
ATOM 3638 C CA . LEU A 1 412 ? -28.555 9.543 62.355 1.00 77.38 412 LEU A CA 1
ATOM 3639 C C . LEU A 1 412 ? -28.142 10.543 61.270 1.00 77.38 412 LEU A C 1
ATOM 3641 O O . LEU A 1 412 ? -27.456 10.167 60.324 1.00 77.38 412 LEU A O 1
ATOM 3645 N N . ALA A 1 413 ? -28.471 11.827 61.432 1.00 79.75 413 ALA A N 1
ATOM 3646 C CA . ALA A 1 413 ? -28.060 12.872 60.498 1.00 79.75 413 ALA A CA 1
ATOM 3647 C C . ALA A 1 413 ? -26.531 13.051 60.453 1.00 79.75 413 ALA A C 1
ATOM 3649 O O . ALA A 1 413 ? -25.966 13.278 59.382 1.00 79.75 413 ALA A O 1
ATOM 3650 N N . LYS A 1 414 ? -25.842 12.922 61.595 1.00 83.94 414 LYS A N 1
ATOM 3651 C CA . LYS A 1 414 ? -24.374 12.977 61.647 1.00 83.94 414 LYS A CA 1
ATOM 3652 C C . LYS A 1 414 ? -23.734 11.763 60.968 1.00 83.94 414 LYS A C 1
ATOM 3654 O O . LYS A 1 414 ? -22.827 11.945 60.162 1.00 83.94 414 LYS A O 1
ATOM 3659 N N . GLN A 1 415 ? -24.241 10.557 61.230 1.00 77.19 415 GLN A N 1
ATOM 3660 C CA . GLN A 1 415 ? -23.769 9.332 60.575 1.00 77.19 415 GLN A CA 1
ATOM 3661 C C . GLN A 1 415 ? -24.034 9.343 59.064 1.00 77.19 415 GLN A C 1
ATOM 3663 O O . GLN A 1 415 ? -23.178 8.920 58.294 1.00 77.19 415 GLN A O 1
ATOM 3668 N N . ALA A 1 416 ? -25.177 9.879 58.626 1.00 79.81 416 ALA A N 1
ATOM 3669 C CA . ALA A 1 416 ? -25.494 10.030 57.208 1.00 79.81 416 ALA A CA 1
ATOM 3670 C C . ALA A 1 416 ? -24.524 10.991 56.501 1.00 79.81 416 ALA A C 1
ATOM 3672 O O . ALA A 1 416 ? -24.018 10.667 55.431 1.00 79.81 416 ALA A O 1
ATOM 3673 N N . ARG A 1 417 ? -24.192 12.134 57.122 1.00 78.44 417 ARG A N 1
ATOM 3674 C CA . ARG A 1 417 ? -23.208 13.084 56.570 1.00 78.44 417 ARG A CA 1
ATOM 3675 C C . ARG A 1 417 ? -21.797 12.500 56.510 1.00 78.44 417 ARG A C 1
ATOM 3677 O O . ARG A 1 417 ? -21.127 12.663 55.497 1.00 78.44 417 ARG A O 1
ATOM 3684 N N . GLU A 1 418 ? -21.360 11.796 57.555 1.00 82.19 418 GLU A N 1
ATOM 3685 C CA . GLU A 1 418 ? -20.063 11.103 57.549 1.00 82.19 418 GLU A CA 1
ATOM 3686 C C . GLU A 1 418 ? -20.014 9.991 56.486 1.00 82.19 418 GLU A C 1
ATOM 3688 O O . GLU A 1 418 ? -18.993 9.833 55.817 1.00 82.19 418 GLU A O 1
ATOM 3693 N N . ALA A 1 419 ? -21.114 9.261 56.267 1.00 82.00 419 ALA A N 1
ATOM 3694 C CA . ALA A 1 419 ? -21.204 8.242 55.223 1.00 82.00 419 ALA A CA 1
ATOM 3695 C C . ALA A 1 419 ? -21.169 8.844 53.807 1.00 82.00 419 ALA A C 1
ATOM 3697 O O . ALA A 1 419 ? -20.449 8.334 52.948 1.00 82.00 419 ALA A O 1
ATOM 3698 N N . GLU A 1 420 ? -21.888 9.942 53.559 1.00 77.69 420 GLU A N 1
ATOM 3699 C CA . GLU A 1 420 ? -21.842 10.653 52.274 1.00 77.69 420 GLU A CA 1
ATOM 3700 C C . GLU A 1 420 ? -20.457 11.249 51.996 1.00 77.69 420 GLU A C 1
ATOM 3702 O O . GLU A 1 420 ? -19.954 11.158 50.875 1.00 77.69 420 GLU A O 1
ATOM 3707 N N . GLU A 1 421 ? -19.803 11.827 53.005 1.00 82.06 421 GLU A N 1
ATOM 3708 C CA . GLU A 1 421 ? -18.456 12.379 52.857 1.00 82.06 421 GLU A CA 1
ATOM 3709 C C . GLU A 1 421 ? -17.415 11.273 52.615 1.00 82.06 421 GLU A C 1
ATOM 3711 O O . GLU A 1 421 ? -16.529 11.429 51.772 1.00 82.06 421 GLU A O 1
ATOM 3716 N N . ALA A 1 422 ? -17.554 10.117 53.273 1.00 82.69 422 ALA A N 1
ATOM 3717 C CA . ALA A 1 422 ? -16.717 8.947 53.015 1.00 82.69 422 ALA A CA 1
ATOM 3718 C C . ALA A 1 422 ? -16.914 8.391 51.593 1.00 82.69 422 ALA A C 1
ATOM 3720 O O . ALA A 1 422 ? -15.935 8.050 50.927 1.00 82.69 422 ALA A O 1
ATOM 3721 N N . GLN A 1 423 ? -18.155 8.345 51.097 1.00 76.19 423 GLN A N 1
ATOM 3722 C CA . GLN A 1 423 ? -18.447 7.936 49.720 1.00 76.19 423 GLN A CA 1
ATOM 3723 C C . GLN A 1 423 ? -17.867 8.921 48.700 1.00 76.19 423 GLN A C 1
ATOM 3725 O O . GLN A 1 423 ? -17.244 8.490 47.732 1.00 76.19 423 GLN A O 1
ATOM 3730 N N . ARG A 1 424 ? -17.995 10.233 48.937 1.00 78.50 424 ARG A N 1
ATOM 3731 C CA . ARG A 1 424 ? -17.393 11.261 48.072 1.00 78.50 424 ARG A CA 1
ATOM 3732 C C . ARG A 1 424 ? -15.874 11.147 48.024 1.00 78.50 424 ARG A C 1
ATOM 3734 O O . ARG A 1 424 ? -15.318 11.095 46.934 1.00 78.50 424 ARG A O 1
ATOM 3741 N N . ARG A 1 425 ? -15.210 10.998 49.175 1.00 86.00 425 ARG A N 1
ATOM 3742 C CA . ARG A 1 425 ? -13.752 10.790 49.227 1.00 86.00 425 ARG A CA 1
ATOM 3743 C C . ARG A 1 425 ? -13.320 9.513 48.503 1.00 86.00 425 ARG A C 1
ATOM 3745 O O . ARG A 1 425 ? -12.307 9.524 47.815 1.00 86.00 425 ARG A O 1
ATOM 3752 N N . ALA A 1 426 ? -14.094 8.431 48.602 1.00 82.12 426 ALA A N 1
ATOM 3753 C CA . ALA A 1 426 ? -13.802 7.189 47.886 1.00 82.12 426 ALA A CA 1
ATOM 3754 C C . ALA A 1 426 ? -13.929 7.339 46.357 1.00 82.12 426 ALA A C 1
ATOM 3756 O O . ALA A 1 426 ? -13.109 6.787 45.620 1.00 82.12 426 ALA A O 1
ATOM 3757 N N . VAL A 1 427 ? -14.924 8.097 45.881 1.00 80.19 427 VAL A N 1
ATOM 3758 C CA . VAL A 1 427 ? -15.090 8.416 44.453 1.00 80.19 427 VAL A CA 1
ATOM 3759 C C . VAL A 1 427 ? -13.953 9.316 43.968 1.00 80.19 427 VAL A C 1
ATOM 3761 O O . VAL A 1 427 ? -13.318 8.994 42.967 1.00 80.19 427 VAL A O 1
ATOM 3764 N N . GLU A 1 428 ? -13.623 10.372 44.711 1.00 83.44 428 GLU A N 1
ATOM 3765 C CA . GLU A 1 428 ? -12.525 11.288 44.379 1.00 83.44 428 GLU A CA 1
ATOM 3766 C C . GLU A 1 428 ? -11.164 10.570 44.343 1.00 83.44 428 GLU A C 1
ATOM 3768 O O . GLU A 1 428 ? -10.376 10.778 43.419 1.00 83.44 428 GLU A O 1
ATOM 3773 N N . ASP A 1 429 ? -10.885 9.665 45.286 1.00 85.06 429 ASP A N 1
ATOM 3774 C CA . ASP A 1 429 ? -9.655 8.864 45.282 1.00 85.06 429 ASP A CA 1
ATOM 3775 C C . ASP A 1 429 ? -9.608 7.863 44.118 1.00 85.06 429 ASP A C 1
ATOM 3777 O O . ASP A 1 429 ? -8.535 7.616 43.552 1.00 85.06 429 ASP A O 1
ATOM 3781 N N . TYR A 1 430 ? -10.751 7.290 43.732 1.00 83.00 430 TYR A N 1
ATOM 3782 C CA . TYR A 1 430 ? -10.845 6.412 42.568 1.00 83.00 430 TYR A CA 1
ATOM 3783 C C . TYR A 1 430 ? -10.619 7.183 41.262 1.00 83.00 430 TYR A C 1
ATOM 3785 O O . TYR A 1 430 ? -9.818 6.756 40.428 1.00 83.00 430 TYR A O 1
ATOM 3793 N N . GLU A 1 431 ? -11.248 8.347 41.102 1.00 83.94 431 GLU A N 1
ATOM 3794 C CA . GLU A 1 431 ? -11.063 9.219 39.940 1.00 83.94 431 GLU A CA 1
ATOM 3795 C C . GLU A 1 431 ? -9.633 9.752 39.857 1.00 83.94 431 GLU A C 1
ATOM 3797 O O . GLU A 1 431 ? -9.025 9.730 38.787 1.00 83.94 431 GLU A O 1
ATOM 3802 N N . ARG A 1 432 ? -9.031 10.127 40.990 1.00 85.19 432 ARG A N 1
ATOM 3803 C CA . ARG A 1 432 ? -7.633 10.566 41.051 1.00 85.19 432 ARG A CA 1
ATOM 3804 C C . ARG A 1 432 ? -6.658 9.444 40.697 1.00 85.19 432 ARG A C 1
ATOM 3806 O O . ARG A 1 432 ? -5.652 9.705 40.036 1.00 85.19 432 ARG A O 1
ATOM 3813 N N . LYS A 1 433 ? -6.932 8.199 41.104 1.00 88.06 433 LYS A N 1
ATOM 3814 C CA . LYS A 1 433 ? -6.144 7.024 40.685 1.00 88.06 433 LYS A CA 1
ATOM 3815 C C . LYS A 1 433 ? -6.326 6.723 39.201 1.00 88.06 433 LYS A C 1
ATOM 3817 O O . LYS A 1 433 ? -5.338 6.457 38.524 1.00 88.06 433 LYS A O 1
ATOM 3822 N N . LYS A 1 434 ? -7.553 6.816 38.687 1.00 89.06 434 LYS A N 1
ATOM 3823 C CA . LYS A 1 434 ? -7.861 6.614 37.267 1.00 89.06 434 LYS A CA 1
ATOM 3824 C C . LYS A 1 434 ? -7.170 7.659 36.388 1.00 89.06 434 LYS A C 1
ATOM 3826 O O . LYS A 1 434 ? -6.511 7.283 35.429 1.00 89.06 434 LYS A O 1
ATOM 3831 N N . ALA A 1 435 ? -7.229 8.934 36.768 1.00 84.69 435 ALA A N 1
ATOM 3832 C CA . ALA A 1 435 ? -6.570 10.024 36.053 1.00 84.69 435 ALA A CA 1
ATOM 3833 C C . ALA A 1 435 ? -5.038 9.890 36.059 1.00 84.69 435 ALA A C 1
ATOM 3835 O O . ALA A 1 435 ? -4.397 10.139 35.043 1.00 84.69 435 ALA A O 1
ATOM 3836 N N . LYS A 1 436 ? -4.435 9.450 37.175 1.00 86.56 436 LYS A N 1
ATOM 3837 C CA . LYS A 1 436 ? -2.991 9.160 37.229 1.00 86.56 436 LYS A CA 1
ATOM 3838 C C . LYS A 1 436 ? -2.601 7.983 36.335 1.00 86.56 436 LYS A C 1
ATOM 3840 O O . LYS A 1 436 ? -1.646 8.110 35.582 1.00 86.56 436 LYS A O 1
ATOM 3845 N N . ALA A 1 437 ? -3.350 6.882 36.378 1.00 84.25 437 ALA A N 1
ATOM 3846 C CA . ALA A 1 437 ? -3.091 5.723 35.526 1.00 84.25 437 ALA A CA 1
ATOM 3847 C C . ALA A 1 437 ? -3.273 6.050 34.032 1.00 84.25 437 ALA A C 1
ATOM 3849 O O . ALA A 1 437 ? -2.508 5.576 33.198 1.00 84.25 437 ALA A O 1
ATOM 3850 N N . GLU A 1 438 ? -4.257 6.884 33.688 1.00 81.19 438 GLU A N 1
ATOM 3851 C CA . GLU A 1 438 ? -4.477 7.356 32.319 1.00 81.19 438 GLU A CA 1
ATOM 3852 C C . GLU A 1 438 ? -3.351 8.290 31.853 1.00 81.19 438 GLU A C 1
ATOM 3854 O O . GLU A 1 438 ? -2.823 8.098 30.760 1.00 81.19 438 GLU A O 1
ATOM 3859 N N . ALA A 1 439 ? -2.904 9.220 32.703 1.00 85.12 439 ALA A N 1
ATOM 3860 C CA . ALA A 1 439 ? -1.765 10.090 32.412 1.00 85.12 439 ALA A CA 1
ATOM 3861 C C . ALA A 1 439 ? -0.444 9.309 32.264 1.00 85.12 439 ALA A C 1
ATOM 3863 O O . ALA A 1 439 ? 0.344 9.599 31.365 1.00 85.12 439 ALA A O 1
ATOM 3864 N N . GLU A 1 440 ? -0.203 8.297 33.103 1.00 84.69 440 GLU A N 1
ATOM 3865 C CA . GLU A 1 440 ? 0.964 7.411 32.995 1.00 84.69 440 GLU A CA 1
ATOM 3866 C C . GLU A 1 440 ? 0.909 6.559 31.719 1.00 84.69 440 GLU A C 1
ATOM 3868 O O . GLU A 1 440 ? 1.895 6.490 30.985 1.00 84.69 440 GLU A O 1
ATOM 3873 N N . ALA A 1 441 ? -0.255 5.991 31.387 1.00 86.00 441 ALA A N 1
ATOM 3874 C CA . ALA A 1 441 ? -0.446 5.239 30.148 1.00 86.00 441 ALA A CA 1
ATOM 3875 C C . ALA A 1 441 ? -0.277 6.119 28.898 1.00 86.00 441 ALA A C 1
ATOM 3877 O O . ALA A 1 441 ? 0.231 5.659 27.874 1.00 86.00 441 ALA A O 1
ATOM 3878 N N . GLN A 1 442 ? -0.691 7.385 28.965 1.00 78.88 442 GLN A N 1
ATOM 3879 C CA . GLN A 1 442 ? -0.512 8.341 27.877 1.00 78.88 442 GLN A CA 1
ATOM 3880 C C . GLN A 1 442 ? 0.963 8.732 27.721 1.00 78.88 442 GLN A C 1
ATOM 3882 O O . GLN A 1 442 ? 1.489 8.671 26.614 1.00 78.88 442 GLN A O 1
ATOM 3887 N N . ALA A 1 443 ? 1.673 8.977 28.826 1.00 84.88 443 ALA A N 1
ATOM 3888 C CA . ALA A 1 443 ? 3.112 9.228 28.804 1.00 84.88 443 ALA A CA 1
ATOM 3889 C C . ALA A 1 443 ? 3.926 8.029 28.275 1.00 84.88 443 ALA A C 1
ATOM 3891 O O . ALA A 1 443 ? 4.924 8.224 27.581 1.00 84.88 443 ALA A O 1
ATOM 3892 N N . GLU A 1 444 ? 3.524 6.787 28.564 1.00 79.38 444 GLU A N 1
ATOM 3893 C CA . GLU A 1 444 ? 4.156 5.596 27.979 1.00 79.38 444 GLU A CA 1
ATOM 3894 C C . GLU A 1 444 ? 3.896 5.473 26.476 1.00 79.38 444 GLU A C 1
ATOM 3896 O O . GLU A 1 444 ? 4.822 5.171 25.721 1.00 79.38 444 GLU A O 1
ATOM 3901 N N . ARG A 1 445 ? 2.669 5.751 26.016 1.00 73.69 445 ARG A N 1
ATOM 3902 C CA . ARG A 1 445 ? 2.352 5.782 24.579 1.00 73.69 445 ARG A CA 1
ATOM 3903 C C . ARG A 1 445 ? 3.191 6.823 23.850 1.00 73.69 445 ARG A C 1
ATOM 3905 O O . ARG A 1 445 ? 3.783 6.497 22.824 1.00 73.69 445 ARG A O 1
ATOM 3912 N N . ASP A 1 446 ? 3.306 8.020 24.411 1.00 77.88 446 ASP A N 1
ATOM 3913 C CA . ASP A 1 446 ? 4.089 9.104 23.820 1.00 77.88 446 ASP A CA 1
ATOM 3914 C C . ASP A 1 446 ? 5.588 8.765 23.787 1.00 77.88 446 ASP A C 1
ATOM 3916 O O . ASP A 1 446 ? 6.259 9.030 22.790 1.00 77.88 446 ASP A O 1
ATOM 3920 N N . ARG A 1 447 ? 6.120 8.086 24.816 1.00 83.81 447 ARG A N 1
ATOM 3921 C CA . ARG A 1 447 ? 7.502 7.564 24.805 1.00 83.81 447 ARG A CA 1
ATOM 3922 C C . ARG A 1 447 ? 7.723 6.519 23.714 1.00 83.81 447 ARG A C 1
ATOM 3924 O O . ARG A 1 447 ? 8.723 6.593 23.006 1.00 83.81 447 ARG A O 1
ATOM 3931 N N . ILE A 1 448 ? 6.797 5.573 23.554 1.00 79.50 448 ILE A N 1
ATOM 3932 C CA . ILE A 1 448 ? 6.890 4.524 22.527 1.00 79.50 448 ILE A CA 1
ATOM 3933 C C . ILE A 1 448 ? 6.836 5.137 21.121 1.00 79.50 448 ILE A C 1
ATOM 3935 O O . ILE A 1 448 ? 7.610 4.740 20.249 1.00 79.50 448 ILE A O 1
ATOM 3939 N N . ILE A 1 449 ? 5.956 6.119 20.902 1.00 76.00 449 ILE A N 1
ATOM 3940 C CA . ILE A 1 449 ? 5.854 6.843 19.628 1.00 76.00 449 ILE A CA 1
ATOM 3941 C C . ILE A 1 449 ? 7.157 7.597 19.345 1.00 76.00 449 ILE A C 1
ATOM 3943 O O . ILE A 1 449 ? 7.731 7.439 18.269 1.00 76.00 449 ILE A O 1
ATOM 3947 N N . PHE A 1 450 ? 7.678 8.334 20.327 1.00 82.31 450 PHE A N 1
ATOM 3948 C CA . PHE A 1 450 ? 8.918 9.092 20.179 1.00 82.31 450 PHE A CA 1
ATOM 3949 C C . PHE A 1 450 ? 10.132 8.194 19.885 1.00 82.31 450 PHE A C 1
ATOM 3951 O O . PHE A 1 450 ? 10.950 8.505 19.016 1.00 82.31 450 PHE A O 1
ATOM 3958 N N . GLU A 1 451 ? 10.255 7.048 20.561 1.00 74.44 451 GLU A N 1
ATOM 3959 C CA . GLU A 1 451 ? 11.321 6.077 20.285 1.00 74.44 451 GLU A CA 1
ATOM 3960 C C . GLU A 1 451 ? 11.192 5.448 18.892 1.00 74.44 451 GLU A C 1
ATOM 3962 O O . GLU A 1 451 ? 12.203 5.257 18.206 1.00 74.44 451 GLU A O 1
ATOM 3967 N N . TYR A 1 452 ? 9.966 5.167 18.444 1.00 76.44 452 TYR A N 1
ATOM 3968 C CA . TYR A 1 452 ? 9.698 4.632 17.112 1.00 76.44 452 TYR A CA 1
ATOM 3969 C C . TYR A 1 452 ? 10.036 5.640 16.004 1.00 76.44 452 TYR A C 1
ATOM 3971 O O . TYR A 1 452 ? 10.730 5.295 15.045 1.00 76.44 452 TYR A O 1
ATOM 3979 N N . GLU A 1 453 ? 9.620 6.899 16.152 1.00 72.00 453 GLU A N 1
ATOM 3980 C CA . GLU A 1 453 ? 9.926 7.972 15.200 1.00 72.00 453 GLU A CA 1
ATOM 3981 C C . GLU A 1 453 ? 11.426 8.265 15.134 1.00 72.00 453 GLU A C 1
ATOM 3983 O O . GLU A 1 453 ? 12.001 8.349 14.045 1.00 72.00 453 GLU A O 1
ATOM 3988 N N . ARG A 1 454 ? 12.100 8.317 16.288 1.00 82.69 454 ARG A N 1
ATOM 3989 C CA . ARG A 1 454 ? 13.556 8.487 16.353 1.00 82.69 454 ARG A CA 1
ATOM 3990 C C . ARG A 1 454 ? 14.293 7.348 15.652 1.00 82.69 454 ARG A C 1
ATOM 3992 O O . ARG A 1 454 ? 15.268 7.592 14.940 1.00 82.69 454 ARG A O 1
ATOM 3999 N N . LYS A 1 455 ? 13.836 6.105 15.827 1.00 80.19 455 LYS A N 1
ATOM 4000 C CA . LYS A 1 455 ? 14.426 4.940 15.160 1.00 80.19 455 LYS A CA 1
ATOM 4001 C C . LYS A 1 455 ? 14.200 4.979 13.647 1.00 80.19 455 LYS A C 1
ATOM 4003 O O . LYS A 1 455 ? 15.142 4.746 12.898 1.00 80.19 455 LYS A O 1
ATOM 4008 N N . LYS A 1 456 ? 13.006 5.375 13.199 1.00 80.88 456 LYS A N 1
ATOM 4009 C CA . LYS A 1 456 ? 12.679 5.545 11.775 1.00 80.88 456 LYS A CA 1
ATOM 4010 C C . LYS A 1 456 ? 13.577 6.583 11.093 1.00 80.88 456 LYS A C 1
ATOM 4012 O O . LYS A 1 456 ? 14.042 6.345 9.983 1.00 80.88 456 LYS A O 1
ATOM 4017 N N . ILE A 1 457 ? 13.858 7.705 11.759 1.00 73.25 457 ILE A N 1
ATOM 4018 C CA . ILE A 1 457 ? 14.764 8.743 11.237 1.00 73.25 457 ILE A CA 1
ATOM 4019 C C . ILE A 1 457 ? 16.204 8.221 11.153 1.00 73.25 457 ILE A C 1
ATOM 4021 O O . ILE A 1 457 ? 16.856 8.403 10.128 1.00 73.25 457 ILE A O 1
ATOM 4025 N N . LEU A 1 458 ? 16.687 7.530 12.192 1.00 74.25 458 LEU A N 1
ATOM 4026 C CA . LEU A 1 458 ? 18.040 6.963 12.210 1.00 74.25 458 LEU A CA 1
ATOM 4027 C C . LEU A 1 458 ? 18.241 5.874 11.151 1.00 74.25 458 LEU A C 1
ATOM 4029 O O . LEU A 1 458 ? 19.302 5.813 10.529 1.00 74.25 458 LEU A O 1
ATOM 4033 N N . ASP A 1 459 ? 17.242 5.022 10.936 1.00 71.81 459 ASP A N 1
ATOM 4034 C CA . ASP A 1 459 ? 17.303 3.975 9.917 1.00 71.81 459 ASP A CA 1
ATOM 4035 C C . ASP A 1 459 ? 17.239 4.588 8.503 1.00 71.81 459 ASP A C 1
ATOM 4037 O O . ASP A 1 459 ? 18.025 4.203 7.637 1.00 71.81 459 ASP A O 1
ATOM 4041 N N . ALA A 1 460 ? 16.425 5.631 8.295 1.00 76.69 460 ALA A N 1
ATOM 4042 C CA . ALA A 1 460 ? 16.393 6.385 7.040 1.00 76.69 460 ALA A CA 1
ATOM 4043 C C . ALA A 1 460 ? 17.707 7.145 6.754 1.00 76.69 460 ALA A C 1
ATOM 4045 O O . ALA A 1 460 ? 18.151 7.201 5.607 1.00 76.69 460 ALA A O 1
ATOM 4046 N N . GLU A 1 461 ? 18.362 7.716 7.771 1.00 77.44 461 GLU A N 1
ATOM 4047 C CA . GLU A 1 461 ? 19.684 8.346 7.623 1.00 77.44 461 GLU A CA 1
ATOM 4048 C C . GLU A 1 461 ? 20.777 7.332 7.281 1.00 77.44 461 GLU A C 1
ATOM 4050 O O . GLU A 1 461 ? 21.623 7.602 6.426 1.00 77.44 461 GLU A O 1
ATOM 4055 N N . LYS A 1 462 ? 20.767 6.159 7.923 1.00 80.00 462 LYS A N 1
ATOM 4056 C CA . LYS A 1 462 ? 21.711 5.078 7.605 1.00 80.00 462 LYS A CA 1
ATOM 4057 C C . LYS A 1 462 ? 21.529 4.579 6.178 1.00 80.00 462 LYS A C 1
ATOM 4059 O O . LYS A 1 462 ? 22.519 4.347 5.492 1.00 80.00 462 LYS A O 1
ATOM 4064 N N . GLU A 1 463 ? 20.288 4.455 5.717 1.00 77.12 463 GLU A N 1
ATOM 4065 C CA . GLU A 1 463 ? 20.001 4.029 4.350 1.00 77.12 463 GLU A CA 1
ATOM 4066 C C . GLU A 1 463 ? 20.436 5.079 3.318 1.00 77.12 463 GLU A C 1
ATOM 4068 O O . GLU A 1 463 ? 21.039 4.729 2.304 1.00 77.12 463 GLU A O 1
ATOM 4073 N N . LYS A 1 464 ? 20.214 6.373 3.592 1.00 77.62 464 LYS A N 1
ATOM 4074 C CA . LYS A 1 464 ? 20.733 7.463 2.748 1.00 77.62 464 LYS A CA 1
ATOM 4075 C C . LYS A 1 464 ? 22.258 7.437 2.661 1.00 77.62 464 LYS A C 1
ATOM 4077 O O . LYS A 1 464 ? 22.785 7.451 1.554 1.00 77.62 464 LYS A O 1
ATOM 4082 N N . LYS A 1 465 ? 22.954 7.291 3.793 1.00 79.50 465 LYS A N 1
ATOM 4083 C CA . LYS A 1 465 ? 24.422 7.175 3.819 1.00 79.50 465 LYS A CA 1
ATOM 4084 C C . LYS A 1 465 ? 24.925 5.952 3.048 1.00 79.50 465 LYS A C 1
ATOM 4086 O O . LYS A 1 465 ? 25.856 6.077 2.264 1.00 79.50 465 LYS A O 1
ATOM 4091 N N . ALA A 1 466 ? 24.278 4.793 3.191 1.00 77.25 466 ALA A N 1
ATOM 4092 C CA . ALA A 1 466 ? 24.648 3.587 2.446 1.00 77.25 466 ALA A CA 1
ATOM 4093 C C . ALA A 1 466 ? 24.434 3.736 0.927 1.00 77.25 466 ALA A C 1
ATOM 4095 O O . ALA A 1 466 ? 25.250 3.267 0.132 1.00 77.25 466 ALA A O 1
ATOM 4096 N N . ARG A 1 467 ? 23.356 4.416 0.509 1.00 72.19 467 ARG A N 1
ATOM 4097 C CA . ARG A 1 467 ? 23.091 4.725 -0.907 1.00 72.19 467 ARG A CA 1
ATOM 4098 C C . ARG A 1 467 ? 24.110 5.717 -1.465 1.00 72.19 467 ARG A C 1
ATOM 4100 O O . ARG A 1 467 ? 24.616 5.503 -2.562 1.00 72.19 467 ARG A O 1
ATOM 4107 N N . GLU A 1 468 ? 24.443 6.762 -0.713 1.00 71.06 468 GLU A N 1
ATOM 4108 C CA . GLU A 1 468 ? 25.465 7.743 -1.096 1.00 71.06 468 GLU A CA 1
ATOM 4109 C C . GLU A 1 468 ? 26.852 7.096 -1.224 1.00 71.06 468 GLU A C 1
ATOM 4111 O O . GLU A 1 468 ? 27.526 7.312 -2.229 1.00 71.06 468 GLU A O 1
ATOM 4116 N N . GLU A 1 469 ? 27.249 6.224 -0.291 1.00 77.88 469 GLU A N 1
ATOM 4117 C CA . GLU A 1 469 ? 28.504 5.463 -0.377 1.00 77.88 469 GLU A CA 1
ATOM 4118 C C . GLU A 1 469 ? 28.544 4.506 -1.579 1.00 77.88 469 GLU A C 1
ATOM 4120 O O . GLU A 1 469 ? 29.580 4.381 -2.237 1.00 77.88 469 GLU A O 1
ATOM 4125 N N . MET A 1 470 ? 27.430 3.839 -1.900 1.00 70.81 470 MET A N 1
ATOM 4126 C CA . MET A 1 470 ? 27.345 2.956 -3.069 1.00 70.81 470 MET A CA 1
ATOM 4127 C C . MET A 1 470 ? 27.470 3.748 -4.378 1.00 70.81 470 MET A C 1
ATOM 4129 O O . MET A 1 470 ? 28.193 3.333 -5.281 1.00 70.81 470 MET A O 1
ATOM 4133 N N . ILE A 1 471 ? 26.825 4.914 -4.465 1.00 77.62 471 ILE A N 1
ATOM 4134 C CA . ILE A 1 471 ? 26.940 5.812 -5.622 1.00 77.62 471 ILE A CA 1
ATOM 4135 C C . ILE A 1 471 ? 28.381 6.312 -5.777 1.00 77.62 471 ILE A C 1
ATOM 4137 O O . ILE A 1 471 ? 28.895 6.378 -6.892 1.00 77.62 471 ILE A O 1
ATOM 4141 N N . LEU A 1 472 ? 29.053 6.639 -4.672 1.00 75.88 472 LEU A N 1
ATOM 4142 C CA . LEU A 1 472 ? 30.432 7.124 -4.697 1.00 75.88 472 LEU A CA 1
ATOM 4143 C C . LEU A 1 472 ? 31.414 6.028 -5.144 1.00 75.88 472 LEU A C 1
ATOM 4145 O O . LEU A 1 472 ? 32.316 6.302 -5.931 1.00 75.88 472 LEU A O 1
ATOM 4149 N N . LYS A 1 473 ? 31.187 4.770 -4.738 1.00 74.25 473 LYS A N 1
ATOM 4150 C CA . LYS A 1 473 ? 31.947 3.609 -5.237 1.00 74.25 473 LYS A CA 1
ATOM 4151 C C . LYS A 1 473 ? 31.735 3.355 -6.728 1.00 74.25 473 LYS A C 1
ATOM 4153 O O . LYS A 1 473 ? 32.710 3.126 -7.434 1.00 74.25 473 LYS A O 1
ATOM 4158 N N . LEU A 1 474 ? 30.494 3.436 -7.211 1.00 74.44 474 LEU A N 1
ATOM 4159 C CA . LEU A 1 474 ? 30.191 3.250 -8.634 1.00 74.44 474 LEU A CA 1
ATOM 4160 C C . LEU A 1 474 ? 30.858 4.322 -9.505 1.00 74.44 474 LEU A C 1
ATOM 4162 O O . LEU A 1 474 ? 31.404 3.992 -10.552 1.00 74.44 474 LEU A O 1
ATOM 4166 N N . LYS A 1 475 ? 30.890 5.582 -9.050 1.00 75.50 475 LYS A N 1
ATOM 4167 C CA . LYS A 1 475 ? 31.599 6.661 -9.759 1.00 75.50 475 LYS A CA 1
ATOM 4168 C C . LYS A 1 475 ? 33.110 6.435 -9.817 1.00 75.50 475 LYS A C 1
ATOM 4170 O O . LYS A 1 475 ? 33.703 6.635 -10.870 1.00 75.50 475 LYS A O 1
ATOM 4175 N N . MET A 1 476 ? 33.715 5.987 -8.717 1.00 68.81 476 MET A N 1
ATOM 4176 C CA . MET A 1 476 ? 35.147 5.666 -8.678 1.00 68.81 476 MET A CA 1
ATOM 4177 C C . MET A 1 476 ? 35.497 4.505 -9.623 1.00 68.81 476 MET A C 1
ATOM 4179 O O . MET A 1 476 ? 36.498 4.569 -10.330 1.00 68.81 476 MET A O 1
ATOM 4183 N N . GLU A 1 477 ? 34.661 3.465 -9.687 1.00 69.31 477 GLU A N 1
ATOM 4184 C CA . GLU A 1 477 ? 34.877 2.327 -10.591 1.00 69.31 477 GLU A CA 1
ATOM 4185 C C . GLU A 1 477 ? 34.664 2.704 -12.069 1.00 69.31 477 GLU A C 1
ATOM 4187 O O . GLU A 1 477 ? 35.397 2.240 -12.943 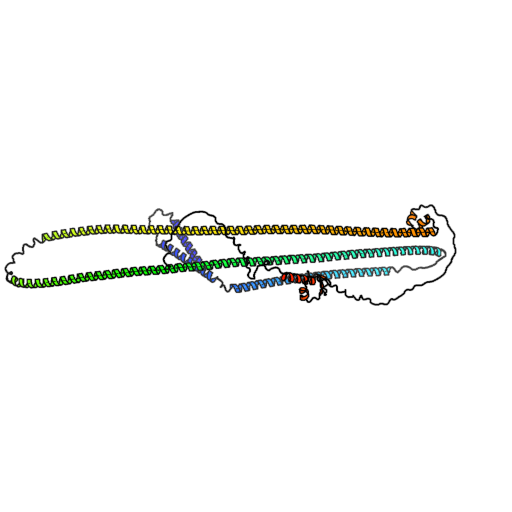1.00 69.31 477 GLU A O 1
ATOM 4192 N N . GLU A 1 478 ? 33.688 3.567 -12.366 1.00 72.75 478 GLU A N 1
ATOM 4193 C CA . GLU A 1 478 ? 33.442 4.073 -13.721 1.00 72.75 478 GLU A CA 1
ATOM 4194 C C . GLU A 1 478 ? 34.597 4.958 -14.218 1.00 72.75 478 GLU A C 1
ATOM 4196 O O . GLU A 1 478 ? 35.013 4.840 -15.371 1.00 72.75 478 GLU A O 1
ATOM 4201 N N . GLU A 1 479 ? 35.162 5.808 -13.356 1.00 70.69 479 GLU A N 1
ATOM 4202 C CA . GLU A 1 479 ? 36.355 6.596 -13.687 1.00 70.69 479 GLU A CA 1
ATOM 4203 C C . GLU A 1 479 ? 37.595 5.717 -13.884 1.00 70.69 479 GLU A C 1
ATOM 4205 O O . GLU A 1 479 ? 38.371 5.960 -14.810 1.00 70.69 479 GLU A O 1
ATOM 4210 N N . GLU A 1 480 ? 37.771 4.660 -13.085 1.00 73.75 480 GLU A N 1
ATOM 4211 C CA . GLU A 1 480 ? 38.858 3.700 -13.299 1.00 73.75 480 GLU A CA 1
ATOM 4212 C C . GLU A 1 480 ? 38.708 2.919 -14.607 1.00 73.75 480 GLU A C 1
ATOM 4214 O O . GLU A 1 480 ? 39.709 2.711 -15.294 1.00 73.75 480 GLU A O 1
ATOM 4219 N N . LYS A 1 481 ? 37.487 2.518 -14.984 1.00 77.31 481 LYS A N 1
ATOM 4220 C CA . LYS A 1 481 ? 37.228 1.882 -16.288 1.00 77.31 481 LYS A CA 1
ATOM 4221 C C . LYS A 1 481 ? 37.534 2.837 -17.432 1.00 77.31 481 LYS A C 1
ATOM 4223 O O . LYS A 1 481 ? 38.336 2.496 -18.287 1.00 77.31 481 LYS A O 1
ATOM 4228 N N . LYS A 1 482 ? 37.046 4.081 -17.373 1.00 75.25 482 LYS A N 1
ATOM 4229 C CA . LYS A 1 482 ? 37.373 5.107 -18.380 1.00 75.25 482 LYS A CA 1
ATOM 4230 C C . LYS A 1 482 ? 38.874 5.373 -18.484 1.00 75.25 482 LYS A C 1
ATOM 4232 O O . LYS A 1 482 ? 39.368 5.649 -19.575 1.00 75.25 482 LYS A O 1
ATOM 4237 N N . ARG A 1 483 ? 39.613 5.304 -17.371 1.00 73.25 483 ARG A N 1
ATOM 4238 C CA . ARG A 1 483 ? 41.072 5.460 -17.384 1.00 73.25 483 ARG A CA 1
ATOM 4239 C C . ARG A 1 483 ? 41.761 4.265 -18.042 1.00 73.25 483 ARG A C 1
ATOM 4241 O O . ARG A 1 483 ? 42.626 4.484 -18.881 1.00 73.25 483 ARG A O 1
ATOM 4248 N N . LYS A 1 484 ? 41.339 3.039 -17.722 1.00 75.31 484 LYS A N 1
ATOM 4249 C CA . LYS A 1 484 ? 41.850 1.807 -18.347 1.00 75.31 484 LYS A CA 1
ATOM 4250 C C . LYS A 1 484 ? 41.536 1.754 -19.840 1.00 75.31 484 LYS A C 1
ATOM 4252 O O . LYS A 1 484 ? 42.453 1.560 -20.622 1.00 75.31 484 LYS A O 1
ATOM 4257 N N . ASP A 1 485 ? 40.304 2.053 -20.240 1.00 72.06 485 ASP A N 1
ATOM 4258 C CA . ASP A 1 485 ? 39.893 2.079 -21.649 1.00 72.06 485 ASP A CA 1
ATOM 4259 C C . ASP A 1 485 ? 40.711 3.107 -22.449 1.00 72.06 485 ASP A C 1
ATOM 4261 O O . ASP A 1 485 ? 41.126 2.856 -23.581 1.00 72.06 485 ASP A O 1
ATOM 4265 N N . LYS A 1 486 ? 41.004 4.268 -21.846 1.00 78.62 486 LYS A N 1
ATOM 4266 C CA . LYS A 1 486 ? 41.854 5.295 -22.459 1.00 78.62 486 LYS A CA 1
ATOM 4267 C C . LYS A 1 486 ? 43.319 4.859 -22.556 1.00 78.62 486 LYS A C 1
ATOM 4269 O O . LYS A 1 486 ? 43.944 5.080 -23.587 1.00 78.62 486 LYS A O 1
ATOM 4274 N N . GLU A 1 487 ? 43.859 4.235 -21.511 1.00 79.31 487 GLU A N 1
ATOM 4275 C CA . GLU A 1 487 ? 45.220 3.681 -21.505 1.00 79.31 487 GLU A CA 1
ATOM 4276 C C . GLU A 1 487 ? 45.374 2.548 -22.542 1.00 79.31 487 GLU A C 1
ATOM 4278 O O . GLU A 1 487 ? 46.379 2.498 -23.253 1.00 79.31 487 GLU A O 1
ATOM 4283 N N . GLU A 1 488 ? 44.366 1.685 -22.689 1.00 75.00 488 GLU A N 1
ATOM 4284 C CA . GLU A 1 488 ? 44.325 0.605 -23.682 1.00 75.00 488 GLU A CA 1
ATOM 4285 C C . GLU A 1 488 ? 44.213 1.142 -25.116 1.00 75.00 488 GLU A C 1
ATOM 4287 O O . GLU A 1 488 ? 44.941 0.688 -26.004 1.00 75.00 488 GLU A O 1
ATOM 4292 N N . TYR A 1 489 ? 43.377 2.160 -25.343 1.00 75.69 489 TYR A N 1
ATOM 4293 C CA . TYR A 1 489 ? 43.277 2.841 -26.634 1.00 75.69 489 TYR A CA 1
ATOM 4294 C C . TYR A 1 489 ? 44.590 3.541 -27.019 1.00 75.69 489 TYR A C 1
ATOM 4296 O O . TYR A 1 489 ? 45.083 3.383 -28.139 1.00 75.69 489 TYR A O 1
ATOM 4304 N N . ASP A 1 490 ? 45.218 4.256 -26.083 1.00 76.50 490 ASP A N 1
ATOM 4305 C CA . ASP A 1 490 ? 46.503 4.921 -26.316 1.00 76.50 490 ASP A CA 1
ATOM 4306 C C . ASP A 1 490 ? 47.634 3.904 -26.580 1.00 76.50 490 ASP A C 1
ATOM 4308 O O . ASP A 1 490 ? 48.506 4.144 -27.424 1.00 76.50 490 ASP A O 1
ATOM 4312 N N . ALA A 1 491 ? 47.615 2.743 -25.915 1.00 78.75 491 ALA A N 1
ATOM 4313 C CA . ALA A 1 491 ? 48.552 1.648 -26.167 1.00 78.75 491 ALA A CA 1
ATOM 4314 C C . ALA A 1 491 ? 48.348 1.012 -27.553 1.00 78.75 491 ALA A C 1
ATOM 4316 O O . ALA A 1 491 ? 49.324 0.748 -28.262 1.00 78.75 491 ALA A O 1
ATOM 4317 N N . PHE A 1 492 ? 47.096 0.821 -27.975 1.00 75.94 492 PHE A N 1
ATOM 4318 C CA . PHE A 1 492 ? 46.761 0.322 -29.308 1.00 75.94 492 PHE A CA 1
ATOM 4319 C C . PHE A 1 492 ? 47.250 1.275 -30.410 1.00 75.94 492 PHE A C 1
ATOM 4321 O O . PHE A 1 492 ? 47.925 0.847 -31.349 1.00 75.94 492 PHE A O 1
ATOM 4328 N N . MET A 1 493 ? 47.025 2.582 -30.243 1.00 79.06 493 MET A N 1
ATOM 4329 C CA . MET A 1 493 ? 47.479 3.604 -31.194 1.00 79.06 493 MET A CA 1
ATOM 4330 C C . MET A 1 493 ? 49.008 3.703 -31.294 1.00 79.06 493 MET A C 1
ATOM 4332 O O . MET A 1 493 ? 49.541 4.008 -32.363 1.00 79.06 493 MET A O 1
ATOM 4336 N N . ARG A 1 494 ? 49.744 3.439 -30.207 1.00 75.50 494 ARG A N 1
ATOM 4337 C CA . ARG A 1 494 ? 51.216 3.352 -30.246 1.00 75.50 494 ARG A CA 1
ATOM 4338 C C . ARG A 1 494 ? 51.692 2.122 -31.011 1.00 75.50 494 ARG A C 1
ATOM 4340 O O . ARG A 1 494 ? 52.610 2.240 -31.816 1.00 75.50 494 ARG A O 1
ATOM 4347 N N . LYS A 1 495 ? 51.028 0.982 -30.817 1.00 77.06 495 LYS A N 1
ATOM 4348 C CA . LYS A 1 495 ? 51.362 -0.280 -31.486 1.00 77.06 495 LYS A CA 1
ATOM 4349 C C . LYS A 1 495 ? 51.122 -0.229 -32.997 1.00 77.06 495 LYS A C 1
ATOM 4351 O O . LYS A 1 495 ? 51.918 -0.768 -33.760 1.00 77.06 495 LYS A O 1
ATOM 4356 N N . GLU A 1 496 ? 50.065 0.449 -33.447 1.00 72.50 496 GLU A N 1
ATOM 4357 C CA . GLU A 1 496 ? 49.855 0.698 -34.880 1.00 72.50 496 GLU A CA 1
ATOM 4358 C C . GLU A 1 496 ? 50.944 1.588 -35.486 1.00 72.50 496 GLU A C 1
ATOM 4360 O O . GLU A 1 496 ? 51.462 1.274 -36.557 1.00 72.50 496 GLU A O 1
ATOM 4365 N N . LYS A 1 497 ? 51.324 2.675 -34.803 1.00 73.44 497 LYS A N 1
ATOM 4366 C CA . LYS A 1 497 ? 52.390 3.569 -35.281 1.00 73.44 497 LYS A CA 1
ATOM 4367 C C . LYS A 1 497 ? 53.737 2.859 -35.364 1.00 73.44 497 LYS A C 1
ATOM 4369 O O . LYS A 1 497 ? 54.413 2.983 -36.378 1.00 73.44 497 LYS A O 1
ATOM 4374 N N . GLU A 1 498 ? 54.090 2.074 -34.350 1.00 73.00 498 GLU A N 1
ATOM 4375 C CA . GLU A 1 498 ? 55.317 1.273 -34.341 1.00 73.00 498 GLU A CA 1
ATOM 4376 C C . GLU A 1 498 ? 55.326 0.260 -35.492 1.00 73.00 498 GLU A C 1
ATOM 4378 O O . GLU A 1 498 ? 56.301 0.178 -36.235 1.00 73.00 498 GLU A O 1
ATOM 4383 N N . ARG A 1 499 ? 54.201 -0.423 -35.742 1.00 73.19 499 ARG A N 1
ATOM 4384 C CA . ARG A 1 499 ? 54.071 -1.349 -36.873 1.00 73.19 499 ARG A CA 1
ATOM 4385 C C . ARG A 1 499 ? 54.185 -0.643 -38.231 1.00 73.19 499 ARG A C 1
ATOM 4387 O O . ARG A 1 499 ? 54.827 -1.171 -39.135 1.00 73.19 499 ARG A O 1
ATOM 4394 N N . GLN A 1 500 ? 53.598 0.544 -38.389 1.00 72.44 500 GLN A N 1
ATOM 4395 C CA . GLN A 1 500 ? 53.738 1.336 -39.617 1.00 72.44 500 GLN A CA 1
ATOM 4396 C C . GLN A 1 500 ? 55.172 1.840 -39.820 1.00 72.44 500 GLN A C 1
ATOM 4398 O O . GLN A 1 500 ? 55.654 1.868 -40.951 1.00 72.44 500 GLN A O 1
ATOM 4403 N N . GLU A 1 501 ? 55.867 2.231 -38.751 1.00 75.06 501 GLU A N 1
ATOM 4404 C CA . GLU A 1 501 ? 57.275 2.630 -38.809 1.00 75.06 501 GLU A CA 1
ATOM 4405 C C . GLU A 1 501 ? 58.195 1.445 -39.115 1.00 75.06 501 GLU A C 1
ATOM 4407 O O . GLU A 1 501 ? 59.116 1.591 -39.914 1.00 75.06 501 GLU A O 1
ATOM 4412 N N . GLU A 1 502 ? 57.934 0.262 -38.559 1.00 75.94 502 GLU A N 1
ATOM 4413 C CA . GLU A 1 502 ? 58.655 -0.965 -38.908 1.00 75.94 502 GLU A CA 1
ATOM 4414 C C . GLU A 1 502 ? 58.410 -1.392 -40.359 1.00 75.94 502 GLU A C 1
ATOM 4416 O O . GLU A 1 502 ? 59.355 -1.763 -41.054 1.00 75.94 502 GLU A O 1
ATOM 4421 N N . GLU A 1 503 ? 57.169 -1.327 -40.852 1.00 77.62 503 GLU A N 1
ATOM 4422 C CA . GLU A 1 503 ? 56.863 -1.614 -42.258 1.00 77.62 503 GLU A CA 1
ATOM 4423 C C . GLU A 1 503 ? 57.518 -0.591 -43.200 1.00 77.62 503 GLU A C 1
ATOM 4425 O O . GLU A 1 503 ? 58.019 -0.975 -44.258 1.00 77.62 503 GLU A O 1
ATOM 4430 N N . LYS A 1 504 ? 57.578 0.694 -42.818 1.00 81.00 504 LYS A N 1
ATOM 4431 C CA . LYS A 1 504 ? 58.320 1.723 -43.567 1.00 81.00 504 LYS A CA 1
ATOM 4432 C C . LYS A 1 504 ? 59.821 1.456 -43.564 1.00 81.00 504 LYS A C 1
ATOM 4434 O O . LYS A 1 504 ? 60.414 1.452 -44.635 1.00 81.00 504 LYS A O 1
ATOM 4439 N N . LYS A 1 505 ? 60.420 1.147 -42.410 1.00 80.31 505 LYS A N 1
ATOM 4440 C CA . LYS A 1 505 ? 61.847 0.801 -42.308 1.00 80.31 505 LYS A CA 1
ATOM 4441 C C . LYS A 1 505 ? 62.193 -0.431 -43.140 1.00 80.31 505 LYS A C 1
ATOM 4443 O O . LYS A 1 505 ? 63.159 -0.389 -43.887 1.00 80.31 505 LYS A O 1
ATOM 4448 N N . LYS A 1 506 ? 61.366 -1.482 -43.104 1.00 81.38 506 LYS A N 1
ATOM 4449 C CA . LYS A 1 506 ? 61.556 -2.679 -43.942 1.00 81.38 506 LYS A CA 1
ATOM 4450 C C . LYS A 1 506 ? 61.467 -2.365 -45.435 1.00 81.38 506 LYS A C 1
ATOM 4452 O O . LYS A 1 506 ? 62.241 -2.915 -46.209 1.00 81.38 506 LYS A O 1
ATOM 4457 N N . LYS A 1 507 ? 60.549 -1.486 -45.852 1.00 78.81 507 LYS A N 1
ATOM 4458 C CA . LYS A 1 507 ? 60.459 -1.035 -47.251 1.00 78.81 507 LYS A CA 1
ATOM 4459 C C . LYS A 1 507 ? 61.676 -0.204 -47.659 1.00 78.81 507 LYS A C 1
ATOM 4461 O O . LYS A 1 507 ? 62.239 -0.469 -48.712 1.00 78.81 507 LYS A O 1
ATOM 4466 N N . GLU A 1 508 ? 62.114 0.730 -46.817 1.00 79.00 508 GLU A N 1
ATOM 4467 C CA . GLU A 1 508 ? 63.325 1.526 -47.054 1.00 79.00 508 GLU A CA 1
ATOM 4468 C C . GLU A 1 508 ? 64.594 0.658 -47.100 1.00 79.00 508 GLU A C 1
ATOM 4470 O O . GLU A 1 508 ? 65.489 0.918 -47.898 1.00 79.00 508 GLU A O 1
ATOM 4475 N N . GLU A 1 509 ? 64.691 -0.379 -46.265 1.00 81.00 509 GLU A N 1
ATOM 4476 C CA . GLU A 1 509 ? 65.793 -1.349 -46.291 1.00 81.00 509 GLU A CA 1
ATOM 4477 C C . GLU A 1 509 ? 65.772 -2.190 -47.573 1.00 81.00 509 GLU A C 1
ATOM 4479 O O . GLU A 1 509 ? 66.800 -2.304 -48.237 1.00 81.00 509 GLU A O 1
ATOM 4484 N N . GLN A 1 510 ? 64.604 -2.701 -47.979 1.00 76.69 510 GLN A N 1
ATOM 4485 C CA . GLN A 1 510 ? 64.445 -3.437 -49.241 1.00 76.69 510 GLN A CA 1
ATOM 4486 C C . GLN A 1 510 ? 64.769 -2.571 -50.465 1.00 76.69 510 GLN A C 1
ATOM 4488 O O . GLN A 1 510 ? 65.390 -3.049 -51.413 1.00 76.69 510 GLN A O 1
ATOM 4493 N N . GLU A 1 511 ? 64.376 -1.298 -50.450 1.00 78.88 511 GLU A N 1
ATOM 4494 C CA . GLU A 1 511 ? 64.674 -0.349 -51.522 1.00 78.88 511 GLU A CA 1
ATOM 4495 C C . GLU A 1 511 ? 66.172 -0.021 -51.583 1.00 78.88 511 GLU A C 1
ATOM 4497 O O . GLU A 1 511 ? 66.745 -0.020 -52.671 1.00 78.88 511 GLU A O 1
ATOM 4502 N N . LYS A 1 512 ? 66.843 0.151 -50.434 1.00 84.88 512 LYS A N 1
ATOM 4503 C CA . LYS A 1 512 ? 68.304 0.338 -50.368 1.00 84.88 512 LYS A CA 1
ATOM 4504 C C . LYS A 1 512 ? 69.070 -0.888 -50.854 1.00 84.88 512 LYS A C 1
ATOM 4506 O O . LYS A 1 512 ? 70.011 -0.736 -51.628 1.00 84.88 512 LYS A O 1
ATOM 4511 N N . GLU A 1 513 ? 68.669 -2.094 -50.451 1.00 83.38 513 GLU A N 1
ATOM 4512 C CA . GLU A 1 513 ? 69.290 -3.331 -50.943 1.00 83.38 513 GLU A CA 1
ATOM 4513 C C . GLU A 1 513 ? 69.118 -3.481 -52.461 1.00 83.38 513 GLU A C 1
ATOM 4515 O O . GLU A 1 513 ? 70.054 -3.881 -53.162 1.00 83.38 513 GLU A O 1
ATOM 4520 N N . LEU A 1 514 ? 67.947 -3.112 -52.989 1.00 79.88 514 LEU A N 1
ATOM 4521 C CA . LEU A 1 514 ? 67.668 -3.140 -54.422 1.00 79.88 514 LEU A CA 1
ATOM 4522 C C . LEU A 1 514 ? 68.459 -2.062 -55.180 1.00 79.88 514 LEU A C 1
ATOM 4524 O O . LEU A 1 514 ? 69.039 -2.368 -56.225 1.00 79.88 514 LEU A O 1
ATOM 4528 N N . GLU A 1 515 ? 68.564 -0.842 -54.644 1.00 81.38 515 GLU A N 1
ATOM 4529 C CA . GLU A 1 515 ? 69.411 0.225 -55.193 1.00 81.38 515 GLU A CA 1
ATOM 4530 C C . GLU A 1 515 ? 70.891 -0.194 -55.197 1.00 81.38 515 GLU A C 1
ATOM 4532 O O . GLU A 1 515 ? 71.570 -0.031 -56.212 1.00 81.38 515 GLU A O 1
ATOM 4537 N N . GLU A 1 516 ? 71.409 -0.787 -54.121 1.00 83.69 516 GLU A N 1
ATOM 4538 C CA . GLU A 1 516 ? 72.793 -1.268 -54.068 1.00 83.69 516 GLU A CA 1
ATOM 4539 C C . GLU A 1 516 ? 73.053 -2.422 -55.044 1.00 83.69 516 GLU A C 1
ATOM 4541 O O . GLU A 1 516 ? 74.103 -2.464 -55.699 1.00 83.69 516 GLU A O 1
ATOM 4546 N N . ALA A 1 517 ? 72.098 -3.343 -55.190 1.00 82.31 517 ALA A N 1
ATOM 4547 C CA . ALA A 1 517 ? 72.172 -4.418 -56.172 1.00 82.31 517 ALA A CA 1
ATOM 4548 C C . ALA A 1 517 ? 72.152 -3.869 -57.609 1.00 82.31 517 ALA A C 1
ATOM 4550 O O . ALA A 1 517 ? 72.949 -4.306 -58.447 1.00 82.31 517 ALA A O 1
ATOM 4551 N N . MET A 1 518 ? 71.303 -2.874 -57.892 1.00 78.50 518 MET A N 1
ATOM 4552 C CA . MET A 1 518 ? 71.277 -2.175 -59.180 1.00 78.50 518 MET A CA 1
ATOM 4553 C C . MET A 1 518 ? 72.578 -1.410 -59.430 1.00 78.50 518 MET A C 1
ATOM 4555 O O . MET A 1 518 ? 73.135 -1.521 -60.522 1.00 78.50 518 MET A O 1
ATOM 4559 N N . ARG A 1 519 ? 73.127 -0.719 -58.423 1.00 79.94 519 ARG A N 1
ATOM 4560 C CA . ARG A 1 519 ? 74.428 -0.038 -58.512 1.00 79.94 519 ARG A CA 1
ATOM 4561 C C . ARG A 1 519 ? 75.558 -1.005 -58.839 1.00 79.94 519 ARG A C 1
ATOM 4563 O O . ARG A 1 519 ? 76.319 -0.746 -59.767 1.00 79.94 519 ARG A O 1
ATOM 4570 N N . LYS A 1 520 ? 75.649 -2.143 -58.143 1.00 84.12 520 LYS A N 1
ATOM 4571 C CA . LYS A 1 520 ? 76.671 -3.174 -58.409 1.00 84.12 520 LYS A CA 1
ATOM 4572 C C . LYS A 1 520 ? 76.537 -3.758 -59.812 1.00 84.12 520 LYS A C 1
ATOM 4574 O O . LYS A 1 520 ? 77.540 -3.925 -60.502 1.00 84.12 520 LYS A O 1
ATOM 4579 N N . ARG A 1 521 ? 75.307 -4.028 -60.257 1.00 78.31 521 ARG A N 1
ATOM 4580 C CA . ARG A 1 521 ? 75.051 -4.591 -61.587 1.00 78.31 521 ARG A CA 1
ATOM 4581 C C . ARG A 1 521 ? 75.388 -3.593 -62.695 1.00 78.31 521 ARG A C 1
ATOM 4583 O O . ARG A 1 521 ? 76.046 -3.968 -63.656 1.00 78.31 521 ARG A O 1
ATOM 4590 N N . LEU A 1 522 ? 75.005 -2.325 -62.544 1.00 78.06 522 LEU A N 1
ATOM 4591 C CA . LEU A 1 522 ? 75.330 -1.265 -63.504 1.00 78.06 522 LEU A CA 1
ATOM 4592 C C . LEU A 1 522 ? 76.835 -0.948 -63.527 1.00 78.06 522 LEU A C 1
ATOM 4594 O O . LEU A 1 522 ? 77.400 -0.772 -64.603 1.00 78.06 522 LEU A O 1
ATOM 4598 N N . SER A 1 523 ? 77.510 -0.979 -62.376 1.00 82.25 523 SER A N 1
ATOM 4599 C CA . SER A 1 523 ? 78.972 -0.855 -62.296 1.00 82.25 523 SER A CA 1
ATOM 4600 C C . SER A 1 523 ? 79.675 -1.999 -63.041 1.00 82.25 523 SER A C 1
ATOM 4602 O O . SER A 1 523 ? 80.590 -1.763 -63.828 1.00 82.25 523 SER A O 1
ATOM 4604 N N . GLN A 1 524 ? 79.178 -3.235 -62.904 1.00 82.88 524 GLN A N 1
ATOM 4605 C CA . GLN A 1 524 ? 79.696 -4.399 -63.632 1.00 82.88 524 GLN A CA 1
ATOM 4606 C C . GLN A 1 524 ? 79.496 -4.299 -65.156 1.00 82.88 524 GLN A C 1
ATOM 4608 O O . GLN A 1 524 ? 80.309 -4.826 -65.913 1.00 82.88 524 GLN A O 1
ATOM 4613 N N . PHE A 1 525 ? 78.455 -3.597 -65.615 1.00 77.88 525 PHE A N 1
ATOM 4614 C CA . PHE A 1 525 ? 78.217 -3.303 -67.034 1.00 77.88 525 PHE A CA 1
ATOM 4615 C C . PHE A 1 525 ? 79.044 -2.120 -67.576 1.00 77.88 525 PHE A C 1
ATOM 4617 O O . PHE A 1 525 ? 78.902 -1.767 -68.745 1.00 77.88 525 PHE A O 1
ATOM 4624 N N . GLY A 1 526 ? 79.936 -1.536 -66.767 1.00 70.44 526 GLY A N 1
ATOM 4625 C CA . GLY A 1 526 ? 80.877 -0.500 -67.200 1.00 70.44 526 GLY A CA 1
ATOM 4626 C C . GLY A 1 526 ? 80.334 0.930 -67.147 1.00 70.44 526 GLY A C 1
ATOM 4627 O O . GLY A 1 526 ? 80.972 1.836 -67.684 1.00 70.44 526 GLY A O 1
ATOM 4628 N N . PHE A 1 527 ? 79.185 1.161 -66.502 1.00 79.62 527 PHE A N 1
ATOM 4629 C CA . PHE A 1 527 ? 78.692 2.516 -66.249 1.00 79.62 527 PHE A CA 1
ATOM 4630 C C . PHE A 1 527 ? 79.544 3.196 -65.167 1.00 79.62 527 PHE A C 1
ATOM 4632 O O . PHE A 1 527 ? 79.867 2.594 -64.144 1.00 79.62 527 PHE A O 1
ATOM 4639 N N . GLN A 1 528 ? 79.903 4.465 -65.375 1.00 72.62 528 GLN A N 1
ATOM 4640 C CA . GLN A 1 528 ? 80.580 5.266 -64.349 1.00 72.62 528 GLN A CA 1
ATOM 4641 C C . GLN A 1 528 ? 79.594 5.653 -63.237 1.00 72.62 528 GLN A C 1
ATOM 4643 O O . GLN A 1 528 ? 78.430 5.938 -63.520 1.00 72.62 528 GLN A O 1
ATOM 4648 N N . ASP A 1 529 ? 80.056 5.739 -61.986 1.00 69.69 529 ASP A N 1
ATOM 4649 C CA . ASP A 1 529 ? 79.204 5.970 -60.803 1.00 69.69 529 ASP A CA 1
ATOM 4650 C C . ASP A 1 529 ? 78.285 7.201 -60.913 1.00 69.69 529 ASP A C 1
ATOM 4652 O O . ASP A 1 529 ? 77.156 7.186 -60.417 1.00 69.69 529 ASP A O 1
ATOM 4656 N N . ASN A 1 530 ? 78.718 8.239 -61.636 1.00 71.69 530 ASN A N 1
ATOM 4657 C CA . ASN A 1 530 ? 77.921 9.445 -61.879 1.00 71.69 530 ASN A CA 1
ATOM 4658 C C . ASN A 1 530 ? 76.715 9.187 -62.807 1.00 71.69 530 ASN A C 1
ATOM 4660 O O . ASN A 1 530 ? 75.678 9.823 -62.656 1.00 71.69 530 ASN A O 1
ATOM 4664 N N . GLN A 1 531 ? 76.818 8.237 -63.743 1.00 67.19 531 GLN A N 1
ATOM 4665 C CA . GLN A 1 531 ? 75.715 7.814 -64.620 1.00 67.19 531 GLN A CA 1
ATOM 4666 C C . GLN A 1 531 ? 74.768 6.841 -63.903 1.00 67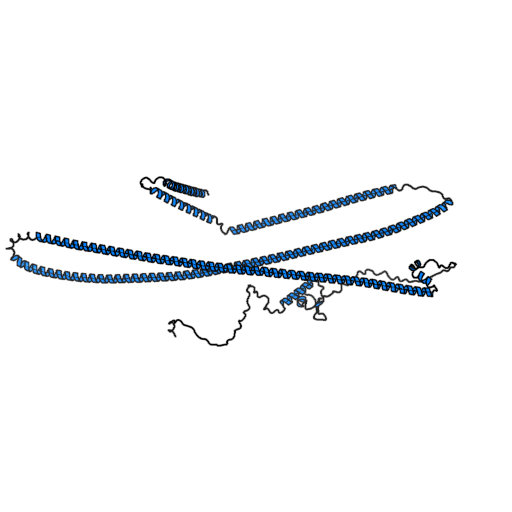.19 531 GLN A C 1
ATOM 4668 O O . GLN A 1 531 ? 73.558 6.872 -64.123 1.00 67.19 531 GLN A O 1
ATOM 4673 N N . ILE A 1 532 ? 75.305 6.017 -62.998 1.00 71.94 532 ILE A N 1
ATOM 4674 C CA . ILE A 1 532 ? 74.525 5.076 -62.186 1.00 71.94 532 ILE A CA 1
ATOM 4675 C C . ILE A 1 532 ? 73.605 5.831 -61.220 1.00 71.94 532 ILE A C 1
ATOM 4677 O O . ILE A 1 532 ? 72.433 5.484 -61.101 1.00 71.94 532 ILE A O 1
ATOM 4681 N N . GLN A 1 533 ? 74.093 6.895 -60.574 1.00 69.50 533 GLN A N 1
ATOM 4682 C CA . GLN A 1 533 ? 73.266 7.715 -59.678 1.00 69.50 533 GLN A CA 1
ATOM 4683 C C . GLN A 1 533 ? 72.050 8.325 -60.383 1.00 69.50 533 GLN A C 1
ATOM 4685 O O . GLN A 1 533 ? 70.972 8.376 -59.798 1.00 69.50 533 GLN A O 1
ATOM 4690 N N . VAL A 1 534 ? 72.216 8.731 -61.642 1.00 70.31 534 VAL A N 1
ATOM 4691 C CA . VAL A 1 534 ? 71.150 9.323 -62.458 1.00 70.31 534 VAL A CA 1
ATOM 4692 C C . VAL A 1 534 ? 70.104 8.286 -62.888 1.00 70.31 534 VAL A C 1
ATOM 4694 O O . VAL A 1 534 ? 68.920 8.605 -62.938 1.00 70.31 534 VAL A O 1
ATOM 4697 N N . LEU A 1 535 ? 70.521 7.049 -63.175 1.00 67.75 535 LEU A N 1
ATOM 4698 C CA . LEU A 1 535 ? 69.617 5.962 -63.575 1.00 67.75 535 LEU A CA 1
ATOM 4699 C C . LEU A 1 535 ? 68.877 5.319 -62.396 1.00 67.75 535 LEU A C 1
ATOM 4701 O O . LEU A 1 535 ? 67.748 4.868 -62.570 1.00 67.75 535 LEU A O 1
ATOM 4705 N N . VAL A 1 536 ? 69.507 5.249 -61.220 1.00 74.88 536 VAL A N 1
ATOM 4706 C CA . VAL A 1 536 ? 68.931 4.582 -60.042 1.00 74.88 536 VAL A CA 1
ATOM 4707 C C . VAL A 1 536 ? 68.067 5.533 -59.206 1.00 74.88 536 VAL A C 1
ATOM 4709 O O . VAL A 1 536 ? 67.067 5.097 -58.653 1.00 74.88 536 VAL A O 1
ATOM 4712 N N . ASN A 1 537 ? 68.391 6.831 -59.166 1.00 68.81 537 ASN A N 1
ATOM 4713 C CA . ASN A 1 537 ? 67.635 7.848 -58.428 1.00 68.81 537 ASN A CA 1
ATOM 4714 C C . ASN A 1 537 ? 67.256 9.035 -59.340 1.00 68.81 537 ASN A C 1
ATOM 4716 O O . ASN A 1 537 ? 67.914 10.081 -59.305 1.00 68.81 537 ASN A O 1
ATOM 4720 N N . PRO A 1 538 ? 66.182 8.915 -60.146 1.00 65.25 538 PRO A N 1
ATOM 4721 C CA . PRO A 1 538 ? 65.788 9.939 -61.119 1.00 65.25 538 PRO A CA 1
ATOM 4722 C C . PRO A 1 538 ? 65.356 11.268 -60.477 1.00 65.25 538 PRO A C 1
ATOM 4724 O O . PRO A 1 538 ? 65.394 12.307 -61.129 1.00 65.25 538 PRO A O 1
ATOM 4727 N N . GLU A 1 539 ? 65.004 11.300 -59.189 1.00 64.75 539 GLU A N 1
ATOM 4728 C CA . GLU A 1 539 ? 64.690 12.562 -58.499 1.00 64.75 539 GLU A CA 1
ATOM 4729 C C . GLU A 1 539 ? 65.937 13.424 -58.236 1.00 64.75 539 GLU A C 1
ATOM 4731 O O . GLU A 1 539 ? 65.881 14.650 -58.359 1.00 64.75 539 GLU A O 1
ATOM 4736 N N . LYS A 1 540 ? 67.104 12.800 -58.008 1.00 60.97 540 LYS A N 1
ATOM 4737 C CA . LYS A 1 540 ? 68.395 13.510 -57.883 1.00 60.97 540 LYS A CA 1
ATOM 4738 C C . LYS A 1 540 ? 68.912 14.050 -59.219 1.00 60.97 540 LYS A C 1
ATOM 4740 O O . LYS A 1 540 ? 69.819 14.879 -59.246 1.00 60.97 540 LYS A O 1
ATOM 4745 N N . GLN A 1 541 ? 68.295 13.649 -60.331 1.00 54.66 541 GLN A N 1
ATOM 4746 C CA . GLN A 1 541 ? 68.577 14.160 -61.674 1.00 54.66 541 GLN A CA 1
ATOM 4747 C C . GLN A 1 541 ? 68.247 15.658 -61.812 1.00 54.66 541 GLN A C 1
ATOM 4749 O O . GLN A 1 541 ? 68.817 16.325 -62.672 1.00 54.66 541 GLN A O 1
ATOM 4754 N N . ARG A 1 542 ? 67.368 16.207 -60.955 1.00 58.66 542 ARG A N 1
ATOM 4755 C CA . ARG A 1 542 ? 67.062 17.650 -60.905 1.00 58.66 542 ARG A CA 1
ATOM 4756 C C . ARG A 1 542 ? 68.064 18.475 -60.084 1.00 58.66 542 ARG A C 1
ATOM 4758 O O . ARG A 1 542 ? 68.164 19.673 -60.325 1.00 58.66 542 ARG A O 1
ATOM 4765 N N . GLU A 1 543 ? 68.801 17.866 -59.151 1.00 55.31 543 GLU A N 1
ATOM 4766 C CA . GLU A 1 543 ? 69.807 18.558 -58.319 1.00 55.31 543 GLU A CA 1
ATOM 4767 C C . GLU A 1 543 ? 71.196 18.627 -58.978 1.00 55.31 543 GLU A C 1
ATOM 4769 O O . GLU A 1 543 ? 72.008 19.489 -58.637 1.00 55.31 543 GLU A O 1
ATOM 4774 N N . LEU A 1 544 ? 71.473 17.768 -59.964 1.00 51.19 544 LEU A N 1
ATOM 4775 C CA . LEU A 1 544 ? 72.704 17.815 -60.753 1.00 51.19 544 LEU A CA 1
ATOM 4776 C C . LEU A 1 544 ? 72.607 18.914 -61.824 1.00 51.19 544 LEU A C 1
ATOM 4778 O O . LEU A 1 544 ? 71.986 18.748 -62.873 1.00 51.19 544 LEU A O 1
ATOM 4782 N N . GLN A 1 545 ? 73.223 20.062 -61.530 1.00 45.28 545 GLN A N 1
ATOM 4783 C CA . GLN A 1 545 ? 73.314 21.224 -62.414 1.00 45.28 545 GLN A CA 1
ATOM 4784 C C . GLN A 1 545 ? 73.818 20.882 -63.829 1.00 45.28 545 GLN A C 1
ATOM 4786 O O . GLN A 1 545 ? 74.754 20.107 -64.030 1.00 45.28 545 GLN A O 1
ATOM 4791 N N . GLN A 1 546 ? 73.190 21.552 -64.800 1.00 49.56 546 GLN A N 1
ATOM 4792 C CA . GLN A 1 546 ? 73.536 21.653 -66.218 1.00 49.56 546 GLN A CA 1
ATOM 4793 C C . GLN A 1 546 ? 75.043 21.883 -66.436 1.00 49.56 546 GLN A C 1
ATOM 4795 O O . GLN A 1 546 ? 75.570 22.913 -66.023 1.00 49.56 546 GLN A O 1
ATOM 4800 N N . GLY A 1 547 ? 75.734 20.980 -67.144 1.00 45.34 547 GLY A N 1
ATOM 4801 C CA . GLY A 1 547 ? 77.095 21.290 -67.604 1.00 45.34 547 GLY A CA 1
ATOM 4802 C C . GLY A 1 547 ? 77.955 20.166 -68.179 1.00 45.34 547 GLY A C 1
ATOM 4803 O O . GLY A 1 547 ? 78.944 20.472 -68.835 1.00 45.34 547 GLY A O 1
ATOM 4804 N N . MET A 1 548 ? 77.618 18.885 -67.997 1.00 44.31 548 MET A N 1
ATOM 4805 C CA . MET A 1 548 ? 78.439 17.783 -68.528 1.00 44.31 548 MET A CA 1
ATOM 4806 C C . MET A 1 548 ? 77.614 16.799 -69.353 1.00 44.31 548 MET A C 1
ATOM 4808 O O . MET A 1 548 ? 77.193 15.751 -68.877 1.00 44.31 548 MET A O 1
ATOM 4812 N N . LEU A 1 549 ? 77.400 17.152 -70.619 1.00 43.31 549 LEU A N 1
ATOM 4813 C CA . LEU A 1 549 ? 76.943 16.230 -71.656 1.00 43.31 549 LEU A CA 1
ATOM 4814 C C . LEU A 1 549 ? 78.102 15.996 -72.635 1.00 43.31 549 LEU A C 1
ATOM 4816 O O . LEU A 1 549 ? 78.542 16.960 -73.264 1.00 43.31 549 LEU A O 1
ATOM 4820 N N . PRO A 1 550 ? 78.597 14.761 -72.820 1.00 40.97 550 PRO A N 1
ATOM 4821 C CA . PRO A 1 550 ? 79.375 14.432 -74.000 1.00 40.97 550 PRO A CA 1
ATOM 4822 C C . PRO A 1 550 ? 78.450 14.096 -75.184 1.00 40.97 550 PRO A C 1
ATOM 4824 O O . PRO A 1 550 ? 77.515 13.304 -75.083 1.00 40.97 550 PRO A O 1
ATOM 4827 N N . ASN A 1 551 ? 78.753 14.757 -76.301 1.00 38.78 551 ASN A N 1
ATOM 4828 C CA . ASN A 1 551 ? 78.182 14.648 -77.644 1.00 38.78 551 ASN A CA 1
ATOM 4829 C C . ASN A 1 551 ? 78.077 13.204 -78.199 1.00 38.78 551 ASN A C 1
ATOM 4831 O O . ASN A 1 551 ? 79.067 12.483 -78.208 1.00 38.78 551 ASN A O 1
ATOM 4835 N N . ASN A 1 552 ? 76.884 12.855 -78.711 1.00 34.75 552 ASN A N 1
ATOM 4836 C CA . ASN A 1 552 ? 76.505 12.363 -80.068 1.00 34.75 552 ASN A CA 1
ATOM 4837 C C . ASN A 1 552 ? 77.574 11.749 -81.025 1.00 34.75 552 ASN A C 1
ATOM 4839 O O . ASN A 1 552 ? 78.716 12.199 -80.994 1.00 34.75 552 ASN A O 1
ATOM 4843 N N . PRO A 1 553 ? 77.197 11.053 -82.134 1.00 55.09 553 PRO A N 1
ATOM 4844 C CA . PRO A 1 553 ? 76.215 9.974 -82.403 1.00 55.09 553 PRO A CA 1
ATOM 4845 C C . PRO A 1 553 ? 76.863 8.772 -83.172 1.00 55.09 553 PRO A C 1
ATOM 4847 O O . PRO A 1 553 ? 78.047 8.827 -83.477 1.00 55.09 553 PRO A O 1
ATOM 4850 N N . ILE A 1 554 ? 76.105 7.716 -83.538 1.00 34.91 554 ILE A N 1
ATOM 4851 C CA . ILE A 1 554 ? 76.075 7.050 -84.881 1.00 34.91 554 ILE A CA 1
ATOM 4852 C C . ILE A 1 554 ? 75.176 5.782 -84.861 1.00 34.91 554 ILE A C 1
ATOM 4854 O O . ILE A 1 554 ? 75.055 5.143 -83.818 1.00 34.91 554 ILE A O 1
ATOM 4858 N N . PRO A 1 555 ? 74.517 5.429 -85.990 1.00 48.47 555 PRO A N 1
ATOM 4859 C CA . PRO A 1 555 ? 73.412 4.475 -86.075 1.00 48.47 555 PRO A CA 1
ATOM 4860 C C . PRO A 1 555 ? 73.792 3.119 -86.712 1.00 48.47 555 PRO A C 1
ATOM 4862 O O . PRO A 1 555 ? 74.852 2.987 -87.316 1.00 48.47 555 PRO A O 1
ATOM 4865 N N . GLN A 1 556 ? 72.822 2.190 -86.685 1.00 35.97 556 GLN A N 1
ATOM 4866 C CA . GLN A 1 556 ? 72.499 1.161 -87.695 1.00 35.97 556 GLN A CA 1
ATOM 4867 C C . GLN A 1 556 ? 72.612 -0.339 -87.324 1.00 35.97 556 GLN A C 1
ATOM 4869 O O . GLN A 1 556 ? 73.568 -0.797 -86.713 1.00 35.97 556 GLN A O 1
ATOM 4874 N N . ILE A 1 557 ? 71.633 -1.069 -87.891 1.00 33.28 557 ILE A N 1
ATOM 4875 C CA . ILE A 1 557 ? 71.615 -2.476 -88.346 1.00 33.28 557 ILE A CA 1
ATOM 4876 C C . ILE A 1 557 ? 71.146 -3.565 -87.355 1.00 33.28 557 ILE A C 1
ATOM 4878 O O . ILE A 1 557 ? 71.889 -4.084 -86.535 1.00 33.28 557 ILE A O 1
ATOM 4882 N N . ALA A 1 558 ? 69.859 -3.898 -87.538 1.00 35.22 558 ALA A N 1
ATOM 4883 C CA . ALA A 1 558 ? 69.245 -5.210 -87.807 1.00 35.22 558 ALA A CA 1
ATOM 4884 C C . ALA A 1 558 ? 69.677 -6.466 -87.026 1.00 35.22 558 ALA A C 1
ATOM 4886 O O . ALA A 1 558 ? 70.843 -6.832 -87.032 1.00 35.22 558 ALA A O 1
ATOM 4887 N N . LEU A 1 559 ? 68.672 -7.220 -86.543 1.00 30.77 559 LEU A N 1
ATOM 4888 C CA . LEU A 1 559 ? 68.385 -8.626 -86.910 1.00 30.77 559 LEU A CA 1
ATOM 4889 C C . LEU A 1 559 ? 67.188 -9.167 -86.082 1.00 30.77 559 LEU A C 1
ATOM 4891 O O . LEU A 1 559 ? 67.220 -9.202 -84.859 1.00 30.77 559 LEU A O 1
ATOM 4895 N N . SER A 1 560 ? 66.118 -9.588 -86.767 1.00 41.41 560 SER A N 1
ATOM 4896 C CA . SER A 1 560 ? 65.173 -10.647 -86.315 1.00 41.41 560 SER A CA 1
ATOM 4897 C C . SER A 1 560 ? 65.857 -12.035 -86.475 1.00 41.41 560 SER A C 1
ATOM 4899 O O . SER A 1 560 ? 66.938 -12.012 -87.068 1.00 41.41 560 SER A O 1
ATOM 4901 N N . PRO A 1 561 ? 65.320 -13.237 -86.098 1.00 43.75 561 PRO A N 1
ATOM 4902 C CA . PRO A 1 561 ? 63.917 -13.626 -85.791 1.00 43.75 561 PRO A CA 1
ATOM 4903 C C . PRO A 1 561 ? 63.689 -14.752 -84.716 1.00 43.75 561 PRO A C 1
ATOM 4905 O O . PRO A 1 561 ? 64.628 -15.432 -84.335 1.00 43.75 561 PRO A O 1
ATOM 4908 N N . HIS A 1 562 ? 62.409 -15.043 -84.369 1.00 32.97 562 HIS A N 1
ATOM 4909 C CA . HIS A 1 562 ? 61.855 -16.365 -83.913 1.00 32.97 562 HIS A CA 1
ATOM 4910 C C . HIS A 1 562 ? 62.376 -16.952 -82.557 1.00 32.97 562 HIS A C 1
ATOM 4912 O O . HIS A 1 562 ? 63.491 -16.676 -82.164 1.00 32.97 562 HIS A O 1
ATOM 4918 N N . HIS A 1 563 ? 61.728 -17.795 -81.731 1.00 31.47 563 HIS A N 1
ATOM 4919 C CA . HIS A 1 563 ? 60.448 -18.523 -81.617 1.00 31.47 563 HIS A CA 1
ATOM 4920 C C . HIS A 1 563 ? 60.426 -19.213 -80.209 1.00 31.47 563 HIS A C 1
ATOM 4922 O O . HIS A 1 563 ? 61.495 -19.582 -79.736 1.00 31.47 563 HIS A O 1
ATOM 4928 N N . HIS A 1 564 ? 59.232 -19.520 -79.651 1.00 33.34 564 HIS A N 1
ATOM 4929 C CA . HIS A 1 564 ? 58.908 -20.602 -78.663 1.00 33.34 564 HIS A CA 1
ATOM 4930 C C . HIS A 1 564 ? 59.419 -20.455 -77.198 1.00 33.34 564 HIS A C 1
ATOM 4932 O O . HIS A 1 564 ? 60.525 -19.997 -76.981 1.00 33.34 564 HIS A O 1
ATOM 4938 N N . HIS A 1 565 ? 58.692 -20.743 -76.101 1.00 34.97 565 HIS A N 1
ATOM 4939 C CA . HIS A 1 565 ? 57.809 -21.855 -75.665 1.00 34.97 565 HIS A CA 1
ATOM 4940 C C . HIS A 1 565 ? 56.840 -21.315 -74.567 1.00 34.97 565 HIS A C 1
ATOM 4942 O O . HIS A 1 565 ? 57.234 -20.457 -73.787 1.00 34.97 565 HIS A O 1
ATOM 4948 N N . GLN A 1 566 ? 55.537 -21.622 -74.523 1.00 34.25 566 GLN A N 1
ATOM 4949 C CA . GLN A 1 566 ? 54.876 -22.869 -74.081 1.00 34.25 566 GLN A CA 1
ATOM 4950 C C . GLN A 1 566 ? 54.888 -23.128 -72.554 1.00 34.25 566 GLN A C 1
ATOM 4952 O O . GLN A 1 566 ? 55.819 -23.732 -72.041 1.00 34.25 566 GLN A O 1
ATOM 4957 N N . HIS A 1 567 ? 53.792 -22.756 -71.878 1.00 38.47 567 HIS A N 1
ATOM 4958 C CA . HIS A 1 567 ? 53.074 -23.471 -70.794 1.00 38.47 567 HIS A CA 1
ATOM 4959 C C . HIS A 1 567 ? 51.766 -22.673 -70.593 1.00 38.47 567 HIS A C 1
ATOM 4961 O O . HIS A 1 567 ? 51.811 -21.530 -70.162 1.00 38.47 567 HIS A O 1
ATOM 4967 N N . GLN A 1 568 ? 50.575 -23.073 -71.051 1.00 41.66 568 GLN A N 1
ATOM 4968 C CA . GLN A 1 568 ? 49.850 -24.317 -70.776 1.00 41.66 568 GLN A CA 1
ATOM 4969 C C . GLN A 1 568 ? 50.056 -24.830 -69.345 1.00 41.66 568 GLN A C 1
ATOM 4971 O O . GLN A 1 568 ? 50.853 -25.721 -69.101 1.00 41.66 568 GLN A O 1
ATOM 4976 N N . HIS A 1 569 ? 49.236 -24.325 -68.422 1.00 41.88 569 HIS A N 1
ATOM 4977 C CA . HIS A 1 569 ? 48.414 -25.238 -67.636 1.00 41.88 569 HIS A CA 1
ATOM 4978 C C . HIS A 1 569 ? 46.980 -24.717 -67.551 1.00 41.88 569 HIS A C 1
ATOM 4980 O O . HIS A 1 569 ? 46.612 -23.876 -66.739 1.00 41.88 569 HIS A O 1
ATOM 4986 N N . GLN A 1 570 ? 46.180 -25.248 -68.467 1.00 47.41 570 GLN A N 1
ATOM 4987 C CA . GLN A 1 570 ? 44.744 -25.379 -68.348 1.00 47.41 570 GLN A CA 1
ATOM 4988 C C . GLN A 1 570 ? 44.517 -26.726 -67.644 1.00 47.41 570 GLN A C 1
ATOM 4990 O O . GLN A 1 570 ? 44.854 -27.766 -68.205 1.00 47.41 570 GLN A O 1
ATOM 4995 N N . GLN A 1 571 ? 43.993 -26.725 -66.419 1.00 46.78 571 GLN A N 1
ATOM 4996 C CA . GLN A 1 571 ? 43.231 -27.855 -65.883 1.00 46.78 571 GLN A CA 1
ATOM 4997 C C . GLN A 1 571 ? 41.995 -27.309 -65.157 1.00 46.78 571 GLN A C 1
ATOM 4999 O O . GLN A 1 571 ? 42.083 -26.779 -64.058 1.00 46.78 571 GLN A O 1
ATOM 5004 N N . GLN A 1 572 ? 40.862 -27.434 -65.862 1.00 45.78 572 GLN A N 1
ATOM 5005 C CA . GLN A 1 572 ? 39.532 -27.790 -65.348 1.00 45.78 572 GLN A CA 1
ATOM 5006 C C . GLN A 1 572 ? 38.948 -26.829 -64.290 1.00 45.78 572 GLN A C 1
ATOM 5008 O O . GLN A 1 572 ? 39.169 -26.969 -63.099 1.00 45.78 572 GLN A O 1
ATOM 5013 N N . GLN A 1 573 ? 38.174 -25.801 -64.649 1.00 47.75 573 GLN A N 1
ATOM 5014 C CA . GLN A 1 573 ? 36.765 -25.912 -65.072 1.00 47.75 573 GLN A CA 1
ATOM 5015 C C . GLN A 1 573 ? 36.220 -27.347 -65.149 1.00 47.75 573 GLN A C 1
ATOM 5017 O O . GLN A 1 573 ? 36.208 -27.939 -66.223 1.00 47.75 573 GLN A O 1
ATOM 5022 N N . GLN A 1 574 ? 35.795 -27.886 -64.002 1.00 42.75 574 GLN A N 1
ATOM 5023 C CA . GLN A 1 574 ? 34.619 -28.756 -63.818 1.00 42.75 574 GLN A CA 1
ATOM 5024 C C . GLN A 1 574 ? 34.626 -29.325 -62.393 1.00 42.75 574 GLN A C 1
ATOM 5026 O O . GLN A 1 574 ? 35.075 -30.442 -62.206 1.00 42.75 574 GLN A O 1
ATOM 5031 N N . GLN A 1 575 ? 34.129 -28.561 -61.414 1.00 42.06 575 GLN A N 1
ATOM 5032 C CA . GLN A 1 575 ? 33.307 -29.037 -60.284 1.00 42.06 575 GLN A CA 1
ATOM 5033 C C . GLN A 1 575 ? 32.470 -27.816 -59.866 1.00 42.06 575 GLN A C 1
ATOM 5035 O O . GLN A 1 575 ? 32.989 -26.843 -59.332 1.00 42.06 575 GLN A O 1
ATOM 5040 N N . GLN A 1 576 ? 31.261 -27.651 -60.402 1.00 36.94 576 GLN A N 1
ATOM 5041 C CA . GLN A 1 576 ? 30.035 -28.099 -59.738 1.00 36.94 576 GLN A CA 1
ATOM 5042 C C . GLN A 1 576 ? 30.015 -27.743 -58.246 1.00 36.94 576 GLN A C 1
ATOM 5044 O O . GLN A 1 576 ? 30.836 -28.218 -57.472 1.00 36.94 576 GLN A O 1
ATOM 5049 N N . TYR A 1 577 ? 29.044 -26.904 -57.882 1.00 35.50 577 TYR A N 1
ATOM 5050 C CA . TYR A 1 577 ? 28.364 -26.905 -56.590 1.00 35.50 577 TYR A CA 1
ATOM 5051 C C . TYR A 1 577 ? 29.189 -27.405 -55.396 1.00 35.50 577 TYR A C 1
ATOM 5053 O O . TYR A 1 577 ? 28.871 -28.436 -54.819 1.00 35.50 577 TYR A O 1
ATOM 5061 N N . HIS A 1 578 ? 30.153 -26.614 -54.929 1.00 36.12 578 HIS A N 1
ATOM 5062 C CA . HIS A 1 578 ? 30.429 -26.610 -53.495 1.00 36.12 578 HIS A CA 1
ATOM 5063 C C . HIS A 1 578 ? 29.464 -25.600 -52.884 1.00 36.12 578 HIS A C 1
ATOM 5065 O O . HIS A 1 578 ? 29.829 -24.546 -52.373 1.00 36.12 578 HIS A O 1
ATOM 5071 N N . GLN A 1 579 ? 28.177 -25.972 -52.958 1.00 41.16 579 GLN A N 1
ATOM 5072 C CA . GLN A 1 579 ? 27.327 -25.834 -51.791 1.00 41.16 579 GLN A CA 1
ATOM 5073 C C . GLN A 1 579 ? 28.223 -26.234 -50.632 1.00 41.16 579 GLN A C 1
ATOM 5075 O O . GLN A 1 579 ? 28.686 -27.374 -50.593 1.00 41.16 579 GLN A O 1
ATOM 5080 N N . HIS A 1 580 ? 28.559 -25.286 -49.764 1.00 39.75 580 HIS A N 1
ATOM 5081 C CA . HIS A 1 580 ? 29.078 -25.636 -48.466 1.00 39.75 580 HIS A CA 1
ATOM 5082 C C . HIS A 1 580 ? 28.052 -26.616 -47.898 1.00 39.75 580 HIS A C 1
ATOM 5084 O O . HIS A 1 580 ? 26.984 -26.217 -47.440 1.00 39.75 580 HIS A O 1
ATOM 5090 N N . HIS A 1 581 ? 28.334 -27.916 -48.007 1.00 40.41 581 HIS A N 1
ATOM 5091 C CA . HIS A 1 581 ? 27.872 -28.871 -47.036 1.00 40.41 581 HIS A CA 1
ATOM 5092 C C . HIS A 1 581 ? 28.395 -28.275 -45.747 1.00 40.41 581 HIS A C 1
ATOM 5094 O O . HIS A 1 581 ? 29.590 -28.341 -45.462 1.00 40.41 581 HIS A O 1
ATOM 5100 N N . ALA A 1 582 ? 27.513 -27.532 -45.079 1.00 42.81 582 ALA A N 1
ATOM 5101 C CA . ALA A 1 582 ? 27.656 -27.174 -43.700 1.00 42.81 582 ALA A CA 1
ATOM 5102 C C . ALA A 1 582 ? 27.907 -28.510 -43.013 1.00 42.81 582 ALA A C 1
ATOM 5104 O O . ALA A 1 582 ? 26.982 -29.274 -42.746 1.00 42.81 582 ALA A O 1
ATOM 5105 N N . ILE A 1 583 ? 29.187 -28.841 -42.845 1.00 43.81 583 ILE A N 1
ATOM 5106 C CA . ILE A 1 583 ? 29.626 -29.752 -41.813 1.00 43.81 583 ILE A CA 1
ATOM 5107 C C . ILE A 1 583 ? 29.026 -29.085 -40.590 1.00 43.81 583 ILE A C 1
ATOM 5109 O O . ILE A 1 583 ? 29.456 -27.985 -40.233 1.00 43.81 583 ILE A O 1
ATOM 5113 N N . ALA A 1 584 ? 27.915 -29.646 -40.101 1.00 48.62 584 ALA A N 1
ATOM 5114 C CA . ALA A 1 584 ? 27.234 -29.123 -38.934 1.00 48.62 584 ALA A CA 1
ATOM 5115 C C . ALA A 1 584 ? 28.338 -28.853 -37.908 1.00 48.62 584 ALA A C 1
ATOM 5117 O O . ALA A 1 584 ? 29.184 -29.741 -37.733 1.00 48.62 584 ALA A O 1
ATOM 5118 N N . PRO A 1 585 ? 28.431 -27.624 -37.361 1.00 60.19 585 PRO A N 1
ATOM 5119 C CA . PRO A 1 585 ? 29.483 -27.297 -36.414 1.00 60.19 585 PRO A CA 1
ATOM 5120 C C . PRO A 1 585 ? 29.526 -28.433 -35.403 1.00 60.19 585 PRO A C 1
ATOM 5122 O O . PRO A 1 585 ? 28.483 -28.833 -34.886 1.00 60.19 585 PRO A O 1
ATOM 5125 N N . THR A 1 586 ? 30.701 -29.041 -35.232 1.00 64.12 586 THR A N 1
ATOM 5126 C CA . THR A 1 586 ? 30.858 -30.129 -34.270 1.00 64.12 586 THR A CA 1
ATOM 5127 C C . THR A 1 586 ? 30.287 -29.629 -32.948 1.00 64.12 586 THR A C 1
ATOM 5129 O O . THR A 1 586 ? 30.726 -28.557 -32.507 1.00 64.12 586 THR A O 1
ATOM 5132 N N . PRO A 1 587 ? 29.291 -30.322 -32.368 1.00 71.12 587 PRO A N 1
ATOM 5133 C CA . PRO A 1 587 ? 28.554 -29.801 -31.230 1.00 71.12 587 PRO A CA 1
ATOM 5134 C C . PRO A 1 587 ? 29.546 -29.444 -30.133 1.00 71.12 587 PRO A C 1
ATOM 5136 O O . PRO A 1 587 ? 30.356 -30.270 -29.704 1.00 71.12 587 PRO A O 1
ATOM 5139 N N . THR A 1 588 ? 29.555 -28.170 -29.751 1.00 80.19 588 THR A N 1
ATOM 5140 C CA . THR A 1 588 ? 30.489 -27.676 -28.741 1.00 80.19 588 THR A CA 1
ATOM 5141 C C . THR A 1 588 ? 29.864 -27.942 -27.383 1.00 80.19 588 THR A C 1
ATOM 5143 O O . THR A 1 588 ? 29.027 -27.178 -26.908 1.00 80.19 588 THR A O 1
ATOM 5146 N N . TYR A 1 589 ? 30.234 -29.067 -26.775 1.00 89.44 589 TYR A N 1
ATOM 5147 C CA . TYR A 1 589 ? 29.717 -29.456 -25.468 1.00 89.44 589 TYR A CA 1
ATOM 5148 C C . TYR A 1 589 ? 30.248 -28.538 -24.364 1.00 89.44 589 TYR A C 1
ATOM 5150 O O . TYR A 1 589 ? 31.445 -28.245 -24.287 1.00 89.44 589 TYR A O 1
ATOM 5158 N N . ALA A 1 590 ? 29.350 -28.086 -23.489 1.00 90.25 590 ALA A N 1
ATOM 5159 C CA . ALA A 1 590 ? 29.707 -27.228 -22.370 1.00 90.25 590 ALA A CA 1
ATOM 5160 C C . ALA A 1 590 ? 30.381 -28.050 -21.263 1.00 90.25 590 ALA A C 1
ATOM 5162 O O . ALA A 1 590 ? 29.822 -29.034 -20.772 1.00 90.25 590 ALA A O 1
ATOM 5163 N N . LYS A 1 591 ? 31.570 -27.613 -20.842 1.00 94.50 591 LYS A N 1
ATOM 5164 C CA . LYS A 1 591 ? 32.299 -28.170 -19.699 1.00 94.50 591 LYS A CA 1
ATOM 5165 C C . LYS A 1 591 ? 32.010 -27.334 -18.455 1.00 94.50 591 LYS A C 1
ATOM 5167 O O . LYS A 1 591 ? 32.367 -26.158 -18.407 1.00 94.50 591 LYS A O 1
ATOM 5172 N N . VAL A 1 592 ? 31.390 -27.937 -17.445 1.00 95.19 592 VAL A N 1
ATOM 5173 C CA . VAL A 1 592 ? 30.954 -27.248 -16.222 1.00 95.19 592 VAL A CA 1
ATOM 5174 C C . VAL A 1 592 ? 31.538 -27.933 -14.991 1.00 95.19 592 VAL A C 1
ATOM 5176 O O . VAL A 1 592 ? 31.582 -29.154 -14.912 1.00 95.19 592 VAL A O 1
ATOM 5179 N N . HIS A 1 593 ? 32.001 -27.152 -14.017 1.00 96.50 593 HIS A N 1
ATOM 5180 C CA . HIS A 1 593 ? 32.531 -27.690 -12.764 1.00 96.50 593 HIS A CA 1
ATOM 5181 C C . HIS A 1 593 ? 31.399 -28.201 -11.851 1.00 96.50 593 HIS A C 1
ATOM 5183 O O . HIS A 1 593 ? 30.360 -27.545 -11.718 1.00 96.50 593 HIS A O 1
ATOM 5189 N N . VAL A 1 594 ? 31.624 -29.317 -11.152 1.00 94.19 594 VAL A N 1
ATOM 5190 C CA . VAL A 1 594 ? 30.655 -29.969 -10.241 1.00 94.19 594 VAL A CA 1
ATOM 5191 C C . VAL A 1 594 ? 30.210 -29.033 -9.102 1.00 94.19 594 VAL A C 1
ATOM 5193 O O . VAL A 1 594 ? 29.152 -29.212 -8.509 1.00 94.19 594 VAL A O 1
ATOM 5196 N N . SER A 1 595 ? 30.965 -27.974 -8.780 1.00 93.38 595 SER A N 1
ATOM 5197 C CA . SER A 1 595 ? 30.538 -26.946 -7.805 1.00 93.38 595 SER A CA 1
ATOM 5198 C C . SER A 1 595 ? 29.319 -26.126 -8.259 1.00 93.38 595 SER A C 1
ATOM 5200 O O . SER A 1 595 ? 28.595 -25.601 -7.410 1.00 93.38 595 SER A O 1
ATOM 5202 N N . HIS A 1 596 ? 29.105 -25.996 -9.569 1.00 93.19 596 HIS A N 1
ATOM 5203 C CA . HIS A 1 596 ? 28.067 -25.145 -10.154 1.00 93.19 596 HIS A CA 1
ATOM 5204 C C . HIS A 1 596 ? 26.872 -25.939 -10.677 1.00 93.19 596 HIS A C 1
ATOM 5206 O O . HIS A 1 596 ? 25.759 -25.413 -10.687 1.00 93.19 596 HIS A O 1
ATOM 5212 N N . LEU A 1 597 ? 27.089 -27.196 -11.063 1.00 96.06 597 LEU A N 1
ATOM 5213 C CA . LEU A 1 597 ? 26.063 -28.064 -11.624 1.00 96.06 597 LEU A CA 1
ATOM 5214 C C . LEU A 1 597 ? 26.116 -29.441 -10.970 1.00 96.06 597 LEU A C 1
ATOM 5216 O O . LEU A 1 597 ? 27.165 -30.083 -10.972 1.00 96.06 597 LEU A O 1
ATOM 5220 N N . ASP A 1 598 ? 24.989 -29.865 -10.399 1.00 95.06 598 ASP A N 1
ATOM 5221 C CA . ASP A 1 598 ? 24.868 -31.179 -9.772 1.00 95.06 598 ASP A CA 1
ATOM 5222 C C . ASP A 1 598 ? 24.366 -32.245 -10.738 1.00 95.06 598 ASP A C 1
ATOM 5224 O O . ASP A 1 598 ? 23.584 -31.973 -11.651 1.00 95.06 598 ASP A O 1
ATOM 5228 N N . VAL A 1 599 ? 24.757 -33.485 -10.465 1.00 95.56 599 VAL A N 1
ATOM 5229 C CA . VAL A 1 599 ? 24.323 -34.663 -11.224 1.00 95.56 599 VAL A CA 1
ATOM 5230 C C . VAL A 1 599 ? 22.826 -34.910 -11.037 1.00 95.56 599 VAL A C 1
ATOM 5232 O O . VAL A 1 599 ? 22.128 -35.248 -11.989 1.00 95.56 599 VAL A O 1
ATOM 5235 N N . GLU A 1 600 ? 22.301 -34.658 -9.835 1.00 95.12 600 GLU A N 1
ATOM 5236 C CA . GLU A 1 600 ? 20.861 -34.746 -9.553 1.00 95.12 600 GLU A CA 1
ATOM 5237 C C . GLU A 1 600 ? 20.046 -33.777 -10.414 1.00 95.12 600 GLU A C 1
ATOM 5239 O O . GLU A 1 600 ? 18.984 -34.136 -10.919 1.00 95.12 600 GLU A O 1
ATOM 5244 N N . THR A 1 601 ? 20.572 -32.571 -10.647 1.00 96.56 601 THR A N 1
ATOM 5245 C CA . THR A 1 601 ? 19.941 -31.590 -11.533 1.00 96.56 601 THR A CA 1
ATOM 5246 C C . THR A 1 601 ? 19.893 -32.100 -12.970 1.00 96.56 601 THR A C 1
ATOM 5248 O O . THR A 1 601 ? 18.873 -31.956 -13.638 1.00 96.56 601 THR A O 1
ATOM 5251 N N . LEU A 1 602 ? 20.978 -32.709 -13.454 1.00 96.69 602 LEU A N 1
ATOM 5252 C CA . LEU A 1 602 ? 21.035 -33.264 -14.808 1.00 96.69 602 LEU A CA 1
ATOM 5253 C C . LEU A 1 602 ? 20.066 -34.440 -14.983 1.00 96.69 602 LEU A C 1
ATOM 5255 O O . LEU A 1 602 ? 19.388 -34.509 -16.005 1.00 96.69 602 LEU A O 1
ATOM 5259 N N . HIS A 1 603 ? 19.926 -35.297 -13.967 1.00 96.69 603 HIS A N 1
ATOM 5260 C CA . HIS A 1 603 ? 18.921 -36.361 -13.955 1.00 96.69 603 HIS A CA 1
ATOM 5261 C C . HIS A 1 603 ? 17.489 -35.828 -13.924 1.00 96.69 603 HIS A C 1
ATOM 5263 O O . HIS A 1 603 ? 16.639 -36.351 -14.631 1.00 96.69 603 HIS A O 1
ATOM 5269 N N . TYR A 1 604 ? 17.212 -34.781 -13.143 1.00 96.94 604 TYR A N 1
ATOM 5270 C CA . TYR A 1 604 ? 15.864 -34.217 -13.038 1.00 96.94 604 TYR A CA 1
ATOM 5271 C C . TYR A 1 604 ? 15.331 -33.689 -14.380 1.00 96.94 604 TYR A C 1
ATOM 5273 O O . TYR A 1 604 ? 14.135 -33.775 -14.647 1.00 96.94 604 TYR A O 1
ATOM 5281 N N . TYR A 1 605 ? 16.212 -33.140 -15.222 1.00 96.56 605 TYR A N 1
ATOM 5282 C CA . TYR A 1 605 ? 15.856 -32.620 -16.547 1.00 96.56 605 TYR A CA 1
ATOM 5283 C C . TYR A 1 605 ? 16.147 -33.602 -17.696 1.00 96.56 605 TYR A C 1
ATOM 5285 O O . TYR A 1 605 ? 16.069 -33.198 -18.858 1.00 96.56 605 TYR A O 1
ATOM 5293 N N . ASP A 1 606 ? 16.492 -34.859 -17.389 1.00 96.31 606 ASP A N 1
ATOM 5294 C CA . ASP A 1 606 ? 16.852 -35.902 -18.360 1.00 96.31 606 ASP A CA 1
ATOM 5295 C C . ASP A 1 606 ? 17.931 -35.450 -19.369 1.00 96.31 606 ASP A C 1
ATOM 5297 O O . ASP A 1 606 ? 17.838 -35.682 -20.579 1.00 96.31 606 ASP A O 1
ATOM 5301 N N . ILE A 1 607 ? 18.966 -34.757 -18.882 1.00 96.31 607 ILE A N 1
ATOM 5302 C CA . ILE A 1 607 ? 20.045 -34.217 -19.717 1.00 96.31 607 ILE A CA 1
ATOM 5303 C C . ILE A 1 607 ? 21.229 -35.197 -19.738 1.00 96.31 607 ILE A C 1
ATOM 5305 O O . ILE A 1 607 ? 21.788 -35.492 -18.679 1.00 96.31 607 ILE A O 1
ATOM 5309 N N . PRO A 1 608 ? 21.663 -35.676 -20.922 1.00 96.56 608 PRO A N 1
ATOM 5310 C CA . PRO A 1 608 ? 22.797 -36.587 -21.028 1.00 96.56 608 PRO A CA 1
ATOM 5311 C C . PRO A 1 608 ? 24.111 -35.875 -20.688 1.00 96.56 608 PRO A C 1
ATOM 5313 O O . PRO A 1 608 ? 24.374 -34.762 -21.156 1.00 96.56 608 PRO A O 1
ATOM 5316 N N . TYR A 1 609 ? 24.948 -36.531 -19.886 1.00 96.44 609 TYR A N 1
ATOM 5317 C CA . TYR A 1 609 ? 26.229 -35.997 -19.441 1.00 96.44 609 TYR A CA 1
ATOM 5318 C C . TYR A 1 609 ? 27.303 -37.085 -19.365 1.00 96.44 609 TYR A C 1
ATOM 5320 O O . TYR A 1 609 ? 27.002 -38.259 -19.156 1.00 96.44 609 TYR A O 1
ATOM 5328 N N . GLU A 1 610 ? 28.559 -36.670 -19.493 1.00 96.00 610 GLU A N 1
ATOM 5329 C CA . GLU A 1 610 ? 29.742 -37.499 -19.260 1.00 96.00 610 GLU A CA 1
ATOM 5330 C C . GLU A 1 610 ? 30.669 -36.795 -18.267 1.00 96.00 610 GLU A C 1
ATOM 5332 O O . GLU A 1 610 ? 30.753 -35.565 -18.236 1.00 96.00 610 GLU A O 1
ATOM 5337 N N . TYR A 1 611 ? 31.368 -37.560 -17.430 1.00 96.25 611 TYR A N 1
ATOM 5338 C CA . TYR A 1 611 ? 32.459 -36.999 -16.637 1.00 96.25 611 TYR A CA 1
ATOM 5339 C C . TYR A 1 611 ? 33.665 -36.764 -17.541 1.00 96.25 611 TYR A C 1
ATOM 5341 O O . TYR A 1 611 ? 34.008 -37.617 -18.359 1.00 96.25 611 TYR A O 1
ATOM 5349 N N . ASP A 1 612 ? 34.315 -35.614 -17.381 1.00 95.25 612 ASP A N 1
ATOM 5350 C CA . ASP A 1 612 ? 35.594 -35.367 -18.038 1.00 95.25 612 ASP A CA 1
ATOM 5351 C C . ASP A 1 612 ? 36.685 -36.292 -17.460 1.00 95.25 612 ASP A C 1
ATOM 5353 O O . ASP A 1 612 ? 36.507 -36.930 -16.420 1.00 95.25 612 ASP A O 1
ATOM 5357 N N . VAL A 1 613 ? 37.862 -36.314 -18.094 1.00 94.62 613 VAL A N 1
ATOM 5358 C CA . VAL A 1 613 ? 39.070 -36.974 -17.563 1.00 94.62 613 VAL A CA 1
ATOM 5359 C C . VAL A 1 613 ? 39.342 -36.541 -16.113 1.00 94.62 613 VAL A C 1
ATOM 5361 O O . VAL A 1 613 ? 39.809 -37.339 -15.301 1.00 94.62 613 VAL A O 1
ATOM 5364 N N . ASN A 1 614 ? 38.992 -35.293 -15.774 1.00 93.31 614 ASN A N 1
ATOM 5365 C CA . ASN A 1 614 ? 38.950 -34.801 -14.402 1.00 93.31 614 ASN A CA 1
ATOM 5366 C C . ASN A 1 614 ? 37.529 -34.936 -13.818 1.00 93.31 614 ASN A C 1
ATOM 5368 O O . ASN A 1 614 ? 36.620 -34.257 -14.301 1.00 93.31 614 ASN A O 1
ATOM 5372 N N . PRO A 1 615 ? 37.332 -35.687 -12.716 1.00 92.81 615 PRO A N 1
ATOM 5373 C CA . PRO A 1 615 ? 36.006 -35.924 -12.131 1.00 92.81 615 PRO A CA 1
ATOM 5374 C C . PRO A 1 615 ? 35.351 -34.668 -11.528 1.00 92.81 615 PRO A C 1
ATOM 5376 O O . PRO A 1 615 ? 34.178 -34.696 -11.170 1.00 92.81 615 PRO A O 1
ATOM 5379 N N . GLU A 1 616 ? 36.088 -33.560 -11.413 1.00 95.06 616 GLU A N 1
ATOM 5380 C CA . GLU A 1 616 ? 35.569 -32.259 -10.973 1.00 95.06 616 GLU A CA 1
ATOM 5381 C C . GLU A 1 616 ? 34.776 -31.516 -12.061 1.00 95.06 616 GLU A C 1
ATOM 5383 O O . GLU A 1 616 ? 34.134 -30.504 -11.771 1.00 95.06 616 GLU A O 1
ATOM 5388 N N . TYR A 1 617 ? 34.791 -32.005 -13.305 1.00 96.12 617 TYR A N 1
ATOM 5389 C CA . TYR A 1 617 ? 34.076 -31.407 -14.427 1.00 96.12 617 TYR A CA 1
ATOM 5390 C C . TYR A 1 617 ? 33.117 -32.402 -15.082 1.00 96.12 617 TYR A C 1
ATOM 5392 O O . TYR A 1 617 ? 33.430 -33.575 -15.280 1.00 96.12 617 TYR A O 1
ATOM 5400 N N . ILE A 1 618 ? 31.950 -31.889 -15.458 1.00 96.38 618 ILE A N 1
ATOM 5401 C CA . ILE A 1 618 ? 30.911 -32.598 -16.194 1.00 96.38 618 ILE A CA 1
ATOM 5402 C C . ILE A 1 618 ? 30.794 -31.961 -17.581 1.00 96.38 618 ILE A C 1
ATOM 5404 O O . ILE A 1 618 ? 30.742 -30.734 -17.712 1.00 96.38 618 ILE A O 1
ATOM 5408 N N . ILE A 1 619 ? 30.762 -32.797 -18.614 1.00 95.81 619 ILE A N 1
ATOM 5409 C CA . ILE A 1 619 ? 30.538 -32.417 -20.007 1.00 95.81 619 ILE A CA 1
ATOM 5410 C C . ILE A 1 619 ? 29.070 -32.688 -20.327 1.00 95.81 619 ILE A C 1
ATOM 5412 O O . ILE A 1 619 ? 28.604 -33.825 -20.253 1.00 95.81 619 ILE A O 1
ATOM 5416 N N . VAL A 1 620 ? 28.328 -31.637 -20.669 1.00 95.88 620 VAL A N 1
ATOM 5417 C CA . VAL A 1 620 ? 26.908 -31.742 -21.024 1.00 95.88 620 VAL A CA 1
ATOM 5418 C C . VAL A 1 620 ? 26.795 -32.048 -22.517 1.00 95.88 620 VAL A C 1
ATOM 5420 O O . VAL A 1 620 ? 27.157 -31.214 -23.345 1.00 95.88 620 VAL A O 1
ATOM 5423 N N . LEU A 1 621 ? 26.267 -33.226 -22.871 1.00 93.94 621 LEU A N 1
ATOM 5424 C CA . LEU A 1 621 ? 26.181 -33.723 -24.257 1.00 93.94 621 LEU A CA 1
ATOM 5425 C C . LEU A 1 621 ? 25.030 -33.103 -25.072 1.00 93.94 621 LEU A C 1
ATOM 5427 O O . LEU A 1 621 ? 24.648 -33.599 -26.131 1.00 93.94 621 LEU A O 1
ATOM 5431 N N . ARG A 1 622 ? 24.447 -32.017 -24.570 1.00 92.75 622 ARG A N 1
ATOM 5432 C CA . ARG A 1 622 ? 23.342 -31.291 -25.187 1.00 92.75 622 ARG A CA 1
ATOM 5433 C C . ARG A 1 622 ? 23.727 -29.824 -25.311 1.00 92.75 622 ARG A C 1
ATOM 5435 O O . ARG A 1 622 ? 24.139 -29.210 -24.330 1.00 92.75 622 ARG A O 1
ATOM 5442 N N . GLU A 1 623 ? 23.557 -29.260 -26.503 1.00 89.25 623 GLU A N 1
ATOM 5443 C CA . GLU A 1 623 ? 23.669 -27.815 -26.694 1.00 89.25 623 GLU A CA 1
ATOM 5444 C C . GLU A 1 623 ? 22.537 -27.124 -25.936 1.00 89.25 623 GLU A C 1
ATOM 5446 O O . GLU A 1 623 ? 21.361 -27.453 -26.118 1.00 89.25 623 GLU A O 1
ATOM 5451 N N . MET A 1 624 ? 22.895 -26.187 -25.064 1.00 87.00 624 MET A N 1
ATOM 5452 C CA . MET A 1 624 ? 21.928 -25.423 -24.291 1.00 87.00 624 MET A CA 1
ATOM 5453 C C . MET A 1 624 ? 22.135 -23.927 -24.469 1.00 87.00 624 MET A C 1
ATOM 5455 O O . MET A 1 624 ? 23.260 -23.432 -24.552 1.00 87.00 624 MET A O 1
ATOM 5459 N N . SER A 1 625 ? 21.027 -23.196 -24.467 1.00 91.81 625 SER A N 1
ATOM 5460 C CA . SER A 1 625 ? 21.034 -21.740 -24.393 1.00 91.81 625 SER A CA 1
ATOM 5461 C C . SER A 1 625 ? 21.498 -21.258 -23.014 1.00 91.81 625 SER A C 1
ATOM 5463 O O . SER A 1 625 ? 21.360 -21.951 -22.005 1.00 91.81 625 SER A O 1
ATOM 5465 N N . GLN A 1 626 ? 21.988 -20.018 -22.936 1.00 90.88 626 GLN A N 1
ATOM 5466 C CA . GLN A 1 626 ? 22.413 -19.417 -21.666 1.00 90.88 626 GLN A CA 1
ATOM 5467 C C . GLN A 1 626 ? 21.298 -19.429 -20.605 1.00 90.88 626 GLN A C 1
ATOM 5469 O O . GLN A 1 626 ? 21.556 -19.697 -19.435 1.00 90.88 626 GLN A O 1
ATOM 5474 N N . ARG A 1 627 ? 20.042 -19.244 -21.030 1.00 92.50 627 ARG A N 1
ATOM 5475 C CA . ARG A 1 627 ? 18.869 -19.293 -20.150 1.00 92.50 627 ARG A CA 1
ATOM 5476 C C . ARG A 1 627 ? 18.636 -20.679 -19.549 1.00 92.50 627 ARG A C 1
ATOM 5478 O O . ARG A 1 627 ? 18.278 -20.778 -18.381 1.00 92.50 627 ARG A O 1
ATOM 5485 N N . GLU A 1 628 ? 18.800 -21.742 -20.332 1.00 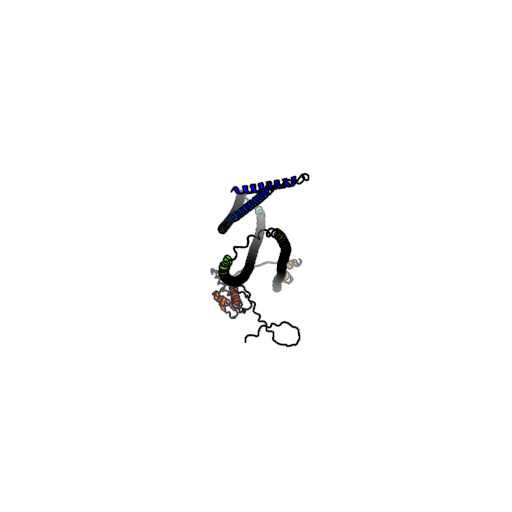93.25 628 GLU A N 1
ATOM 5486 C CA . GLU A 1 628 ? 18.669 -23.114 -19.827 1.00 93.25 628 GLU A CA 1
ATOM 5487 C C . GLU A 1 628 ? 19.786 -23.427 -18.829 1.00 93.25 628 GLU A C 1
ATOM 5489 O O . GLU A 1 628 ? 19.525 -24.009 -17.778 1.00 93.25 628 GLU A O 1
ATOM 5494 N N . THR A 1 629 ? 21.007 -22.961 -19.100 1.00 93.62 629 THR A N 1
ATOM 5495 C CA . THR A 1 629 ? 22.149 -23.106 -18.187 1.00 93.62 629 THR A CA 1
ATOM 5496 C C . THR A 1 629 ? 21.887 -22.422 -16.844 1.00 93.62 629 THR A C 1
ATOM 5498 O O . THR A 1 629 ? 22.107 -23.028 -15.793 1.00 93.62 629 THR A O 1
ATOM 5501 N N . ASP A 1 630 ? 21.326 -21.210 -16.857 1.00 94.31 630 ASP A N 1
ATOM 5502 C CA . ASP A 1 630 ? 20.943 -20.496 -15.634 1.00 94.31 630 ASP A CA 1
ATOM 5503 C C . ASP A 1 630 ? 19.862 -21.243 -14.836 1.00 94.31 630 ASP A C 1
ATOM 5505 O O . ASP A 1 630 ? 19.943 -21.306 -13.607 1.00 94.31 630 ASP A O 1
ATOM 5509 N N . ILE A 1 631 ? 18.886 -21.866 -15.512 1.00 95.00 631 ILE A N 1
ATOM 5510 C CA . ILE A 1 631 ? 17.850 -22.688 -14.861 1.00 95.00 631 ILE A CA 1
ATOM 5511 C C . ILE A 1 631 ? 18.480 -23.892 -14.150 1.00 95.00 631 ILE A C 1
ATOM 5513 O O . ILE A 1 631 ? 18.113 -24.191 -13.009 1.00 95.00 631 ILE A O 1
ATOM 5517 N N . LEU A 1 632 ? 19.451 -24.567 -14.774 1.00 95.88 632 LEU A N 1
ATOM 5518 C CA . LEU A 1 632 ? 20.154 -25.683 -14.135 1.00 95.88 632 LEU A CA 1
ATOM 5519 C C . LEU A 1 632 ? 20.996 -25.224 -12.937 1.00 95.88 632 LEU A C 1
ATOM 5521 O O . LEU A 1 632 ? 21.017 -25.887 -11.896 1.00 95.88 632 LEU A O 1
ATOM 5525 N N . PHE A 1 633 ? 21.673 -24.079 -13.038 1.00 96.19 633 PHE A N 1
ATOM 5526 C CA . PHE A 1 633 ? 22.452 -23.531 -11.924 1.00 96.19 633 PHE A CA 1
ATOM 5527 C C . PHE A 1 633 ? 21.561 -23.087 -10.771 1.00 96.19 633 PHE A C 1
ATOM 5529 O O . PHE A 1 633 ? 21.900 -23.307 -9.607 1.00 96.19 633 PHE A O 1
ATOM 5536 N N . GLU A 1 634 ? 20.402 -22.503 -11.065 1.00 95.19 634 GLU A N 1
ATOM 5537 C CA . GLU A 1 634 ? 19.430 -22.147 -10.042 1.00 95.19 634 GLU A CA 1
ATOM 5538 C C . GLU A 1 634 ? 18.856 -23.396 -9.367 1.00 95.19 634 GLU A C 1
ATOM 5540 O O . GLU A 1 634 ? 18.788 -23.448 -8.138 1.00 95.19 634 GLU A O 1
ATOM 5545 N N . HIS A 1 635 ? 18.499 -24.425 -10.139 1.00 94.69 635 HIS A N 1
ATOM 5546 C CA . HIS A 1 635 ? 18.004 -25.685 -9.590 1.00 94.69 635 HIS A CA 1
ATOM 5547 C C . HIS A 1 635 ? 19.058 -26.362 -8.705 1.00 94.69 635 HIS A C 1
ATOM 5549 O O . HIS A 1 635 ? 18.761 -26.720 -7.567 1.00 94.69 635 HIS A O 1
ATOM 5555 N N . THR A 1 636 ? 20.315 -26.406 -9.155 1.00 94.88 636 THR A N 1
ATOM 5556 C CA . THR A 1 636 ? 21.454 -26.891 -8.359 1.00 94.88 636 THR A CA 1
ATOM 5557 C C . THR A 1 636 ? 21.644 -26.066 -7.086 1.00 94.88 636 THR A C 1
ATOM 5559 O O . THR A 1 636 ? 21.830 -26.617 -6.001 1.00 94.88 636 THR A O 1
ATOM 5562 N N . ARG A 1 637 ? 21.550 -24.732 -7.174 1.00 92.75 637 ARG A N 1
ATOM 5563 C CA . ARG A 1 637 ? 21.635 -23.844 -6.007 1.00 92.75 637 ARG A CA 1
ATOM 5564 C C . ARG A 1 637 ? 20.505 -24.125 -5.019 1.00 92.75 637 ARG A C 1
ATOM 5566 O O . ARG A 1 637 ? 20.763 -24.144 -3.817 1.00 92.75 637 ARG A O 1
ATOM 5573 N N . ARG A 1 638 ? 19.280 -24.361 -5.497 1.00 89.94 638 ARG A N 1
ATOM 5574 C CA . ARG A 1 638 ? 18.125 -24.718 -4.659 1.00 89.94 638 ARG A CA 1
ATOM 5575 C C . ARG A 1 638 ? 18.312 -26.084 -4.007 1.00 89.94 638 ARG A C 1
ATOM 5577 O O . ARG A 1 638 ? 18.146 -26.164 -2.797 1.00 89.94 638 ARG A O 1
ATOM 5584 N N . LEU A 1 639 ? 18.734 -27.106 -4.753 1.00 89.44 639 LEU A N 1
ATOM 5585 C CA . LEU A 1 639 ? 19.024 -28.435 -4.205 1.00 89.44 639 LEU A CA 1
ATOM 5586 C C . LEU A 1 639 ? 20.103 -28.361 -3.126 1.00 89.44 639 LEU A C 1
ATOM 5588 O O . LEU A 1 639 ? 19.889 -28.839 -2.020 1.00 89.44 639 LEU A O 1
ATOM 5592 N N . ARG A 1 640 ? 21.207 -27.650 -3.367 1.00 86.31 640 ARG A N 1
ATOM 5593 C CA . ARG A 1 640 ? 22.277 -27.478 -2.369 1.00 86.31 640 ARG A CA 1
ATOM 5594 C C . ARG A 1 640 ? 21.868 -26.633 -1.172 1.00 86.31 640 ARG A C 1
ATOM 5596 O O . ARG A 1 640 ? 22.282 -26.929 -0.058 1.00 86.31 640 ARG A O 1
ATOM 5603 N N . SER A 1 641 ? 21.037 -25.612 -1.371 1.00 82.62 641 SER A N 1
ATOM 5604 C CA . SER A 1 641 ? 20.497 -24.817 -0.259 1.00 82.62 641 SER A CA 1
ATOM 5605 C C . SER A 1 641 ? 19.458 -25.595 0.553 1.00 82.62 641 SER A C 1
ATOM 5607 O O . SER A 1 641 ? 19.307 -25.340 1.743 1.00 82.62 641 SER A O 1
ATOM 5609 N N . SER A 1 642 ? 18.751 -26.536 -0.080 1.00 69.31 642 SER A N 1
ATOM 5610 C CA . SER A 1 642 ? 17.695 -27.345 0.536 1.00 69.31 642 SER A CA 1
ATOM 5611 C C . SER A 1 642 ? 18.229 -28.626 1.189 1.00 69.31 642 SER A C 1
ATOM 5613 O O . SER A 1 642 ? 17.680 -29.064 2.195 1.00 69.31 642 SER A O 1
ATOM 5615 N N . HIS A 1 643 ? 19.296 -29.221 0.646 1.00 60.97 643 HIS A N 1
ATOM 5616 C CA . HIS A 1 643 ? 19.902 -30.470 1.125 1.00 60.97 643 HIS A CA 1
ATOM 5617 C C . HIS A 1 643 ? 21.219 -30.264 1.889 1.00 60.97 643 HIS A C 1
ATOM 5619 O O . HIS A 1 643 ? 21.648 -31.143 2.636 1.00 60.97 643 HIS A O 1
ATOM 5625 N N . GLY A 1 644 ? 21.858 -29.099 1.767 1.00 48.84 644 GLY A N 1
ATOM 5626 C CA . GLY A 1 644 ? 23.093 -28.771 2.469 1.00 48.84 644 GLY A CA 1
ATOM 5627 C C . GLY A 1 644 ? 22.840 -28.385 3.919 1.00 48.84 644 GLY A C 1
ATOM 5628 O O . GLY A 1 644 ? 22.719 -27.202 4.216 1.00 48.84 644 GLY A O 1
ATOM 5629 N N . SER A 1 645 ? 22.750 -29.393 4.793 1.00 46.50 645 SER A N 1
ATOM 5630 C CA . SER A 1 645 ? 23.362 -29.482 6.135 1.00 46.50 645 SER A CA 1
ATOM 5631 C C . SER A 1 645 ? 23.531 -28.199 6.967 1.00 46.50 645 SER A C 1
ATOM 5633 O O . SER A 1 645 ? 24.476 -28.080 7.754 1.00 46.50 645 SER A O 1
ATOM 5635 N N . LYS A 1 646 ? 22.626 -27.233 6.849 1.00 45.62 646 LYS A N 1
ATOM 5636 C CA . LYS A 1 646 ? 22.495 -26.149 7.804 1.00 45.62 646 LYS A CA 1
ATOM 5637 C C . LYS A 1 646 ? 21.676 -26.735 8.933 1.00 45.62 646 LYS A C 1
ATOM 5639 O O . LYS A 1 646 ? 20.468 -26.908 8.815 1.00 45.62 646 LYS A O 1
ATOM 5644 N N . LEU A 1 647 ? 22.389 -27.127 9.985 1.00 46.22 647 LEU A N 1
ATOM 5645 C CA . LEU A 1 647 ? 21.841 -27.427 11.301 1.00 46.22 647 LEU A CA 1
ATOM 5646 C C . LEU A 1 647 ? 20.594 -26.560 11.529 1.00 46.22 647 LEU A C 1
ATOM 5648 O O . LEU A 1 647 ? 20.687 -25.332 11.589 1.00 46.22 647 LEU A O 1
ATOM 5652 N N . PHE A 1 648 ? 19.439 -27.225 11.580 1.00 46.00 648 PHE A N 1
ATOM 5653 C CA . PHE A 1 648 ? 18.096 -26.684 11.791 1.00 46.00 648 PHE A CA 1
ATOM 5654 C C . PHE A 1 648 ? 17.952 -26.062 13.194 1.00 46.00 648 PHE A C 1
ATOM 5656 O O . PHE A 1 648 ? 17.129 -26.493 13.997 1.00 46.00 648 PHE A O 1
ATOM 5663 N N . ILE A 1 649 ? 18.791 -25.084 13.540 1.00 47.91 649 ILE A N 1
ATOM 5664 C CA . ILE A 1 649 ? 18.710 -24.366 14.819 1.00 47.91 649 ILE A CA 1
ATOM 5665 C C . ILE A 1 649 ? 18.676 -22.841 14.635 1.00 47.91 649 ILE A C 1
ATOM 5667 O O . ILE A 1 649 ? 18.167 -22.159 15.517 1.00 47.91 649 ILE A O 1
ATOM 5671 N N . GLU A 1 650 ? 19.105 -22.268 13.501 1.00 44.47 650 GLU A N 1
ATOM 5672 C CA . GLU A 1 650 ? 19.240 -20.795 13.427 1.00 44.47 650 GLU A CA 1
ATOM 5673 C C . GLU A 1 650 ? 18.566 -20.081 12.251 1.00 44.47 650 GLU A C 1
ATOM 5675 O O . GLU A 1 650 ? 18.594 -18.853 12.200 1.00 44.47 650 GLU A O 1
ATOM 5680 N N . ALA A 1 651 ? 17.882 -20.780 11.346 1.00 43.94 651 ALA A N 1
ATOM 5681 C CA . ALA A 1 651 ? 17.088 -20.111 10.318 1.00 43.94 651 ALA A CA 1
ATOM 5682 C C . ALA A 1 651 ? 15.598 -20.396 10.524 1.00 43.94 651 ALA A C 1
ATOM 5684 O O . ALA A 1 651 ? 15.092 -21.446 10.152 1.00 43.94 651 ALA A O 1
ATOM 5685 N N . GLU A 1 652 ? 14.930 -19.401 11.107 1.00 45.81 652 GLU A N 1
ATOM 5686 C CA . GLU A 1 652 ? 13.489 -19.168 10.996 1.00 45.81 652 GLU A CA 1
ATOM 5687 C C . GLU A 1 652 ? 12.571 -20.041 11.870 1.00 45.81 652 GLU A C 1
ATOM 5689 O O . GLU A 1 652 ? 11.729 -20.803 11.409 1.00 45.81 652 GLU A O 1
ATOM 5694 N N . GLY A 1 653 ? 12.663 -19.822 13.187 1.00 40.69 653 GLY A N 1
ATOM 5695 C CA . GLY A 1 653 ? 11.632 -20.207 14.155 1.00 40.69 653 GLY A CA 1
ATOM 5696 C C . GLY A 1 653 ? 10.314 -19.451 13.937 1.00 40.69 653 GLY A C 1
ATOM 5697 O O . GLY A 1 653 ? 9.978 -18.521 14.678 1.00 40.69 653 GLY A O 1
ATOM 5698 N N . ARG A 1 654 ? 9.561 -19.850 12.912 1.00 46.41 654 ARG A N 1
ATOM 5699 C CA . ARG A 1 654 ? 8.127 -19.591 12.781 1.00 46.41 654 ARG A CA 1
ATOM 5700 C C . ARG A 1 654 ? 7.434 -20.896 12.435 1.00 46.41 654 ARG A C 1
ATOM 5702 O O . ARG A 1 654 ? 7.379 -21.295 11.278 1.00 46.41 654 ARG A O 1
ATOM 5709 N N . ASP A 1 655 ? 6.822 -21.500 13.441 1.00 48.28 655 ASP A N 1
ATOM 5710 C CA . ASP A 1 655 ? 5.773 -22.478 13.195 1.00 48.28 655 ASP A CA 1
ATOM 5711 C C . ASP A 1 655 ? 4.631 -21.838 12.396 1.00 48.28 655 ASP A C 1
ATOM 5713 O O . ASP A 1 655 ? 4.372 -20.631 12.496 1.00 48.28 655 ASP A O 1
ATOM 5717 N N . SER A 1 656 ? 3.851 -22.674 11.709 1.00 50.97 656 SER A N 1
ATOM 5718 C CA . SER A 1 656 ? 2.590 -22.359 11.010 1.00 50.97 656 SER A CA 1
ATOM 5719 C C . SER A 1 656 ? 1.507 -21.681 11.877 1.00 50.97 656 SER A C 1
ATOM 5721 O O . SER A 1 656 ? 0.400 -21.420 11.412 1.00 50.97 656 SER A O 1
ATOM 5723 N N . ARG A 1 657 ? 1.821 -21.361 13.141 1.00 55.06 657 ARG A N 1
ATOM 5724 C CA . ARG A 1 657 ? 0.982 -20.655 14.123 1.00 55.06 657 ARG A CA 1
ATOM 5725 C C . ARG A 1 657 ? 1.596 -19.349 14.654 1.00 55.06 657 ARG A C 1
ATOM 5727 O O . ARG A 1 657 ? 1.046 -18.754 15.578 1.00 55.06 657 ARG A O 1
ATOM 5734 N N . GLY A 1 658 ? 2.716 -18.884 14.093 1.00 45.38 658 GLY A N 1
ATOM 5735 C CA . GLY A 1 658 ? 3.221 -17.519 14.289 1.00 45.38 658 GLY A CA 1
ATOM 5736 C C . GLY A 1 658 ? 3.753 -17.168 15.685 1.00 45.38 658 GLY A C 1
ATOM 5737 O O . GLY A 1 658 ? 3.843 -15.982 16.005 1.00 45.38 658 GLY A O 1
ATOM 5738 N N . LYS A 1 659 ? 4.121 -18.144 16.525 1.00 44.59 659 LYS A N 1
ATOM 5739 C CA . LYS A 1 659 ? 4.727 -17.880 17.843 1.00 44.59 659 LYS A CA 1
ATOM 5740 C C . LYS A 1 659 ? 6.244 -18.073 17.790 1.00 44.59 659 LYS A C 1
ATOM 5742 O O . LYS A 1 659 ? 6.724 -19.065 17.258 1.00 44.59 659 LYS A O 1
ATOM 5747 N N . LYS A 1 660 ? 6.987 -17.106 18.341 1.00 51.84 660 LYS A N 1
ATOM 5748 C CA . LYS A 1 660 ? 8.440 -17.191 18.547 1.00 51.84 660 LYS A CA 1
ATOM 5749 C C . LYS A 1 660 ? 8.695 -18.017 19.804 1.00 51.84 660 LYS A C 1
ATOM 5751 O O . LYS A 1 660 ? 8.447 -17.526 20.906 1.00 51.84 660 LYS A O 1
ATOM 5756 N N . GLU A 1 661 ? 9.174 -19.244 19.658 1.00 44.75 661 GLU A N 1
ATOM 5757 C CA . GLU A 1 661 ? 9.711 -19.978 20.799 1.00 44.75 661 GLU A CA 1
ATOM 5758 C C . GLU A 1 661 ? 11.093 -19.412 21.133 1.00 44.75 661 GLU A C 1
ATOM 5760 O O . GLU A 1 661 ? 12.052 -19.528 20.373 1.00 44.75 661 GLU A O 1
ATOM 5765 N N . TYR A 1 662 ? 11.186 -18.721 22.267 1.00 48.31 662 TYR A N 1
ATOM 5766 C CA . TYR A 1 662 ? 12.472 -18.365 22.845 1.00 48.31 662 TYR A CA 1
ATOM 5767 C C . TYR A 1 662 ? 13.138 -19.649 23.335 1.00 48.31 662 TYR A C 1
ATOM 5769 O O . TYR A 1 662 ? 12.561 -20.378 24.143 1.00 48.31 662 TYR A O 1
ATOM 5777 N N . ALA A 1 663 ? 14.361 -19.907 22.872 1.00 50.16 663 ALA A N 1
ATOM 5778 C CA . ALA A 1 663 ? 15.193 -20.978 23.394 1.00 50.16 663 ALA A CA 1
ATOM 5779 C C . ALA A 1 663 ? 15.281 -20.848 24.921 1.00 50.16 663 ALA A C 1
ATOM 5781 O O . ALA A 1 663 ? 15.737 -19.828 25.449 1.00 50.16 663 ALA A O 1
ATOM 5782 N N . PHE A 1 664 ? 14.828 -21.878 25.636 1.00 47.81 664 PHE A N 1
ATOM 5783 C CA . PHE A 1 664 ? 14.987 -21.976 27.079 1.00 47.81 664 PHE A CA 1
ATOM 5784 C C . PHE A 1 664 ? 16.481 -21.995 27.407 1.00 47.81 664 PHE A C 1
ATOM 5786 O O . PHE A 1 664 ? 17.126 -23.044 27.431 1.00 47.81 664 PHE A O 1
ATOM 5793 N N . VAL A 1 665 ? 17.041 -20.821 27.698 1.00 46.62 665 VAL A N 1
ATOM 5794 C CA . VAL A 1 665 ? 18.335 -20.707 28.362 1.00 46.62 665 VAL A CA 1
ATOM 5795 C C . VAL A 1 665 ? 18.153 -21.353 29.730 1.00 46.62 665 VAL A C 1
ATOM 5797 O O . VAL A 1 665 ? 17.600 -20.750 30.652 1.00 46.62 665 VAL A O 1
ATOM 5800 N N . ARG A 1 666 ? 18.590 -22.610 29.872 1.00 47.97 666 ARG A N 1
ATOM 5801 C CA . ARG A 1 666 ? 18.757 -23.232 31.185 1.00 47.97 666 ARG A CA 1
ATOM 5802 C C . ARG A 1 666 ? 19.646 -22.299 32.000 1.00 47.97 666 ARG A C 1
ATOM 5804 O O . ARG A 1 666 ? 20.838 -22.162 31.728 1.00 47.97 666 ARG A O 1
ATOM 5811 N N . ARG A 1 667 ? 19.048 -21.626 32.988 1.00 42.25 667 ARG A N 1
ATOM 5812 C CA . ARG A 1 667 ? 19.774 -20.849 33.991 1.00 42.25 667 ARG A CA 1
ATOM 5813 C C . ARG A 1 667 ? 20.867 -21.742 34.566 1.00 42.25 667 ARG A C 1
ATOM 5815 O O . ARG A 1 667 ? 20.580 -22.768 35.175 1.00 42.25 667 ARG A O 1
ATOM 5822 N N . LYS A 1 668 ? 22.119 -21.331 34.368 1.00 41.78 668 LYS A N 1
ATOM 5823 C CA . LYS A 1 668 ? 23.288 -21.914 35.020 1.00 41.78 668 LYS A CA 1
ATOM 5824 C C . LYS A 1 668 ? 23.056 -21.817 36.527 1.00 41.78 668 LYS A C 1
ATOM 5826 O O . LYS A 1 668 ? 23.055 -20.721 37.087 1.00 41.78 668 LYS A O 1
ATOM 5831 N N . SER A 1 669 ? 22.788 -22.955 37.160 1.00 43.75 669 SER A N 1
ATOM 5832 C CA . SER A 1 669 ? 22.694 -23.095 38.609 1.00 43.75 669 SER A CA 1
ATOM 5833 C C . SER A 1 669 ? 23.999 -22.593 39.217 1.00 43.75 669 SER A C 1
ATOM 5835 O O . SER A 1 669 ? 25.036 -23.251 39.119 1.00 43.75 669 SER A O 1
ATOM 5837 N N . ARG A 1 670 ? 23.959 -21.385 39.785 1.00 44.53 670 ARG A N 1
ATOM 5838 C CA . ARG A 1 670 ? 25.070 -20.818 40.541 1.00 44.53 670 ARG A CA 1
ATOM 5839 C C . ARG A 1 670 ? 25.178 -21.615 41.833 1.00 44.53 670 ARG A C 1
ATOM 5841 O O . ARG A 1 670 ? 24.260 -21.646 42.648 1.00 44.53 670 ARG A O 1
ATOM 5848 N N . SER A 1 671 ? 26.291 -22.315 41.934 1.00 40.53 671 SER A N 1
ATOM 5849 C CA . SER A 1 671 ? 26.693 -23.195 43.012 1.00 40.53 671 SER A CA 1
ATOM 5850 C C . SER A 1 671 ? 26.535 -22.536 44.381 1.00 40.53 671 SER A C 1
ATOM 5852 O O . SER A 1 671 ? 26.949 -21.397 44.598 1.00 40.53 671 SER A O 1
ATOM 5854 N N . ARG A 1 672 ? 26.000 -23.323 45.317 1.00 44.59 672 ARG A N 1
ATOM 5855 C CA . ARG A 1 672 ? 26.307 -23.253 46.747 1.00 44.59 672 ARG A CA 1
ATOM 5856 C C . ARG A 1 672 ? 27.802 -22.994 46.953 1.00 44.59 672 ARG A C 1
ATOM 5858 O O . ARG A 1 672 ? 28.597 -23.795 46.479 1.00 44.59 672 ARG A O 1
ATOM 5865 N N . SER A 1 673 ? 28.139 -21.945 47.702 1.00 41.81 673 SER A N 1
ATOM 5866 C CA . SER A 1 673 ? 28.964 -22.009 48.923 1.00 41.81 673 SER A CA 1
ATOM 5867 C C . SER A 1 673 ? 29.561 -20.636 49.245 1.00 41.81 673 SER A C 1
ATOM 5869 O O . SER A 1 673 ? 30.477 -20.191 48.557 1.00 41.81 673 SER A O 1
ATOM 5871 N N . ARG A 1 674 ? 29.098 -20.005 50.327 1.00 39.97 674 ARG A N 1
ATOM 5872 C CA . ARG A 1 674 ? 29.966 -19.511 51.409 1.00 39.97 674 ARG A CA 1
ATOM 5873 C C . ARG A 1 674 ? 29.123 -18.898 52.525 1.00 39.97 674 ARG A C 1
ATOM 5875 O O . ARG A 1 674 ? 28.462 -17.883 52.360 1.00 39.97 674 ARG A O 1
ATOM 5882 N N . SER A 1 675 ? 29.170 -19.593 53.650 1.00 47.97 675 SER A N 1
ATOM 5883 C CA . SER A 1 675 ? 28.861 -19.150 55.002 1.00 47.97 675 SER A CA 1
ATOM 5884 C C . SER A 1 675 ? 29.554 -17.833 55.358 1.00 47.97 675 SER A C 1
ATOM 5886 O O . SER A 1 675 ? 30.771 -17.745 55.200 1.00 47.97 675 SER A O 1
ATOM 5888 N N . ALA A 1 676 ? 28.813 -16.881 55.925 1.00 40.22 676 ALA A N 1
ATOM 5889 C CA . ALA A 1 676 ? 29.339 -15.890 56.864 1.00 40.22 676 ALA A CA 1
ATOM 5890 C C . ALA A 1 676 ? 28.183 -15.189 57.606 1.00 40.22 676 ALA A C 1
ATOM 5892 O O . ALA A 1 676 ? 27.454 -14.403 57.020 1.00 40.22 676 ALA A O 1
ATOM 5893 N N . VAL A 1 677 ? 28.012 -15.569 58.877 1.00 42.09 677 VAL A N 1
ATOM 5894 C CA . VAL A 1 677 ? 27.873 -14.701 60.066 1.00 42.09 677 VAL A CA 1
ATOM 5895 C C . VAL A 1 677 ? 27.087 -13.388 59.920 1.00 42.09 677 VAL A C 1
ATOM 5897 O O . VAL A 1 677 ? 27.514 -12.494 59.201 1.00 42.09 677 VAL A O 1
ATOM 5900 N N . GLY A 1 678 ? 26.064 -13.192 60.767 1.00 38.81 678 GLY A N 1
ATOM 5901 C CA . GLY A 1 678 ? 25.701 -11.830 61.187 1.00 38.81 678 GLY A CA 1
ATOM 5902 C C . GLY A 1 678 ? 24.239 -11.548 61.533 1.00 38.81 678 GLY A C 1
ATOM 5903 O O . GLY A 1 678 ? 23.539 -10.950 60.737 1.00 38.81 678 GLY A O 1
ATOM 5904 N N . VAL A 1 679 ? 23.828 -11.936 62.742 1.00 39.47 679 VAL A N 1
ATOM 5905 C CA . VAL A 1 679 ? 23.243 -11.046 63.770 1.00 39.47 679 VAL A CA 1
ATOM 5906 C C . VAL A 1 679 ? 22.033 -10.139 63.420 1.00 39.47 679 VAL A C 1
ATOM 5908 O O . VAL A 1 679 ? 22.136 -9.159 62.700 1.00 39.47 679 VAL A O 1
ATOM 5911 N N . SER A 1 680 ? 20.940 -10.448 64.133 1.00 39.56 680 SER A N 1
ATOM 5912 C CA . SER A 1 680 ? 19.917 -9.589 64.770 1.00 39.56 680 SER A CA 1
ATOM 5913 C C . SER A 1 680 ? 19.025 -8.629 63.960 1.00 39.56 680 SER A C 1
ATOM 5915 O O . SER A 1 680 ? 19.424 -7.609 63.414 1.00 39.56 680 SER A O 1
ATOM 5917 N N . SER A 1 681 ? 17.721 -8.899 64.044 1.00 41.12 681 SER A N 1
ATOM 5918 C CA . SER A 1 681 ? 16.662 -8.076 64.673 1.00 41.12 681 SER A CA 1
ATOM 5919 C C . SER A 1 681 ? 15.331 -8.597 64.105 1.00 41.12 681 SER A C 1
ATOM 5921 O O . SER A 1 681 ? 15.188 -8.773 62.908 1.00 41.12 681 SER A O 1
ATOM 5923 N N . GLY A 1 682 ? 14.389 -9.102 64.894 1.00 38.69 682 GLY A N 1
ATOM 5924 C CA . GLY A 1 682 ? 13.564 -8.325 65.804 1.00 38.69 682 GLY A CA 1
ATOM 5925 C C . GLY A 1 682 ? 12.098 -8.718 65.581 1.00 38.69 682 GLY A C 1
ATOM 5926 O O . GLY A 1 682 ? 11.513 -8.337 64.582 1.00 38.69 682 GLY A O 1
ATOM 5927 N N . ARG A 1 683 ? 11.558 -9.505 66.523 1.00 42.03 683 ARG A N 1
ATOM 5928 C CA . ARG A 1 683 ? 10.178 -9.491 67.052 1.00 42.03 683 ARG A CA 1
ATOM 5929 C C . ARG A 1 683 ? 9.015 -9.232 66.070 1.00 42.03 683 ARG A C 1
ATOM 5931 O O . ARG A 1 683 ? 8.841 -8.115 65.609 1.00 42.03 683 ARG A O 1
ATOM 5938 N N . THR A 1 684 ? 8.044 -10.147 66.004 1.00 42.66 684 THR A N 1
ATOM 5939 C CA . THR A 1 684 ? 6.800 -10.102 66.815 1.00 42.66 684 THR A CA 1
ATOM 5940 C C . THR A 1 684 ? 5.746 -11.117 66.330 1.00 42.66 684 THR A C 1
ATOM 5942 O O . THR A 1 684 ? 5.654 -11.417 65.148 1.00 42.66 684 THR A O 1
ATOM 5945 N N . ASN A 1 685 ? 4.928 -11.556 67.295 1.00 42.66 685 ASN A N 1
ATOM 5946 C CA . ASN A 1 685 ? 3.560 -12.091 67.192 1.00 42.66 685 ASN A CA 1
ATOM 5947 C C . ASN A 1 685 ? 3.332 -13.599 66.977 1.00 42.66 685 ASN A C 1
ATOM 5949 O O . ASN A 1 685 ? 3.121 -14.110 65.885 1.00 42.66 685 ASN A O 1
ATOM 5953 N N . VAL A 1 686 ? 3.288 -14.260 68.138 1.00 41.97 686 VAL A N 1
ATOM 5954 C CA . VAL A 1 686 ? 2.319 -15.272 68.590 1.00 41.97 686 VAL A CA 1
ATOM 5955 C C . VAL A 1 686 ? 1.041 -15.369 67.741 1.00 41.97 686 VAL A C 1
ATOM 5957 O O . VAL A 1 686 ? 0.308 -14.391 67.620 1.00 41.97 686 VAL A O 1
ATOM 5960 N N . THR A 1 687 ? 0.692 -16.588 67.324 1.00 40.22 687 THR A N 1
ATOM 5961 C CA . THR A 1 687 ? -0.700 -17.063 67.364 1.00 40.22 687 THR A CA 1
ATOM 5962 C C . THR A 1 687 ? -0.742 -18.445 68.013 1.00 40.22 687 THR A C 1
ATOM 5964 O O . THR A 1 687 ? -0.038 -19.379 67.639 1.00 40.22 687 THR A O 1
ATOM 5967 N N . LEU A 1 688 ? -1.528 -18.500 69.081 1.00 46.91 688 LEU A N 1
ATOM 5968 C CA . LEU A 1 688 ? -1.842 -19.637 69.929 1.00 46.91 688 LEU A CA 1
ATOM 5969 C C . LEU A 1 688 ? -3.057 -20.327 69.288 1.00 46.91 688 LEU A C 1
ATOM 5971 O O . LEU A 1 688 ? -4.180 -19.900 69.538 1.00 46.91 688 LEU A O 1
ATOM 5975 N N . GLY A 1 689 ? -2.845 -21.290 68.385 1.00 46.56 689 GLY A N 1
ATOM 5976 C CA . GLY A 1 689 ? -3.958 -21.843 67.597 1.00 46.56 689 GLY A CA 1
ATOM 5977 C C . GLY A 1 689 ? -3.825 -23.260 67.040 1.00 46.56 689 GLY A C 1
ATOM 5978 O O . GLY A 1 689 ? -4.857 -23.840 66.744 1.00 46.56 689 GLY A O 1
ATOM 5979 N N . ASP A 1 690 ? -2.634 -23.858 66.959 1.00 46.78 690 ASP A N 1
ATOM 5980 C CA . ASP A 1 690 ? -2.467 -25.167 66.301 1.00 46.78 690 ASP A CA 1
ATOM 5981 C C . ASP A 1 690 ? -1.674 -26.155 67.158 1.00 46.78 690 ASP A C 1
ATOM 5983 O O . ASP A 1 690 ? -0.520 -26.482 66.884 1.00 46.78 690 ASP A O 1
ATOM 5987 N N . MET A 1 691 ? -2.296 -26.642 68.231 1.00 46.22 691 MET A N 1
ATOM 5988 C CA . MET A 1 691 ? -1.800 -27.842 68.911 1.00 46.22 691 MET A CA 1
ATOM 5989 C C . MET A 1 691 ? -2.930 -28.635 69.576 1.00 46.22 691 MET A C 1
ATOM 5991 O O . MET A 1 691 ? -2.900 -28.933 70.765 1.00 46.22 691 MET A O 1
ATOM 5995 N N . ILE A 1 692 ? -3.946 -28.985 68.787 1.00 49.91 692 ILE A N 1
ATOM 5996 C CA . ILE A 1 692 ? -4.800 -30.149 69.041 1.00 49.91 692 ILE A CA 1
ATOM 5997 C C . ILE A 1 692 ? -4.993 -30.836 67.686 1.00 49.91 692 ILE A C 1
ATOM 5999 O O . ILE A 1 692 ? -5.424 -30.185 66.743 1.00 49.91 692 ILE A O 1
ATOM 6003 N N . TRP A 1 693 ? -4.673 -32.133 67.645 1.00 46.69 693 TRP A N 1
ATOM 6004 C CA . TRP A 1 693 ? -4.704 -33.110 66.541 1.00 46.69 693 TRP A CA 1
ATOM 6005 C C . TRP A 1 693 ? -3.331 -33.591 66.037 1.00 46.69 693 TRP A C 1
ATOM 6007 O O . TRP A 1 693 ? -2.725 -33.004 65.146 1.00 46.69 693 TRP A O 1
ATOM 6017 N N . ARG A 1 694 ? -3.014 -34.794 66.544 1.00 37.38 694 ARG A N 1
ATOM 6018 C CA . ARG A 1 694 ? -1.998 -35.799 66.178 1.00 37.38 694 ARG A CA 1
ATOM 6019 C C . ARG A 1 694 ? -0.683 -35.782 66.939 1.00 37.38 694 ARG A C 1
ATOM 6021 O O . ARG A 1 694 ? 0.119 -34.847 66.757 1.00 37.38 694 ARG A O 1
#

Foldseek 3Di:
DPVLVVLVVVLVVLVVVLVVVVVVVVVVVPPPPDDDDDDPDVVVVVVSVVSVVVSVVSVVVNVVVVVVVVVVPPDDPVVVVVVVVVVVVVVVVVVVVVVVVVVVVVVVVVVVVVVVVVVVVVVVVVVVVVVVVVVVVVVVVVVVVVVVPPPDDDDDDDDDPVVVVVVVVVVVVVVVVVVVVVVVVVVVVVVVVVVVVVVVVVVVVVVVVVVVVVVVVVVVVVVVVVVVVVVVVVVVVVVVVVVVVVVVVVVVVVVVVVVVVVVVVVVVVVVVVVVVVVVVVVVVVVVVVVVVVVVVVVVVVVVVVVVVVVVVVVVVVVVVVVVVVVVVVVVVVVVVVVVVVVCVVVVVPPPPDDPPPDPPPPVVVVVVVVVVVVVVVVVVVVVVVVVVVVVVVVVVVVVVVVVVVVVVVVVVVVVVVVVVVVVVVVVVVVVVVVVVVVVVVVVVVVVVVVVVVVVVVVVVVVVVVVVVVVVVVVVVVVVVVVVVVVVVVVVVVVVVVVVVVVVVVVVVVVLVVVLVVQQVVVVVVVDDSVVSCCVSPVVCVVVPDDDDDDDDDDDDDDDDDDDDDDDDDDDDDDDDDPPVPCPPPPPDWDKDFCVQAPPVLCVVVVWDWDQDVDNRIITTPDDDDPVVSVVRSVVVVVCCVVVPDPPPPPPDPDDPVGDRDDPPPPPDPDDDDDDDDDDDDDDDDDDPDDDDDD